Protein AF-A0A9D7IJ89-F1 (afdb_monomer)

Radius of gyration: 28.34 Å; Cα contacts (8 Å, |Δi|>4): 1075; chains: 1; bounding box: 107×75×72 Å

Secondary structure (DSSP, 8-state):
-----------------S------S---TTHHHHHHHH-GGG--SSEEEEETTTTTTS-TTSHHHHHHHHHTT-SEEEEEEEE-TT--EEE-SSSB-TTTSS--SBGGGS-HHHHHTSBSSTTT-GGGTT-BPEEHHHHHHHHTTT-EEEEEE-S--HHHHHHHHHHHT-GGGEEEE--HHHHHHHHHHTTT-SEEEEE--TGGGGS---SSEEEEESTT--HHHHHHHHTTT-EEEEE-GGG-SHHHHHHHHHTT-SEEEES-HHHHHHHHHHHH-SS-SSEEEETTTTTTTS-TTSHHHHHHHHHTT-SEEEEEEEE-TTS-EEE-SSSBSTTTSS--SBGGGS-HHHHTTSBSSTTT-GGGTT-B--BHHHHHHTPPTT-EEEEE-SS--HHHHHHHHHHTT-GGGEEEE--HHHHHHHHHH-TTSEEEPBPPPGGGHHHHHHHH--SEEEEEGGG--HHHHHHHHHTT-EEEEEE-GGG-SHHHHHHHHHHT-SEEEES-HHHHHHHHHHHHHHHHHHH-TTSTT--

pLDDT: mean 89.66, std 16.12, range [25.55, 98.62]

Solvent-accessible surface area (backbone atoms only — not comparable to full-atom values): 28427 Å² total; per-residue (Å²): 135,84,84,91,81,90,83,83,89,83,82,92,85,85,83,90,85,81,78,87,72,83,91,75,82,91,71,73,64,45,58,67,57,49,40,25,68,65,37,67,96,60,70,54,85,54,38,42,23,20,46,28,13,36,45,70,64,29,36,57,42,26,66,67,2,46,52,47,28,48,72,59,64,34,48,26,31,32,37,33,32,29,25,24,54,76,63,49,52,25,35,41,85,74,56,57,32,51,86,56,34,76,47,75,57,49,44,57,74,34,42,59,75,64,49,50,71,25,34,35,13,44,77,36,17,70,90,34,53,82,35,38,50,37,46,44,63,57,54,53,60,69,31,57,86,63,31,25,41,34,36,43,43,47,82,59,62,58,67,60,53,50,50,46,38,59,75,65,69,39,49,72,34,42,34,42,28,54,51,73,67,56,50,51,48,43,32,59,80,45,73,58,62,50,45,32,37,43,79,52,58,82,81,55,66,79,51,89,78,88,44,47,25,39,37,33,56,55,77,90,58,53,56,66,56,45,50,55,46,45,72,72,51,23,41,34,34,36,34,25,61,94,53,75,43,73,69,48,53,51,52,41,55,76,36,60,30,44,26,39,35,26,71,54,41,69,58,52,51,46,52,52,50,54,68,76,43,86,64,76,78,51,46,33,28,22,45,28,8,33,41,68,65,30,38,57,35,26,70,67,3,45,54,46,26,55,74,67,62,34,47,24,39,27,42,33,41,34,35,27,52,84,63,53,51,31,31,36,80,63,71,43,32,54,81,61,30,79,42,75,54,48,39,53,76,34,49,56,77,55,52,60,66,32,34,30,12,44,69,59,25,67,91,34,54,76,35,42,44,35,38,49,68,63,46,60,75,61,61,61,87,91,47,30,39,36,38,47,62,65,62,62,51,54,68,58,49,51,53,56,28,56,77,62,72,36,43,86,44,32,37,38,37,42,56,65,69,58,43,47,54,32,37,70,76,38,77,77,47,33,35,24,32,65,58,64,59,83,94,42,45,71,58,52,42,72,74,61,63,40,58,26,27,42,31,56,60,88,76,63,45,49,65,56,47,49,54,38,46,77,73,72,25,43,41,32,31,50,35,67,72,93,55,68,40,38,68,52,44,37,51,44,52,74,41,62,47,49,28,43,31,29,61,53,64,53,38,47,50,50,19,38,50,51,54,42,52,56,53,48,45,73,76,43,70,77,61,78,80,65,128

Sequence (531 aa):
MKNKRKHSKAAMFLLGLIFLAGWDDRSVADIFGKVAELNPGRDRKVQIMAFRGMRGSAPENTRPALERAIDDGMDWVWVDVRSTSDGIPVIFAGDALEEKTSGSGMLSQMTFEEIAALDAGEWFAERFRGIHLLPLSEALGIIRNKAGLCMDCRGVDAEKVLEMIRTSGVENQVLLSGTPEFLAEIRNLSNGQIATLTEKSIEQLEQPVEEDAVKISIQGFHPDQVKKIKGTGAQVVVDTREKDEPVSWQKAIESGASCILTDRPELALACLIHREMTVPPVKWSLHRGAGLYAPENTLPAFSLAAQFKADFIEFDVRKTREGDYFLLHDSKLNRTTNGQGPIREASTPLVATLDAGSWFSPQFKGEHVPTLDQFLENVPDGIELYFDAKDISPADLLKALEKYSLVSRTVVYQSAEYLSELHHLNPEIRVMPPLPDHGELEKVIAELKPYAFDAGWRDLSAEVIQNCHQLGVKVFADSLGPFEQTQEYLKAIRWGIDLIQTDQPLKLLQAMEIAFKENKERLDPSGSNKK

Nearest PDB structures (foldseek):
  5t9b-assembly1_G  TM=8.768E-01  e=6.965E-20  Bacillus subtilis subsp. subtilis str. 168
  1zcc-assembly1_D  TM=8.964E-01  e=6.995E-19  Agrobacterium fabrum str. C58
  1zcc-assembly1_B  TM=8.989E-01  e=2.092E-18  Agrobacterium fabrum str. C58
  2pz0-assembly1_A  TM=8.910E-01  e=1.319E-18  Caldanaerobacter subterraneus subsp. tengcongensis MB4
  1zcc-assembly1_C  TM=9.130E-01  e=1.180E-17  Agrobacterium fabrum str. C58

Foldseek 3Di:
DDDDDDDDDDDDDDDDDDDPPDPDDDDPLCLLVLLCVLVVLQNALAFEEAEQALVLFFQGQFPVRLLVCLVLPHQEYEFEWAAACVQFIWTDDDQFCPLQWPDGDGRNDHDPVVQQQIQRGVSWAVVSGPTGTGGPLVSLVSCVSRHAYEYAYDHHDLVNVVVSCVVSVCQSRYEYEYDPVSQVVNCVVCVNSHFYEYEDDPVRLVDQDPGQEYEYELVVDDLVSQVSCVVNSHAYEYECAVPADLVSLVSCVVSSHRYYYYNCSSLSLLSSLCVLQVDFLAAEEEAQALCSSFQGVFPVRQVVNVSSVHQEYEWEWDAACVGFIWTDDDQFQPQQWPDGDGRNDDDPVVQQQIQRGVNRGPVSGRGGTDTLLRCLQPRDPNHAYEYEDDHDALVRVVVSCVVSVRQQRYEYEDALVRLLVNCVVPVNHAYEYADDDPVCLVVSCVRRVHQAYEYELVRDDLVSQVVCVVVVHAYEYEQDDPCLALVSLLRCSVSVHHYYYDSSSSSNSSNSSVNSVVVVCVVCVPPVVPD

Structure (mmCIF, N/CA/C/O backbone):
data_AF-A0A9D7IJ89-F1
#
_entry.id   AF-A0A9D7IJ89-F1
#
loop_
_atom_site.group_PDB
_atom_site.id
_atom_site.type_symbol
_atom_site.label_atom_id
_atom_site.label_alt_id
_atom_site.label_comp_id
_atom_site.label_asym_id
_atom_site.label_entity_id
_atom_site.label_seq_id
_atom_site.pdbx_PDB_ins_code
_atom_site.Cartn_x
_atom_site.Cartn_y
_atom_site.Cartn_z
_atom_site.occupancy
_atom_site.B_iso_or_equiv
_atom_site.auth_seq_id
_atom_site.auth_comp_id
_atom_site.auth_asym_id
_atom_site.auth_atom_id
_atom_site.pdbx_PDB_model_num
ATOM 1 N N . MET A 1 1 ? -77.929 -48.826 8.219 1.00 36.94 1 MET A N 1
ATOM 2 C CA . MET A 1 1 ? -77.429 -49.615 9.365 1.00 36.94 1 MET A CA 1
ATOM 3 C C . MET A 1 1 ? -76.354 -48.813 10.091 1.00 36.94 1 MET A C 1
ATOM 5 O O . MET A 1 1 ? -75.418 -48.391 9.438 1.00 36.94 1 MET A O 1
ATOM 9 N N . LYS A 1 2 ? -76.582 -48.575 11.396 1.00 35.75 2 LYS A N 1
ATOM 10 C CA . LYS A 1 2 ? -75.675 -48.160 12.500 1.00 35.75 2 LYS A CA 1
ATOM 11 C C . LYS A 1 2 ? -74.633 -47.052 12.211 1.00 35.75 2 LYS A C 1
ATOM 13 O O . LYS A 1 2 ? -73.648 -47.280 11.536 1.00 35.75 2 LYS A O 1
ATOM 18 N N . ASN A 1 3 ? -74.908 -45.809 12.627 1.00 30.34 3 ASN A N 1
ATOM 19 C CA . ASN A 1 3 ? -74.622 -45.192 13.952 1.00 30.34 3 ASN A CA 1
ATOM 20 C C . ASN A 1 3 ? -73.158 -44.716 14.085 1.00 30.34 3 ASN A C 1
ATOM 22 O O . ASN A 1 3 ? -72.264 -45.540 14.158 1.00 30.34 3 ASN A O 1
ATOM 26 N N . LYS A 1 4 ? -72.863 -43.409 13.996 1.00 32.06 4 LYS A N 1
ATOM 27 C CA . LYS A 1 4 ? -73.099 -42.300 14.965 1.00 32.06 4 LYS A CA 1
ATOM 28 C C . LYS A 1 4 ? -72.024 -42.208 16.066 1.00 32.06 4 LYS A C 1
ATOM 30 O O . LYS A 1 4 ? -72.077 -42.996 17.001 1.00 32.06 4 LYS A O 1
ATOM 35 N N . ARG A 1 5 ? -71.233 -41.120 16.046 1.00 32.06 5 ARG A N 1
ATOM 36 C CA . ARG A 1 5 ? -71.129 -40.016 17.052 1.00 32.06 5 ARG A CA 1
ATOM 37 C C . ARG A 1 5 ? -69.804 -39.251 16.818 1.00 32.06 5 ARG A C 1
ATOM 39 O O . ARG A 1 5 ? -68.774 -39.893 16.722 1.00 32.06 5 ARG A O 1
ATOM 46 N N . LYS A 1 6 ? -69.831 -37.950 16.458 1.00 32.31 6 LYS A N 1
ATOM 47 C CA . LYS A 1 6 ? -69.961 -36.736 17.326 1.00 32.31 6 LYS A CA 1
ATOM 48 C C . LYS A 1 6 ? -68.694 -36.546 18.187 1.00 32.31 6 LYS A C 1
ATOM 50 O O . LYS A 1 6 ? -68.299 -37.516 18.803 1.00 32.31 6 LYS A O 1
ATOM 55 N N . HIS A 1 7 ? -68.026 -35.400 18.350 1.00 29.81 7 HIS A N 1
ATOM 56 C CA . HIS A 1 7 ? -68.295 -33.953 18.229 1.00 29.81 7 HIS A CA 1
ATOM 57 C C . HIS A 1 7 ? -66.908 -33.239 18.179 1.00 29.81 7 HIS A C 1
ATOM 59 O O . HIS A 1 7 ? -65.976 -33.742 18.785 1.00 29.81 7 HIS A O 1
ATOM 65 N N . SER A 1 8 ? -66.661 -32.244 17.316 1.00 26.91 8 SER A N 1
ATOM 66 C CA . SER A 1 8 ? -66.773 -30.773 17.502 1.00 26.91 8 SER A CA 1
ATOM 67 C C . SER A 1 8 ? -65.630 -30.055 18.254 1.00 26.91 8 SER A C 1
ATOM 69 O O . SER A 1 8 ? -65.414 -30.379 19.415 1.00 26.91 8 SER A O 1
ATOM 71 N N . LYS A 1 9 ? -65.153 -28.945 17.641 1.00 26.73 9 LYS A N 1
ATOM 72 C CA . LYS A 1 9 ? -64.544 -27.717 18.232 1.00 26.73 9 LYS A CA 1
ATOM 73 C C . LYS A 1 9 ? -63.142 -27.898 18.857 1.00 26.73 9 LYS A C 1
ATOM 75 O O . LYS A 1 9 ? -62.895 -28.918 19.464 1.00 26.73 9 LYS A O 1
ATOM 80 N N . ALA A 1 10 ? -62.187 -26.970 18.830 1.00 25.66 10 ALA A N 1
ATOM 81 C CA . ALA A 1 10 ? -62.001 -25.633 18.267 1.00 25.66 10 ALA A CA 1
ATOM 82 C C . ALA A 1 10 ? -60.517 -25.233 18.506 1.00 25.66 10 ALA A C 1
ATOM 84 O O . ALA A 1 10 ? -59.819 -25.917 19.246 1.00 25.66 10 ALA A O 1
ATOM 85 N N . ALA A 1 11 ? -60.142 -24.063 17.975 1.00 26.66 11 ALA A N 1
ATOM 86 C CA . ALA A 1 11 ? -59.113 -23.135 18.467 1.00 26.66 11 ALA A CA 1
ATOM 87 C C . ALA A 1 11 ? -57.643 -23.284 18.014 1.00 26.66 11 ALA A C 1
ATOM 89 O O . ALA A 1 11 ? -56.986 -24.298 18.215 1.00 26.66 11 ALA A O 1
ATOM 90 N N . MET A 1 12 ? -57.178 -22.168 17.429 1.00 29.55 12 MET A N 1
ATOM 91 C CA . MET A 1 12 ? -55.849 -21.545 17.509 1.00 29.55 12 MET A CA 1
ATOM 92 C C . MET A 1 12 ? -54.797 -22.260 18.367 1.00 29.55 12 MET A C 1
ATOM 94 O O . MET A 1 12 ? -55.002 -22.402 19.566 1.00 29.55 12 MET A O 1
ATOM 98 N N . PHE A 1 13 ? -53.635 -22.539 17.771 1.00 27.22 13 PHE A N 1
ATOM 99 C CA . PHE A 1 13 ? -52.294 -22.075 18.180 1.00 27.22 13 PHE A CA 1
ATOM 100 C C . PHE A 1 13 ? -51.248 -22.872 17.382 1.00 27.22 13 PHE A C 1
ATOM 102 O O . PHE A 1 13 ? -51.256 -24.094 17.444 1.00 27.22 13 PHE A O 1
ATOM 109 N N . LEU A 1 14 ? -50.349 -22.196 16.660 1.00 25.55 14 LEU A N 1
ATOM 110 C CA . LEU A 1 14 ? -48.905 -22.452 16.760 1.00 25.55 14 LEU A CA 1
ATOM 111 C C . LEU A 1 14 ? -48.143 -21.296 16.089 1.00 25.55 14 LEU A C 1
ATOM 113 O O . LEU A 1 14 ? -47.794 -21.318 14.913 1.00 25.55 14 LEU A O 1
ATOM 117 N N . LEU A 1 15 ? -47.950 -20.247 16.883 1.00 29.58 15 LEU A N 1
ATOM 118 C CA . LEU A 1 15 ? -46.778 -19.384 16.823 1.00 29.58 15 LEU A CA 1
ATOM 119 C C . LEU A 1 15 ? -45.676 -20.114 17.605 1.00 29.58 15 LEU A C 1
ATOM 121 O O . LEU A 1 15 ? -45.957 -20.639 18.682 1.00 29.58 15 LEU A O 1
ATOM 125 N N . GLY A 1 16 ? -44.447 -20.102 17.093 1.00 27.20 16 GLY A N 1
ATOM 126 C CA . GLY A 1 16 ? -43.251 -20.426 17.871 1.00 27.20 16 GLY A CA 1
ATOM 127 C C . GLY A 1 16 ? -42.553 -21.721 17.469 1.00 27.20 16 GLY A C 1
ATOM 128 O O . GLY A 1 16 ? -43.051 -22.806 17.747 1.00 27.20 16 GLY A O 1
ATOM 129 N N . LEU A 1 17 ? -41.378 -21.560 16.851 1.00 29.94 17 LEU A N 1
ATOM 130 C CA . LEU A 1 17 ? -40.108 -22.252 17.136 1.00 29.94 17 LEU A CA 1
ATOM 131 C C . LEU A 1 17 ? -39.225 -22.216 15.881 1.00 29.94 17 LEU A C 1
ATOM 133 O O . LEU A 1 17 ? -39.086 -23.201 15.162 1.00 29.94 17 LEU A O 1
ATOM 137 N N . ILE A 1 18 ? -38.615 -21.057 15.629 1.00 33.38 18 ILE A N 1
ATOM 138 C CA . ILE A 1 18 ? -37.377 -20.985 14.852 1.00 33.38 18 ILE A CA 1
ATOM 139 C C . ILE A 1 18 ? -36.270 -20.720 15.872 1.00 33.38 18 ILE A C 1
ATOM 141 O O . ILE A 1 18 ? -36.213 -19.651 16.468 1.00 33.38 18 ILE A O 1
ATOM 145 N N . PHE A 1 19 ? -35.506 -21.782 16.131 1.00 29.27 19 PHE A N 1
ATOM 146 C CA . PHE A 1 19 ? -34.167 -21.847 16.718 1.00 29.27 19 PHE A CA 1
ATOM 147 C C . PHE A 1 19 ? -33.723 -20.681 17.621 1.00 29.27 19 PHE A C 1
ATOM 149 O O . PHE A 1 19 ? -33.013 -19.774 17.199 1.00 29.27 19 PHE A O 1
ATOM 156 N N . LEU A 1 20 ? -34.012 -20.816 18.917 1.00 30.80 20 LEU A N 1
ATOM 157 C CA . LEU A 1 20 ? -33.063 -20.425 19.959 1.00 30.80 20 LEU A CA 1
ATOM 158 C C . LEU A 1 20 ? -31.961 -21.494 19.985 1.00 30.80 20 LEU A C 1
ATOM 160 O O . LEU A 1 20 ? -32.086 -22.508 20.671 1.00 30.80 20 LEU A O 1
ATOM 164 N N . ALA A 1 21 ? -30.918 -21.307 19.177 1.00 34.44 21 ALA A N 1
ATOM 165 C CA . ALA A 1 21 ? -29.640 -21.953 19.442 1.00 34.44 21 ALA A CA 1
ATOM 166 C C . ALA A 1 21 ? -28.984 -21.176 20.589 1.00 34.44 21 ALA A C 1
ATOM 168 O O . ALA A 1 21 ? -28.812 -19.962 20.495 1.00 34.44 21 ALA A O 1
ATOM 169 N N . GLY A 1 22 ? -28.719 -21.877 21.690 1.00 29.84 22 GLY A N 1
ATOM 170 C CA . GLY A 1 22 ? -28.236 -21.311 22.943 1.00 29.84 22 GLY A CA 1
ATOM 171 C C . GLY A 1 22 ? -26.995 -20.444 22.763 1.00 29.84 22 GLY A C 1
ATOM 172 O O . GLY A 1 22 ? -25.958 -20.909 22.302 1.00 29.84 22 GLY A O 1
ATOM 173 N N . TRP A 1 23 ? -27.127 -19.183 23.156 1.00 39.09 23 TRP A N 1
ATOM 174 C CA . TRP A 1 23 ? -26.020 -18.350 23.598 1.00 39.09 23 TRP A CA 1
ATOM 175 C C . TRP A 1 23 ? -26.098 -18.342 25.118 1.00 39.09 23 TRP A C 1
ATOM 177 O O . TRP A 1 23 ? -26.756 -17.490 25.707 1.00 39.09 23 TRP A O 1
ATOM 187 N N . ASP A 1 24 ? -25.511 -19.361 25.731 1.00 38.38 24 ASP A N 1
ATOM 188 C CA . ASP A 1 24 ? -25.264 -19.385 27.165 1.00 38.38 24 ASP A CA 1
ATOM 189 C C . ASP A 1 24 ? -23.876 -19.996 27.391 1.00 38.38 24 ASP A C 1
ATOM 191 O O . ASP A 1 24 ? -23.489 -20.939 26.699 1.00 38.38 24 ASP A O 1
ATOM 195 N N . ASP A 1 25 ? -23.156 -19.403 28.341 1.00 39.28 25 ASP A N 1
ATOM 196 C CA . ASP A 1 25 ? -21.757 -19.602 28.743 1.00 39.28 25 ASP A CA 1
ATOM 197 C C . ASP A 1 25 ? -20.650 -18.916 27.906 1.00 39.28 25 ASP A C 1
ATOM 199 O O . ASP A 1 25 ? -20.470 -19.100 26.706 1.00 39.28 25 ASP A O 1
ATOM 203 N N . ARG A 1 26 ? -19.884 -18.063 28.603 1.00 43.66 26 ARG A N 1
ATOM 204 C CA . ARG A 1 26 ? -18.876 -17.119 28.093 1.00 43.66 26 ARG A CA 1
ATOM 205 C C . ARG A 1 26 ? -17.900 -17.710 27.071 1.00 43.66 26 ARG A C 1
ATOM 207 O O . ARG A 1 26 ? -17.150 -18.629 27.382 1.00 43.66 26 ARG A O 1
ATOM 214 N N . SER A 1 27 ? -17.719 -16.963 25.983 1.00 45.03 27 SER A N 1
ATOM 215 C CA . SER A 1 27 ? -16.413 -16.392 25.629 1.00 45.03 27 SER A CA 1
ATOM 216 C C . SER A 1 27 ? -16.602 -15.245 24.621 1.00 45.03 27 SER A C 1
ATOM 218 O O . SER A 1 27 ? -16.533 -15.421 23.408 1.00 45.03 27 SER A O 1
ATOM 220 N N . VAL A 1 28 ? -16.787 -14.024 25.138 1.00 47.88 28 VAL A N 1
ATOM 221 C CA . VAL A 1 28 ? -16.368 -12.792 24.429 1.00 47.88 28 VAL A CA 1
ATOM 222 C C . VAL A 1 28 ? -14.825 -12.748 24.318 1.00 47.88 28 VAL A C 1
ATOM 224 O O . VAL A 1 28 ? -14.259 -11.920 23.617 1.00 47.88 28 VAL A O 1
ATOM 227 N N . ALA A 1 29 ? -14.138 -13.713 24.948 1.00 53.75 29 ALA A N 1
ATOM 228 C CA . ALA A 1 29 ? -12.708 -13.741 25.216 1.00 53.75 29 ALA A CA 1
ATOM 229 C C . ALA A 1 29 ? -11.811 -13.945 23.986 1.00 53.75 29 ALA A C 1
ATOM 231 O O . ALA A 1 29 ? -10.594 -13.981 24.145 1.00 53.75 29 ALA A O 1
ATOM 232 N N . ASP A 1 30 ? -12.360 -14.021 22.771 1.00 72.31 30 ASP A N 1
ATOM 233 C CA . ASP A 1 30 ? -11.542 -13.962 21.560 1.00 72.31 30 ASP A CA 1
ATOM 234 C C . ASP A 1 30 ? -12.209 -13.175 20.423 1.00 72.31 30 ASP A C 1
ATOM 236 O O . ASP A 1 30 ? -12.509 -13.700 19.353 1.00 72.31 30 ASP A O 1
ATOM 240 N N . ILE A 1 31 ? -12.485 -11.889 20.670 1.00 77.19 31 ILE A N 1
ATOM 241 C CA . ILE A 1 31 ? -13.009 -10.971 19.643 1.00 77.19 31 ILE A CA 1
ATOM 242 C C . ILE A 1 31 ? -12.138 -10.959 18.374 1.00 77.19 31 ILE A C 1
ATOM 244 O O . ILE A 1 31 ? -12.667 -10.942 17.265 1.00 77.19 31 ILE A O 1
ATOM 248 N N . PHE A 1 32 ? -10.812 -11.037 18.526 1.00 81.44 32 PHE A N 1
ATOM 249 C CA . PHE A 1 32 ? -9.886 -11.122 17.398 1.00 81.44 32 PHE A CA 1
ATOM 250 C C . PHE A 1 32 ? -9.998 -12.493 16.704 1.00 81.44 32 PHE A C 1
ATOM 252 O O . PHE A 1 32 ? -10.128 -12.531 15.482 1.00 81.44 32 PHE A O 1
ATOM 259 N N . GLY A 1 33 ? -10.085 -13.603 17.444 1.00 77.06 33 GLY A N 1
ATOM 260 C CA . GLY A 1 33 ? -10.361 -14.932 16.881 1.00 77.06 33 GLY A CA 1
ATOM 261 C C . GLY A 1 33 ? -11.654 -14.999 16.059 1.00 77.06 33 GLY A C 1
ATOM 262 O O . GLY A 1 33 ? -11.645 -15.518 14.947 1.00 77.06 33 GLY A O 1
ATOM 263 N N . LYS A 1 34 ? -12.747 -14.375 16.516 1.00 76.12 34 LYS A N 1
ATOM 264 C CA . LYS A 1 34 ? -14.005 -14.300 15.743 1.00 76.12 34 LYS A CA 1
ATOM 265 C C . LYS A 1 34 ? -13.840 -13.578 14.404 1.00 76.12 34 LYS A C 1
ATOM 267 O O . LYS A 1 34 ? -14.427 -13.989 13.406 1.00 76.12 34 LYS A O 1
ATOM 272 N N . VAL A 1 35 ? -13.049 -12.504 14.359 1.00 72.00 35 VAL A N 1
ATOM 273 C CA . VAL A 1 35 ? -12.763 -11.807 13.094 1.00 72.00 35 VAL A CA 1
ATOM 274 C C . VAL A 1 35 ? -11.892 -12.661 12.170 1.00 72.00 35 VAL A C 1
ATOM 276 O O . VAL A 1 35 ? -12.142 -12.677 10.964 1.00 72.00 35 VAL A O 1
ATOM 279 N N . ALA A 1 36 ? -10.952 -13.440 12.715 1.00 68.69 36 ALA A N 1
ATOM 280 C CA . ALA A 1 36 ? -10.201 -14.425 11.933 1.00 68.69 36 ALA A CA 1
ATOM 281 C C . ALA A 1 36 ? -11.118 -15.513 11.339 1.00 68.69 36 ALA A C 1
ATOM 283 O O . ALA A 1 36 ? -10.973 -15.858 10.170 1.00 68.69 36 ALA A O 1
ATOM 284 N N . GLU A 1 37 ? -12.117 -15.999 12.086 1.00 71.69 37 GLU A N 1
ATOM 285 C CA . GLU A 1 37 ? -13.088 -16.993 11.594 1.00 71.69 37 GLU A CA 1
ATOM 286 C C . GLU A 1 37 ? -13.934 -16.485 10.415 1.00 71.69 37 GLU A C 1
ATOM 288 O O . GLU A 1 37 ? -14.286 -17.258 9.521 1.00 71.69 37 GLU A O 1
ATOM 293 N N . LEU A 1 38 ? -14.258 -15.189 10.390 1.00 63.38 38 LEU A N 1
ATOM 294 C CA . LEU A 1 38 ? -14.990 -14.567 9.280 1.00 63.38 38 LEU A CA 1
ATOM 295 C C . LEU A 1 38 ? -14.123 -14.408 8.028 1.00 63.38 38 LEU A C 1
ATOM 297 O O . LEU A 1 38 ? -14.646 -14.403 6.914 1.00 63.38 38 LEU A O 1
ATOM 301 N N . ASN A 1 39 ? -12.807 -14.322 8.215 1.00 62.25 39 ASN A N 1
ATOM 302 C CA . ASN A 1 39 ? -11.812 -14.182 7.163 1.00 62.25 39 ASN A CA 1
ATOM 303 C C . ASN A 1 39 ? -10.783 -15.322 7.238 1.00 62.25 39 ASN A C 1
ATOM 305 O O . ASN A 1 39 ? -9.607 -15.066 7.491 1.00 62.25 39 ASN A O 1
ATOM 309 N N . PRO A 1 40 ? -11.166 -16.583 6.966 1.00 48.38 40 PRO A N 1
ATOM 310 C CA . PRO A 1 40 ? -10.288 -17.737 7.180 1.00 48.38 40 PRO A CA 1
ATOM 311 C C . PRO A 1 40 ? -9.005 -17.707 6.325 1.00 48.38 40 PRO A C 1
ATOM 313 O O . PRO A 1 40 ? -8.020 -18.352 6.663 1.00 48.38 40 PRO A O 1
ATOM 316 N N . GLY A 1 41 ? -8.971 -16.917 5.242 1.00 50.00 41 GLY A N 1
ATOM 317 C CA . GLY A 1 41 ? -7.750 -16.636 4.470 1.00 50.00 41 GLY A CA 1
ATOM 318 C C . GLY A 1 41 ? -6.761 -15.669 5.143 1.00 50.00 41 GLY A C 1
ATOM 319 O O . GLY A 1 41 ? -5.734 -15.353 4.550 1.00 50.00 41 GLY A O 1
ATOM 320 N N . ARG A 1 42 ? -7.078 -15.175 6.346 1.00 65.56 42 ARG A N 1
ATOM 321 C CA . ARG A 1 42 ? -6.317 -14.201 7.145 1.00 65.56 42 ARG A CA 1
ATOM 322 C C . ARG A 1 42 ? -6.124 -14.667 8.595 1.00 65.56 42 ARG A C 1
ATOM 324 O O . ARG A 1 42 ? -5.854 -13.845 9.462 1.00 65.56 42 ARG A O 1
ATOM 331 N N . ASP A 1 43 ? -6.254 -15.968 8.873 1.00 66.38 43 ASP A N 1
ATOM 332 C CA . ASP A 1 43 ? -6.071 -16.523 10.222 1.00 66.38 43 ASP A CA 1
ATOM 333 C C . ASP A 1 43 ? -4.614 -16.357 10.693 1.00 66.38 43 ASP A C 1
ATOM 335 O O . ASP A 1 43 ? -3.716 -17.145 10.375 1.00 66.38 43 ASP A O 1
ATOM 339 N N . ARG A 1 44 ? -4.367 -15.242 11.385 1.00 77.75 44 ARG A N 1
ATOM 340 C CA . ARG A 1 44 ? -3.064 -14.794 11.872 1.00 77.75 44 ARG A CA 1
ATOM 341 C C . ARG A 1 44 ? -3.106 -14.691 13.383 1.00 77.75 44 ARG A C 1
ATOM 343 O O . ARG A 1 44 ? -4.044 -14.153 13.966 1.00 77.75 44 ARG A O 1
ATOM 350 N N . LYS A 1 45 ? -2.015 -15.119 14.024 1.00 83.88 45 LYS A N 1
ATOM 351 C CA . LYS A 1 45 ? -1.860 -15.036 15.489 1.00 83.88 45 LYS A CA 1
ATOM 352 C C . LYS A 1 45 ? -1.878 -13.602 16.020 1.00 83.88 45 LYS A C 1
ATOM 354 O O . LYS A 1 45 ? -2.243 -13.390 17.172 1.00 83.88 45 LYS A O 1
ATOM 359 N N . VAL A 1 46 ? -1.418 -12.654 15.207 1.00 92.19 46 VAL A N 1
ATOM 360 C CA . VAL A 1 46 ? -1.419 -11.221 15.502 1.00 92.19 46 VAL A CA 1
ATO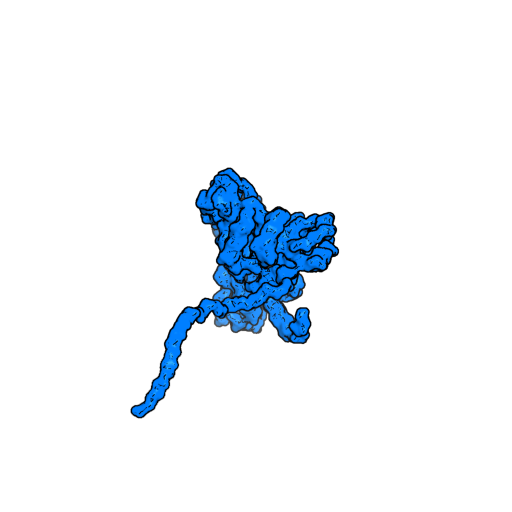M 361 C C . VAL A 1 46 ? -2.079 -10.524 14.327 1.00 92.19 46 VAL A C 1
ATOM 363 O O . VAL A 1 46 ? -1.627 -10.682 13.193 1.00 92.19 46 VAL A O 1
ATOM 366 N N . GLN A 1 47 ? -3.132 -9.769 14.612 1.00 93.75 47 GLN A N 1
ATOM 367 C CA . GLN A 1 47 ? -3.899 -9.045 13.605 1.00 93.75 47 GLN A CA 1
ATOM 368 C C . GLN A 1 47 ? -3.369 -7.622 13.400 1.00 93.75 47 GLN A C 1
ATOM 370 O O . GLN A 1 47 ? -2.688 -7.068 14.270 1.00 93.75 47 GLN A O 1
ATOM 375 N N . ILE A 1 48 ? -3.672 -7.025 12.249 1.00 96.06 48 ILE A N 1
ATOM 376 C CA . ILE A 1 48 ? -3.313 -5.640 11.923 1.00 96.06 48 ILE A CA 1
ATOM 377 C C . ILE A 1 48 ? -4.562 -4.764 11.871 1.00 96.06 48 ILE A C 1
ATOM 379 O O . ILE A 1 48 ? -5.533 -5.064 11.175 1.00 96.06 48 ILE A O 1
ATOM 383 N N . MET A 1 49 ? -4.502 -3.644 12.588 1.00 97.81 49 MET A N 1
ATOM 384 C CA . MET A 1 49 ? -5.519 -2.605 12.611 1.00 97.81 49 MET A CA 1
ATOM 385 C C . MET A 1 49 ? -4.992 -1.328 11.958 1.00 97.81 49 MET A C 1
ATOM 387 O O . MET A 1 49 ? -4.037 -0.718 12.442 1.00 97.81 49 MET A O 1
ATOM 391 N N . ALA A 1 50 ? -5.644 -0.910 10.874 1.00 98.06 50 ALA A N 1
ATOM 392 C CA . ALA A 1 50 ? -5.321 0.314 10.147 1.00 98.06 50 ALA A CA 1
ATOM 393 C C . ALA A 1 50 ? -5.941 1.540 10.837 1.00 98.06 50 ALA A C 1
ATOM 395 O O . ALA A 1 50 ? -7.167 1.622 10.985 1.00 98.06 50 ALA A O 1
ATOM 396 N N . PHE A 1 51 ? -5.113 2.493 11.278 1.00 97.88 51 PHE A N 1
ATOM 397 C CA . PHE A 1 51 ? -5.595 3.676 11.990 1.00 97.88 51 PHE A CA 1
ATOM 398 C C . PHE A 1 51 ? -6.320 4.671 11.067 1.00 97.88 51 PHE A C 1
ATOM 400 O O . PHE A 1 51 ? -5.712 5.266 10.181 1.00 97.88 51 PHE A O 1
ATOM 407 N N . ARG A 1 52 ? -7.621 4.898 11.314 1.00 97.00 52 ARG A N 1
ATOM 408 C CA . ARG A 1 52 ? -8.521 5.722 10.473 1.00 97.00 52 ARG A CA 1
ATOM 409 C C . ARG A 1 52 ? -8.604 5.239 9.023 1.00 97.00 52 ARG A C 1
ATOM 411 O O . ARG A 1 52 ? -8.783 6.037 8.100 1.00 97.00 52 ARG A O 1
ATOM 418 N N . GLY A 1 53 ? -8.476 3.925 8.837 1.00 94.75 53 GLY A N 1
ATOM 419 C CA . GLY A 1 53 ? -8.285 3.297 7.531 1.00 94.75 53 GLY A CA 1
ATOM 420 C C . GLY A 1 53 ? -6.846 3.422 7.039 1.00 94.75 53 GLY A C 1
ATOM 421 O O . GLY A 1 53 ? -5.910 3.573 7.817 1.00 94.75 53 GLY A O 1
ATOM 422 N N . MET A 1 54 ? -6.655 3.359 5.726 1.00 93.12 54 MET A N 1
ATOM 423 C CA . MET A 1 54 ? -5.340 3.507 5.090 1.00 93.12 54 MET A CA 1
ATOM 424 C C . MET A 1 54 ? -4.982 4.983 4.885 1.00 93.12 54 MET A C 1
ATOM 426 O O . MET A 1 54 ? -4.808 5.438 3.752 1.00 93.12 54 MET A O 1
ATOM 430 N N . ARG A 1 55 ? -4.895 5.758 5.975 1.00 93.25 55 ARG A N 1
ATOM 431 C CA . ARG A 1 55 ? -4.794 7.229 5.913 1.00 93.25 55 ARG A CA 1
ATOM 432 C C . ARG A 1 55 ? -3.540 7.787 5.229 1.00 93.25 55 ARG A C 1
ATOM 434 O O . ARG A 1 55 ? -3.504 8.967 4.907 1.00 93.25 55 ARG A O 1
ATOM 441 N N . GLY A 1 56 ? -2.517 6.963 4.997 1.00 91.56 56 GLY A N 1
ATOM 442 C CA . GLY A 1 56 ? -1.357 7.336 4.179 1.00 91.56 56 GLY A CA 1
ATOM 443 C C . GLY A 1 56 ? -1.623 7.292 2.666 1.00 91.56 56 GLY A C 1
ATOM 444 O O . GLY A 1 56 ? -0.881 7.899 1.899 1.00 91.56 56 GLY A O 1
ATOM 445 N N . SER A 1 57 ? -2.677 6.592 2.228 1.00 92.31 57 SER A N 1
ATOM 446 C CA . SER A 1 57 ? -3.005 6.352 0.809 1.00 92.31 57 SER A CA 1
ATOM 447 C C . SER A 1 57 ? -4.354 6.941 0.369 1.00 92.31 57 SER A C 1
ATOM 449 O O . SER A 1 57 ? -4.592 7.102 -0.831 1.00 92.31 57 SER A O 1
ATOM 451 N N . ALA A 1 58 ? -5.232 7.262 1.321 1.00 96.25 58 ALA A N 1
ATOM 452 C CA . ALA A 1 58 ? -6.570 7.801 1.096 1.00 96.25 58 ALA A CA 1
ATOM 453 C C . ALA A 1 58 ? -6.986 8.754 2.239 1.00 96.25 58 ALA A C 1
ATOM 455 O O . ALA A 1 58 ? -6.459 8.620 3.345 1.00 96.25 58 ALA A O 1
ATOM 456 N N . PRO A 1 59 ? -7.941 9.679 2.011 1.00 97.06 59 PRO A N 1
ATOM 457 C CA . PRO A 1 59 ? -8.443 10.583 3.048 1.00 97.06 59 PRO A CA 1
ATOM 458 C C . PRO A 1 59 ? -8.984 9.796 4.246 1.00 97.06 59 PRO A C 1
ATOM 460 O O . PRO A 1 59 ? -9.836 8.920 4.092 1.00 97.06 59 PRO A O 1
ATOM 463 N N . GLU A 1 60 ? -8.472 10.088 5.441 1.00 96.56 60 GLU A N 1
ATOM 464 C CA . GLU A 1 60 ? -8.799 9.338 6.658 1.00 96.56 60 GLU A CA 1
ATOM 465 C C . GLU A 1 60 ? -10.307 9.310 6.944 1.00 96.56 60 GLU A C 1
ATOM 467 O O . GLU A 1 60 ? -11.011 10.274 6.652 1.00 96.56 60 GLU A O 1
ATOM 472 N N . ASN A 1 61 ? -10.806 8.227 7.555 1.00 96.31 61 ASN A N 1
ATOM 473 C CA . ASN A 1 61 ? -12.214 8.115 7.971 1.00 96.31 61 ASN A CA 1
ATOM 474 C C . ASN A 1 61 ? -13.254 8.214 6.824 1.00 96.31 61 ASN A C 1
ATOM 476 O O . ASN A 1 61 ? -14.434 8.458 7.069 1.00 96.31 61 ASN A O 1
ATOM 480 N N . THR A 1 62 ? -12.846 7.968 5.576 1.00 97.44 62 THR A N 1
ATOM 481 C CA . THR A 1 62 ? -13.731 7.948 4.397 1.00 97.44 62 THR A CA 1
ATOM 482 C C . THR A 1 62 ? -13.879 6.546 3.801 1.00 97.44 62 THR A C 1
ATOM 484 O O . THR A 1 62 ? -13.101 5.636 4.099 1.00 97.44 62 THR A O 1
ATOM 487 N N . ARG A 1 63 ? -14.846 6.370 2.889 1.00 97.75 63 ARG A N 1
ATOM 488 C CA . ARG A 1 63 ? -15.051 5.110 2.156 1.00 97.75 63 ARG A CA 1
ATOM 489 C C . ARG A 1 63 ? -13.770 4.605 1.471 1.00 97.75 63 ARG A C 1
ATOM 491 O O . ARG A 1 63 ? -13.421 3.457 1.738 1.00 97.75 63 ARG A O 1
ATOM 498 N N . PRO A 1 64 ? -13.029 5.415 0.684 1.00 98.00 64 PRO A N 1
ATOM 499 C CA . PRO A 1 64 ? -11.770 4.973 0.087 1.00 98.00 64 PRO A CA 1
ATOM 500 C C . PRO A 1 64 ? -10.740 4.446 1.092 1.00 98.00 64 PRO A C 1
ATOM 502 O O . PRO A 1 64 ? -10.064 3.463 0.804 1.00 98.00 64 PRO A O 1
ATOM 505 N N . ALA A 1 65 ? -10.621 5.051 2.279 1.00 97.69 65 ALA A N 1
ATOM 506 C CA . ALA A 1 65 ? -9.675 4.582 3.293 1.00 97.69 65 ALA A CA 1
ATOM 507 C C . ALA A 1 65 ? -10.088 3.242 3.923 1.00 97.69 65 ALA A C 1
ATOM 509 O O . ALA A 1 65 ? -9.215 2.425 4.228 1.00 97.69 65 ALA A O 1
ATOM 510 N N . LEU A 1 66 ? -11.394 3.008 4.099 1.00 97.94 66 LEU A N 1
ATOM 511 C CA . LEU A 1 66 ? -11.947 1.738 4.587 1.00 97.94 66 LEU A CA 1
ATOM 512 C C . LEU A 1 66 ? -11.821 0.632 3.533 1.00 97.94 66 LEU A C 1
ATOM 514 O O . LEU A 1 66 ? -11.322 -0.450 3.833 1.00 97.94 66 LEU A O 1
ATOM 518 N N . GLU A 1 67 ? -12.253 0.905 2.300 1.00 97.06 67 GLU A N 1
ATOM 519 C CA . GLU A 1 67 ? -12.182 -0.046 1.184 1.00 97.06 67 GLU A CA 1
ATOM 520 C C . GLU A 1 67 ? -10.735 -0.439 0.902 1.00 97.06 67 GLU A C 1
ATOM 522 O O . GLU A 1 67 ? -10.439 -1.625 0.786 1.00 97.06 67 GLU A O 1
ATOM 527 N N . ARG A 1 68 ? -9.807 0.525 0.932 1.00 96.00 68 ARG A N 1
ATOM 528 C CA . ARG A 1 68 ? -8.390 0.228 0.753 1.00 96.00 68 ARG A CA 1
ATOM 529 C C . ARG A 1 68 ? -7.831 -0.674 1.850 1.00 96.00 68 ARG A C 1
ATOM 531 O O . ARG A 1 68 ? -7.096 -1.599 1.533 1.00 96.00 68 ARG A O 1
ATOM 538 N N . ALA A 1 69 ? -8.193 -0.450 3.117 1.00 96.12 69 ALA A N 1
ATOM 539 C CA . ALA A 1 69 ? -7.767 -1.327 4.211 1.00 96.12 69 ALA A CA 1
ATOM 540 C C . ALA A 1 69 ? -8.260 -2.768 3.998 1.00 96.12 69 ALA A C 1
ATOM 542 O O . ALA A 1 69 ? -7.514 -3.724 4.204 1.00 96.12 69 ALA A O 1
ATOM 543 N N . ILE A 1 70 ? -9.508 -2.924 3.547 1.00 94.19 70 ILE A N 1
ATOM 544 C CA . ILE A 1 70 ? -10.109 -4.227 3.251 1.00 94.19 70 ILE A CA 1
ATOM 545 C C . ILE A 1 70 ? -9.390 -4.913 2.083 1.00 94.19 70 ILE A C 1
ATOM 547 O O . ILE A 1 70 ? -9.053 -6.097 2.198 1.00 94.19 70 ILE A O 1
ATOM 551 N N . ASP A 1 71 ? -9.152 -4.180 0.995 1.00 92.75 71 ASP A N 1
ATOM 552 C CA . ASP A 1 71 ? -8.508 -4.676 -0.225 1.00 92.75 71 ASP A CA 1
ATOM 553 C C . ASP A 1 71 ? -7.044 -5.073 0.013 1.00 92.75 71 ASP A C 1
ATOM 555 O O . ASP A 1 71 ? -6.587 -6.087 -0.519 1.00 92.75 71 ASP A O 1
ATOM 559 N N . ASP A 1 72 ? -6.341 -4.327 0.869 1.00 93.25 72 ASP A N 1
ATOM 560 C CA . ASP A 1 72 ? -4.956 -4.582 1.281 1.00 93.25 72 ASP A CA 1
ATOM 561 C C . ASP A 1 72 ? -4.832 -5.731 2.294 1.00 93.25 72 ASP A C 1
ATOM 563 O O . ASP A 1 72 ? -3.732 -6.203 2.589 1.00 93.25 72 ASP A O 1
ATOM 567 N N . GLY A 1 73 ? -5.954 -6.240 2.805 1.00 91.62 73 GLY A N 1
ATOM 568 C CA . GLY A 1 73 ? -5.953 -7.410 3.671 1.00 91.62 73 GLY A CA 1
ATOM 569 C C . GLY A 1 73 ? -5.970 -7.134 5.163 1.00 91.62 73 GLY A C 1
ATOM 570 O O . GLY A 1 73 ? -5.704 -8.060 5.923 1.00 91.62 73 GLY A O 1
ATOM 571 N N . MET A 1 74 ? -6.253 -5.905 5.591 1.00 93.81 74 MET A N 1
ATOM 572 C CA . MET A 1 74 ? -6.244 -5.561 7.010 1.00 93.81 74 MET A CA 1
ATOM 573 C C . MET A 1 74 ? -7.374 -6.264 7.751 1.00 93.81 74 MET A C 1
ATOM 575 O O . MET A 1 74 ? -8.497 -6.379 7.252 1.00 93.81 74 MET A O 1
ATOM 579 N N . ASP A 1 75 ? -7.058 -6.747 8.947 1.00 94.31 75 ASP A N 1
ATOM 580 C CA . ASP A 1 75 ? -8.002 -7.480 9.785 1.00 94.31 75 ASP A CA 1
ATOM 581 C C . ASP A 1 75 ? -9.004 -6.523 10.424 1.00 94.31 75 ASP A C 1
ATOM 583 O O . ASP A 1 75 ? -10.192 -6.831 10.507 1.00 94.31 75 ASP A O 1
ATOM 587 N N . TRP A 1 76 ? -8.526 -5.344 10.836 1.00 96.25 76 TRP A N 1
ATOM 588 C CA . TRP A 1 76 ? -9.324 -4.318 11.492 1.00 96.25 76 TRP A CA 1
ATOM 589 C C . TRP A 1 76 ? -9.101 -2.930 10.901 1.00 96.25 76 TRP A C 1
ATOM 591 O O . TRP A 1 76 ? -8.012 -2.576 10.446 1.00 96.25 76 TRP A O 1
ATOM 601 N N . VAL A 1 77 ? -10.131 -2.098 11.009 1.00 97.81 77 VAL A N 1
ATOM 602 C CA . VAL A 1 77 ? -10.056 -0.664 10.734 1.00 97.81 77 VAL A CA 1
ATOM 603 C C . VAL A 1 77 ? -10.443 0.098 11.993 1.00 97.81 77 VAL A C 1
ATOM 605 O O . VAL A 1 77 ? -11.513 -0.129 12.549 1.00 97.81 77 VAL A O 1
ATOM 608 N N . TRP A 1 78 ? -9.581 1.000 12.456 1.00 98.31 78 TRP A N 1
ATOM 609 C CA . TRP A 1 78 ? -9.941 1.963 13.496 1.00 98.31 78 TRP A CA 1
ATOM 610 C C . TRP A 1 78 ? -10.636 3.157 12.853 1.00 98.31 78 TRP A C 1
ATOM 612 O O . TRP A 1 78 ? -10.154 3.647 11.838 1.00 98.31 78 TRP A O 1
ATOM 622 N N . VAL A 1 79 ? -11.699 3.674 13.459 1.00 98.19 79 VAL A N 1
ATOM 623 C CA . VAL A 1 79 ? -12.399 4.883 13.016 1.00 98.19 79 VAL A CA 1
ATOM 624 C C . VAL A 1 79 ? -12.818 5.751 14.199 1.00 98.19 79 VAL A C 1
ATOM 626 O O . VAL A 1 79 ? -13.001 5.257 15.311 1.00 98.19 79 VAL A O 1
ATOM 629 N N . ASP A 1 80 ? -12.995 7.048 13.965 1.00 97.56 80 ASP A N 1
ATOM 630 C CA . ASP A 1 80 ? -13.552 7.972 14.958 1.00 97.56 80 ASP A CA 1
ATOM 631 C C . ASP A 1 80 ? -15.050 8.163 14.714 1.00 97.56 80 ASP A C 1
ATOM 633 O O . ASP A 1 80 ? -15.439 8.487 13.597 1.00 97.56 80 ASP A O 1
ATOM 637 N N . VAL A 1 81 ? -15.884 8.018 15.746 1.00 97.88 81 VAL A N 1
ATOM 638 C CA . VAL A 1 81 ? -17.339 8.208 15.642 1.00 97.88 81 VAL A CA 1
ATOM 639 C C . VAL A 1 81 ? -17.781 9.404 16.483 1.00 97.88 81 VAL A C 1
ATOM 641 O O . VAL A 1 81 ? -17.462 9.493 17.675 1.00 97.88 81 VAL A O 1
ATOM 644 N N . ARG A 1 82 ? -18.511 10.331 15.859 1.00 96.44 82 ARG A N 1
ATOM 645 C CA . ARG A 1 82 ? -19.055 11.561 16.465 1.00 96.44 82 ARG A CA 1
ATOM 646 C C . ARG A 1 82 ? -20.533 11.715 16.101 1.00 96.44 82 ARG A C 1
ATOM 648 O O . ARG A 1 82 ? -20.985 11.091 15.147 1.00 96.44 82 ARG A O 1
ATOM 655 N N . SER A 1 83 ? -21.276 12.541 16.837 1.00 96.38 83 SER A N 1
ATOM 656 C CA . SER A 1 83 ? -22.678 12.852 16.513 1.00 96.38 83 SER A CA 1
ATOM 657 C C . SER A 1 83 ? -22.828 14.222 15.876 1.00 96.38 83 SER A C 1
ATOM 659 O O . SER A 1 83 ? -22.271 15.203 16.370 1.00 96.38 83 SER A O 1
ATOM 661 N N . THR A 1 84 ? -23.660 14.289 14.844 1.00 97.06 84 THR A N 1
ATOM 662 C CA . THR A 1 84 ? -24.226 15.532 14.304 1.00 97.06 84 THR A CA 1
ATOM 663 C C . THR A 1 84 ? -25.221 16.179 15.273 1.00 97.06 84 THR A C 1
ATOM 665 O O . THR A 1 84 ? -25.602 15.587 16.288 1.00 97.06 84 THR A O 1
ATOM 668 N N . SER A 1 85 ? -25.691 17.388 14.954 1.00 96.75 85 SER A N 1
ATOM 669 C CA . SER A 1 85 ? -26.664 18.131 15.771 1.00 96.75 85 SER A CA 1
ATOM 670 C C . SER A 1 85 ? -28.040 17.455 15.865 1.00 96.75 85 SER A C 1
ATOM 672 O O . SER A 1 85 ? -28.724 17.585 16.879 1.00 96.75 85 SER A O 1
ATOM 674 N N . ASP A 1 86 ? -28.425 16.678 14.850 1.00 96.94 86 ASP A N 1
ATOM 675 C CA . ASP A 1 86 ? -29.602 15.797 14.828 1.00 96.94 86 ASP A CA 1
ATOM 676 C C . ASP A 1 86 ? -29.307 14.388 15.389 1.00 96.94 86 ASP A C 1
ATOM 678 O O . ASP A 1 86 ? -30.107 13.453 15.272 1.00 96.94 86 ASP A O 1
ATOM 682 N N . GLY A 1 87 ? -28.153 14.236 16.044 1.00 95.50 87 GLY A N 1
ATOM 683 C CA . GLY A 1 87 ? -27.758 13.061 16.807 1.00 95.50 87 GLY A CA 1
ATOM 684 C C . GLY A 1 87 ? -27.407 11.851 15.951 1.00 95.50 87 GLY A C 1
ATOM 685 O O . GLY A 1 87 ? -27.497 10.732 16.448 1.00 95.50 87 GLY A O 1
ATOM 686 N N . ILE A 1 88 ? -27.107 12.004 14.660 1.00 96.56 88 ILE A N 1
ATOM 687 C CA . ILE A 1 88 ? -26.726 10.902 13.766 1.00 96.56 88 ILE A CA 1
ATOM 688 C C . ILE A 1 88 ? -25.226 10.610 13.938 1.00 96.56 88 ILE A C 1
ATOM 690 O O . ILE A 1 88 ? -24.404 11.501 13.722 1.00 96.56 88 ILE A O 1
ATOM 694 N N . PRO A 1 89 ? -24.845 9.370 14.312 1.00 97.56 89 PRO A N 1
ATOM 695 C CA . PRO A 1 89 ? -23.447 8.972 14.356 1.00 97.56 89 PRO A CA 1
ATOM 696 C C . PRO A 1 89 ? -22.821 8.959 12.960 1.00 97.56 89 PRO A C 1
ATOM 698 O O . PRO A 1 89 ? -23.323 8.300 12.042 1.00 97.56 89 PRO A O 1
ATOM 701 N N . VAL A 1 90 ? -21.693 9.644 12.824 1.00 97.38 90 VAL A N 1
ATOM 702 C CA . VAL A 1 90 ? -20.884 9.722 11.607 1.00 97.38 90 VAL A CA 1
ATOM 703 C C . VAL A 1 90 ? -19.429 9.416 11.897 1.00 97.38 90 VAL A C 1
ATOM 705 O O . VAL A 1 90 ? -18.964 9.565 13.030 1.00 97.38 90 VAL A O 1
ATOM 708 N N . ILE A 1 91 ? -18.707 8.998 10.861 1.00 96.69 91 ILE A N 1
ATOM 709 C CA . ILE A 1 91 ? -17.275 8.769 10.955 1.00 96.69 91 ILE A CA 1
ATOM 710 C C . ILE A 1 91 ? -16.526 10.067 10.669 1.00 96.69 91 ILE A C 1
ATOM 712 O O . ILE A 1 91 ? -16.510 10.546 9.537 1.00 96.69 91 ILE A O 1
ATOM 716 N N . PHE A 1 92 ? -15.892 10.629 11.699 1.00 95.81 92 PHE A N 1
ATOM 717 C CA . PHE A 1 92 ? -15.114 11.855 11.578 1.00 95.81 92 PHE A CA 1
ATOM 718 C C . PHE A 1 92 ? -14.122 12.040 12.729 1.00 95.81 92 PHE A C 1
ATOM 720 O O . PHE A 1 92 ? -14.443 11.839 13.900 1.00 95.81 92 PHE A O 1
ATOM 727 N N . ALA A 1 93 ? -12.910 12.485 12.390 1.00 91.88 93 ALA A N 1
ATOM 728 C CA . ALA A 1 93 ? -11.844 12.734 13.351 1.00 91.88 93 ALA A CA 1
ATOM 729 C C . ALA A 1 93 ? -11.698 14.221 13.684 1.00 91.88 93 ALA A C 1
ATOM 731 O O . ALA A 1 93 ? -11.021 14.956 12.961 1.00 91.88 93 ALA A O 1
ATOM 732 N N . GLY A 1 94 ? -12.217 14.613 14.844 1.00 87.12 94 GLY A N 1
ATOM 733 C CA . GLY A 1 94 ? -12.137 15.976 15.372 1.00 87.12 94 GLY A CA 1
ATOM 734 C C . GLY A 1 94 ? -13.523 16.553 15.630 1.00 87.12 94 GLY A C 1
ATOM 735 O O . GLY A 1 94 ? -14.523 15.866 15.430 1.00 87.12 94 GLY A O 1
ATOM 736 N N . ASP A 1 95 ? -13.559 17.803 16.082 1.00 87.69 95 ASP A N 1
ATOM 737 C CA . ASP A 1 95 ? -14.810 18.542 16.302 1.00 87.69 95 ASP A CA 1
ATOM 738 C C . ASP A 1 95 ? -15.039 19.601 15.215 1.00 87.69 95 ASP A C 1
ATOM 740 O O . ASP A 1 95 ? -16.179 19.899 14.870 1.00 87.69 95 ASP A O 1
ATOM 744 N N . ALA A 1 96 ? -13.950 20.140 14.665 1.00 94.06 96 ALA A N 1
ATOM 745 C CA . ALA A 1 96 ? -13.924 21.153 13.619 1.00 94.06 96 ALA A CA 1
ATOM 746 C C . ALA A 1 96 ? -13.942 20.495 12.232 1.00 94.06 96 ALA A C 1
ATOM 748 O O . ALA A 1 96 ? -13.203 19.536 12.002 1.00 94.06 96 ALA A O 1
ATOM 749 N N . LEU A 1 97 ? -14.787 20.992 11.328 1.00 93.44 97 LEU A N 1
ATOM 750 C CA . LEU A 1 97 ? -14.910 20.477 9.958 1.00 93.44 97 LEU A CA 1
ATOM 751 C C . LEU A 1 97 ? -13.795 20.969 9.033 1.00 93.44 97 LEU A C 1
ATOM 753 O O . LEU A 1 97 ? -13.549 20.367 7.983 1.00 93.44 97 LEU A O 1
ATOM 757 N N . GLU A 1 98 ? -13.126 22.048 9.422 1.00 92.88 98 GLU A N 1
ATOM 758 C CA . GLU A 1 98 ? -11.995 22.616 8.710 1.00 92.88 98 GLU A CA 1
ATOM 759 C C . GLU A 1 98 ? -10.856 21.591 8.542 1.00 92.88 98 GLU A C 1
ATOM 761 O O . GLU A 1 98 ? -10.764 20.593 9.255 1.00 92.88 98 GLU A O 1
ATOM 766 N N . GLU A 1 99 ? -9.969 21.845 7.577 1.00 87.50 99 GLU A N 1
ATOM 767 C CA . GLU A 1 99 ? -8.810 21.008 7.204 1.00 87.50 99 GLU A CA 1
ATOM 768 C C . GLU A 1 99 ? -9.144 19.678 6.517 1.00 87.50 99 GLU A C 1
ATOM 770 O O . GLU A 1 99 ? -8.382 19.246 5.654 1.00 87.50 99 GLU A O 1
ATOM 775 N N . LYS A 1 100 ? -10.265 19.039 6.869 1.00 93.38 100 LYS A N 1
ATOM 776 C CA . LYS A 1 100 ? -10.633 17.697 6.380 1.00 93.38 100 LYS A CA 1
ATOM 777 C C . LYS A 1 100 ? -11.910 17.663 5.563 1.00 93.38 100 LYS A C 1
ATOM 779 O O . LYS A 1 100 ? -12.290 16.603 5.071 1.00 93.38 100 LYS A O 1
ATOM 784 N N . THR A 1 101 ? -12.585 18.799 5.439 1.00 96.00 101 THR A N 1
ATOM 785 C CA . THR A 1 101 ? -13.756 18.929 4.582 1.00 96.00 101 THR A CA 1
ATOM 786 C C . THR A 1 101 ? -13.792 20.284 3.882 1.00 96.00 101 THR A C 1
ATOM 788 O O . THR A 1 101 ? -13.043 21.197 4.230 1.00 96.00 101 THR A O 1
ATOM 791 N N . SER A 1 102 ? -14.701 20.441 2.919 1.00 96.50 102 SER A N 1
ATOM 792 C CA . SER A 1 102 ? -15.050 21.732 2.319 1.00 96.50 102 SER A CA 1
ATOM 793 C C . SER A 1 102 ? -15.919 22.620 3.224 1.00 96.50 102 SER A C 1
ATOM 795 O O . SER A 1 102 ? -16.310 23.711 2.807 1.00 96.50 102 SER A O 1
ATOM 797 N N . GLY A 1 103 ? -16.299 22.140 4.413 1.00 94.44 103 GLY A N 1
ATOM 798 C CA . GLY A 1 103 ? -17.135 22.856 5.373 1.00 94.44 103 GLY A CA 1
ATOM 799 C C . GLY A 1 103 ? -16.338 23.654 6.403 1.00 94.44 103 GLY A C 1
ATOM 800 O O . GLY A 1 103 ? -15.111 23.623 6.452 1.00 94.44 103 GLY A O 1
ATOM 801 N N . SER A 1 104 ? -17.069 24.371 7.251 1.00 94.75 104 SER A N 1
ATOM 802 C CA . SER A 1 104 ? -16.525 25.149 8.367 1.00 94.75 104 SER A CA 1
ATOM 803 C C . SER A 1 104 ? -17.475 25.098 9.556 1.00 94.75 104 SER A C 1
ATOM 805 O O . SER A 1 104 ? -18.689 25.026 9.359 1.00 94.75 104 SER A O 1
ATOM 807 N N . GLY A 1 105 ? -16.945 25.230 10.766 1.00 94.62 105 GLY A N 1
ATOM 808 C CA . GLY A 1 105 ? -17.696 25.151 12.011 1.00 94.62 105 GLY A CA 1
ATOM 809 C C . GLY A 1 105 ? -17.577 23.791 12.692 1.00 94.62 105 GLY A C 1
ATOM 810 O O . GLY A 1 105 ? -16.798 22.922 12.299 1.00 94.62 105 GLY A O 1
ATOM 811 N N . MET A 1 106 ? -18.344 23.624 13.768 1.00 95.69 106 MET A N 1
ATOM 812 C CA . MET A 1 106 ? -18.308 22.407 14.575 1.00 95.69 106 MET A CA 1
ATOM 813 C C . MET A 1 106 ? -19.270 21.360 14.012 1.00 95.69 106 MET A C 1
ATOM 815 O O . MET A 1 106 ? -20.444 21.657 13.793 1.00 95.69 106 MET A O 1
ATOM 819 N N . LEU A 1 107 ? -18.816 20.112 13.886 1.00 94.44 107 LEU A N 1
ATOM 820 C CA . LEU A 1 107 ? -19.640 18.980 13.450 1.00 94.44 107 LEU A CA 1
ATOM 821 C C . LEU A 1 107 ? -20.906 18.833 14.308 1.00 94.44 107 LEU A C 1
ATOM 823 O O . LEU A 1 107 ? -21.992 18.595 13.788 1.00 94.44 107 LEU A O 1
ATOM 827 N N . SER A 1 108 ? -20.791 19.060 15.619 1.00 94.12 108 SER A N 1
ATOM 828 C CA . SER A 1 108 ? -21.904 18.982 16.576 1.00 94.12 108 SER A CA 1
ATOM 829 C C . SER A 1 108 ? -22.989 20.050 16.383 1.00 94.12 108 SER A C 1
ATOM 831 O O . SER A 1 108 ? -24.042 19.976 17.015 1.00 94.12 108 SER A O 1
ATOM 833 N N . GLN A 1 109 ? -22.752 21.049 15.528 1.00 95.94 109 GLN A N 1
ATOM 834 C CA . GLN A 1 109 ? -23.703 22.117 15.207 1.00 95.94 109 GLN A CA 1
ATOM 835 C C . GLN A 1 109 ? -24.395 21.916 13.855 1.00 95.94 109 GLN A C 1
ATOM 837 O O . GLN A 1 109 ? -25.327 22.655 13.551 1.00 95.94 109 GLN A O 1
ATOM 842 N N . MET A 1 110 ? -23.985 20.918 13.072 1.00 96.38 110 MET A N 1
ATOM 843 C CA . MET A 1 110 ? -24.513 20.655 11.733 1.00 96.38 110 MET A CA 1
ATOM 844 C C . MET A 1 110 ? -25.301 19.349 11.702 1.00 96.38 110 MET A C 1
ATOM 846 O O . MET A 1 110 ? -24.954 18.389 12.389 1.00 96.38 110 MET A O 1
ATOM 850 N N . THR A 1 111 ? -26.378 19.328 10.923 1.00 97.56 111 THR A N 1
ATOM 851 C CA . THR A 1 111 ? -27.198 18.132 10.679 1.00 97.56 111 THR A CA 1
ATOM 852 C C . THR A 1 111 ? -26.472 17.154 9.761 1.00 97.56 111 THR A C 1
ATOM 854 O O . THR A 1 111 ? -25.554 17.542 9.033 1.00 97.56 111 THR A O 1
ATOM 857 N N . PHE A 1 112 ? -26.901 15.887 9.738 1.00 96.06 112 PHE A N 1
ATOM 858 C CA . PHE A 1 112 ? -26.331 14.915 8.802 1.00 96.06 112 PHE A CA 1
ATOM 859 C C . PHE A 1 112 ? -26.490 15.333 7.337 1.00 96.06 112 PHE A C 1
ATOM 861 O O . PHE A 1 112 ? -25.559 15.173 6.556 1.00 96.06 112 PHE A O 1
ATOM 868 N N . GLU A 1 113 ? -27.644 15.890 6.966 1.00 96.44 113 GLU A N 1
ATOM 869 C CA . GLU A 1 113 ? -27.900 16.345 5.595 1.00 96.44 113 GLU A CA 1
ATOM 870 C C . GLU A 1 113 ? -26.883 17.407 5.152 1.00 96.44 113 GLU A C 1
ATOM 872 O O . GLU A 1 113 ? -26.345 17.328 4.048 1.00 96.44 113 GLU A O 1
ATOM 877 N N . GLU A 1 114 ? -26.559 18.357 6.033 1.00 96.44 114 GLU A N 1
ATOM 878 C CA . GLU A 1 114 ? -25.574 19.402 5.749 1.00 96.44 114 GLU A CA 1
ATOM 879 C C . GLU A 1 114 ? -24.154 18.837 5.630 1.00 96.44 114 GLU A C 1
ATOM 881 O O . GLU A 1 114 ? -23.430 19.206 4.705 1.00 96.44 114 GLU A O 1
ATOM 886 N N . ILE A 1 115 ? -23.744 17.932 6.529 1.00 94.75 115 ILE A N 1
ATOM 887 C CA . ILE A 1 115 ? -22.383 17.375 6.492 1.00 94.75 115 ILE A CA 1
ATOM 888 C C . ILE A 1 115 ? -22.183 16.349 5.369 1.00 94.75 115 ILE A C 1
ATOM 890 O O . ILE A 1 115 ? -21.081 16.239 4.837 1.00 94.75 115 ILE A O 1
ATOM 894 N N . ALA A 1 116 ? -23.234 15.629 4.967 1.00 94.06 116 ALA A N 1
ATOM 895 C CA . ALA A 1 116 ? -23.184 14.659 3.875 1.00 94.06 116 ALA A CA 1
ATOM 896 C C . ALA A 1 116 ? -22.985 15.331 2.506 1.00 94.06 116 ALA A C 1
ATOM 898 O O . ALA A 1 116 ? -22.546 14.679 1.562 1.00 94.06 116 ALA A O 1
ATOM 899 N N . ALA A 1 117 ? -23.276 16.631 2.394 1.00 95.50 117 ALA A N 1
ATOM 900 C CA . ALA A 1 117 ? -23.025 17.420 1.191 1.00 95.50 117 ALA A CA 1
ATOM 901 C C . ALA A 1 117 ? -21.573 17.922 1.074 1.00 95.50 117 ALA A C 1
ATOM 903 O O . ALA A 1 117 ? -21.185 18.418 0.015 1.00 95.50 117 ALA A O 1
ATOM 904 N N . LEU A 1 118 ? -20.772 17.825 2.142 1.00 96.62 118 LEU A N 1
ATOM 905 C CA . LEU A 1 118 ? -19.399 18.327 2.161 1.00 96.62 118 LEU A CA 1
ATOM 906 C C . LEU A 1 118 ? -18.453 17.367 1.443 1.00 96.62 118 LEU A C 1
ATOM 908 O O . LEU A 1 118 ? -18.548 16.149 1.598 1.00 96.62 118 LEU A O 1
ATOM 912 N N . ASP A 1 119 ? -17.508 17.924 0.692 1.00 97.94 119 ASP A N 1
ATOM 913 C CA . ASP A 1 119 ? -16.353 17.171 0.217 1.00 97.94 119 ASP A CA 1
ATOM 914 C C . ASP A 1 119 ? -15.435 16.880 1.409 1.00 97.94 119 ASP A C 1
ATOM 916 O O . ASP A 1 119 ? -15.159 17.777 2.199 1.00 97.94 119 ASP A O 1
ATOM 920 N N . ALA A 1 120 ? -14.979 15.642 1.547 1.00 96.94 120 ALA A N 1
ATOM 921 C CA . ALA A 1 120 ? -14.071 15.151 2.575 1.00 96.94 120 ALA A CA 1
ATOM 922 C C . ALA A 1 120 ? -12.833 14.460 1.972 1.00 96.94 120 ALA A C 1
ATOM 924 O O . ALA A 1 120 ? -12.149 13.699 2.661 1.00 96.94 120 ALA A O 1
ATOM 925 N N . GLY A 1 121 ? -12.547 14.687 0.685 1.00 97.19 121 GLY A N 1
ATOM 926 C CA . GLY A 1 121 ? -11.485 13.995 -0.044 1.00 97.19 121 GLY A CA 1
ATOM 927 C C . GLY A 1 121 ? -10.506 14.893 -0.796 1.00 97.19 121 GLY A C 1
ATOM 928 O O . GLY A 1 121 ? -9.317 14.577 -0.828 1.00 97.19 121 GLY A O 1
ATOM 929 N N . GLU A 1 122 ? -10.945 16.026 -1.346 1.00 96.62 122 GLU A N 1
ATOM 930 C CA . GLU A 1 122 ? -10.112 16.929 -2.153 1.00 96.62 122 GLU A CA 1
ATOM 931 C C . GLU A 1 122 ? -8.914 17.481 -1.364 1.00 96.62 122 GLU A C 1
ATOM 933 O O . GLU A 1 122 ? -7.830 17.643 -1.924 1.00 96.62 122 GLU A O 1
ATOM 938 N N . TRP A 1 123 ? -9.069 17.687 -0.048 1.00 95.44 123 TRP A N 1
ATOM 939 C CA . TRP A 1 123 ? -7.978 18.113 0.842 1.00 95.44 123 TRP A CA 1
ATOM 940 C C . TRP A 1 123 ? -6.793 17.136 0.846 1.00 95.44 123 TRP A C 1
ATOM 942 O O . TRP A 1 123 ? -5.656 17.542 1.092 1.00 95.44 123 TRP A O 1
ATOM 952 N N . PHE A 1 124 ? -7.054 15.850 0.587 1.00 96.75 124 PHE A N 1
ATOM 953 C CA . PHE A 1 124 ? -6.029 14.819 0.516 1.00 96.75 124 PHE A CA 1
ATOM 954 C C . PHE A 1 124 ? -5.383 14.803 -0.868 1.00 96.75 124 PHE A C 1
ATOM 956 O O . PHE A 1 124 ? -4.163 14.872 -0.991 1.00 96.75 124 PHE A O 1
ATOM 963 N N . ALA A 1 125 ? -6.197 14.706 -1.918 1.00 95.94 125 ALA A N 1
ATOM 964 C CA . ALA A 1 125 ? -5.749 14.850 -3.295 1.00 95.94 125 ALA A CA 1
ATOM 965 C C . ALA A 1 125 ? -6.939 15.048 -4.236 1.00 95.94 125 ALA A C 1
ATOM 967 O O . ALA A 1 125 ? -8.019 14.503 -4.011 1.00 95.94 125 ALA A O 1
ATOM 968 N N . GLU A 1 126 ? -6.693 15.704 -5.370 1.00 94.69 126 GLU A N 1
ATOM 969 C CA . GLU A 1 126 ? -7.698 15.984 -6.406 1.00 94.69 126 GLU A CA 1
ATOM 970 C C . GLU A 1 126 ? -8.483 14.740 -6.854 1.00 94.69 126 GLU A C 1
ATOM 972 O O . GLU A 1 126 ? -9.687 14.803 -7.086 1.00 94.69 126 GLU A O 1
ATOM 977 N N . ARG A 1 127 ? -7.823 13.577 -6.927 1.00 94.94 127 ARG A N 1
ATOM 978 C CA . ARG A 1 127 ? -8.460 12.310 -7.330 1.00 94.94 127 ARG A CA 1
ATOM 979 C C . ARG A 1 127 ? -9.547 11.814 -6.365 1.00 94.94 127 ARG A C 1
ATOM 981 O O . ARG A 1 127 ? -10.287 10.907 -6.727 1.00 94.94 127 ARG A O 1
ATOM 988 N N . PHE A 1 128 ? -9.624 12.372 -5.156 1.00 97.62 128 PHE A N 1
ATOM 989 C CA . PHE A 1 128 ? -10.652 12.071 -4.155 1.00 97.62 128 PHE A CA 1
ATOM 990 C C . PHE A 1 128 ? -11.723 13.160 -4.048 1.00 97.62 128 PHE A C 1
ATOM 992 O O . PHE A 1 128 ? -12.548 13.115 -3.137 1.00 97.62 128 PHE A O 1
ATOM 999 N N . ARG A 1 129 ? -11.742 14.134 -4.961 1.00 97.44 129 ARG A N 1
ATOM 1000 C CA . ARG A 1 129 ? -12.827 15.110 -5.030 1.00 97.44 129 ARG A CA 1
ATOM 1001 C C . ARG A 1 129 ? -14.179 14.402 -5.193 1.00 97.44 129 ARG A C 1
ATOM 1003 O O . ARG A 1 129 ? -14.319 13.473 -5.987 1.00 97.44 129 ARG A O 1
ATOM 1010 N N . GLY A 1 130 ? -15.180 14.868 -4.459 1.00 97.06 130 GLY A N 1
ATOM 1011 C CA . GLY A 1 130 ? -16.531 14.319 -4.394 1.00 97.06 130 GLY A CA 1
ATOM 1012 C C . GLY A 1 130 ? -16.700 13.170 -3.399 1.00 97.06 130 GLY A C 1
ATOM 1013 O O . GLY A 1 130 ? -17.778 12.585 -3.336 1.00 97.06 130 GLY A O 1
ATOM 1014 N N . ILE A 1 131 ? -15.669 12.812 -2.629 1.00 97.62 131 ILE A N 1
ATOM 1015 C CA . ILE A 1 131 ? -15.824 11.875 -1.511 1.00 97.62 131 ILE A CA 1
ATOM 1016 C C . ILE A 1 131 ? -16.490 12.607 -0.350 1.00 97.62 131 ILE A C 1
ATOM 1018 O O . ILE A 1 131 ? -16.087 13.712 -0.016 1.00 97.62 131 ILE A O 1
ATOM 1022 N N . HIS A 1 132 ? -17.486 11.986 0.275 1.00 96.19 132 HIS A N 1
ATOM 1023 C CA . HIS A 1 132 ? -18.284 12.585 1.346 1.00 96.19 132 HIS A CA 1
ATOM 1024 C C . HIS A 1 132 ? -18.052 11.893 2.695 1.00 96.19 132 HIS A C 1
ATOM 1026 O O . HIS A 1 132 ? -17.524 10.776 2.758 1.00 96.19 132 HIS A O 1
ATOM 1032 N N . LEU A 1 133 ? -18.462 12.558 3.780 1.00 94.62 133 LEU A N 1
ATOM 1033 C CA . LEU A 1 133 ? -18.474 11.974 5.124 1.00 94.62 133 LEU A CA 1
ATOM 1034 C C . LEU A 1 133 ? -19.459 10.803 5.216 1.00 94.62 133 LEU A C 1
ATOM 1036 O O . LEU A 1 133 ? -20.540 10.834 4.629 1.00 94.62 133 LEU A O 1
ATOM 1040 N N . LEU A 1 134 ? -19.091 9.780 5.990 1.00 94.56 134 LEU A N 1
ATOM 1041 C CA . LEU A 1 134 ? -19.882 8.559 6.122 1.00 94.56 134 LEU A CA 1
ATOM 1042 C C . LEU A 1 134 ? -20.776 8.582 7.366 1.00 94.56 134 LEU A C 1
ATOM 1044 O O . LEU A 1 134 ? -20.263 8.798 8.470 1.00 94.56 134 LEU A O 1
ATOM 1048 N N . PRO A 1 135 ? -22.075 8.249 7.254 1.00 96.88 135 PRO A N 1
ATOM 1049 C CA . PRO A 1 135 ? -22.832 7.815 8.415 1.00 96.88 135 PRO A CA 1
ATOM 1050 C C . PRO A 1 135 ? -22.294 6.467 8.903 1.00 96.88 135 PRO A C 1
ATOM 1052 O O . PRO A 1 135 ? -21.846 5.629 8.113 1.00 96.88 135 PRO A O 1
ATOM 1055 N N . LEU A 1 136 ? -22.380 6.221 10.212 1.00 98.06 136 LEU A N 1
ATOM 1056 C CA . LEU A 1 136 ? -21.883 4.979 10.806 1.00 98.06 136 LEU A CA 1
ATOM 1057 C C . LEU A 1 136 ? -22.513 3.733 10.156 1.00 98.06 136 LEU A C 1
ATOM 1059 O O . LEU A 1 136 ? -21.824 2.745 9.917 1.00 98.06 136 LEU A O 1
ATOM 1063 N N . SER A 1 137 ? -23.802 3.787 9.815 1.00 97.00 137 SER A N 1
ATOM 1064 C CA . SER A 1 137 ? -24.519 2.687 9.155 1.00 97.00 137 SER A CA 1
ATOM 1065 C C . SER A 1 137 ? -23.874 2.246 7.836 1.00 97.00 137 SER A C 1
ATOM 1067 O O . SER A 1 137 ? -23.807 1.052 7.546 1.00 97.00 137 SER A O 1
ATOM 1069 N N . GLU A 1 138 ? -23.366 3.188 7.042 1.00 97.50 138 GLU A N 1
ATOM 1070 C CA . GLU A 1 138 ? -22.713 2.892 5.769 1.00 97.50 138 GLU A CA 1
ATOM 1071 C C . GLU A 1 138 ? -21.354 2.230 5.987 1.00 97.50 138 GLU A C 1
ATOM 1073 O O . GLU A 1 138 ? -21.041 1.235 5.335 1.00 97.50 138 GLU A O 1
ATOM 1078 N N . ALA A 1 139 ? -20.583 2.709 6.961 1.00 97.75 139 ALA A N 1
ATOM 1079 C CA . ALA A 1 139 ? -19.308 2.105 7.320 1.00 97.75 139 ALA A CA 1
ATOM 1080 C C . ALA A 1 139 ? -19.451 0.678 7.861 1.00 97.75 139 ALA A C 1
ATOM 1082 O O . ALA A 1 139 ? -18.696 -0.204 7.452 1.00 97.75 139 ALA A O 1
ATOM 1083 N N . LEU A 1 140 ? -20.460 0.424 8.705 1.00 98.00 140 LEU A N 1
ATOM 1084 C CA . LEU A 1 140 ? -20.816 -0.928 9.151 1.00 98.00 140 LEU A CA 1
ATOM 1085 C C . LEU A 1 140 ? -21.188 -1.827 7.959 1.00 98.00 140 LEU A C 1
ATOM 1087 O O . LEU A 1 140 ? -20.827 -3.002 7.929 1.00 98.00 140 LEU A O 1
ATOM 1091 N N . GLY A 1 141 ? -21.858 -1.275 6.943 1.00 97.00 141 GLY A N 1
ATOM 1092 C CA . GLY A 1 141 ? -22.144 -1.974 5.689 1.00 97.00 141 GLY A CA 1
ATOM 1093 C C . GLY A 1 141 ? -20.895 -2.291 4.856 1.00 97.00 141 GLY A C 1
ATOM 1094 O O . GLY A 1 141 ? -20.812 -3.376 4.281 1.00 97.00 141 GLY A O 1
ATOM 1095 N N . ILE A 1 142 ? -19.917 -1.380 4.806 1.00 96.25 142 ILE A N 1
ATOM 1096 C CA . ILE A 1 142 ? -18.655 -1.557 4.064 1.00 96.25 142 ILE A CA 1
ATOM 1097 C C . ILE A 1 142 ? -17.830 -2.713 4.643 1.00 96.25 142 ILE A C 1
ATOM 1099 O O . ILE A 1 142 ? -17.359 -3.558 3.875 1.00 96.25 142 ILE A O 1
ATOM 1103 N N . ILE A 1 143 ? -17.680 -2.758 5.971 1.00 93.12 143 ILE A N 1
ATOM 1104 C CA . ILE A 1 143 ? -16.847 -3.746 6.682 1.00 93.12 143 ILE A CA 1
ATOM 1105 C C . ILE A 1 143 ? -17.497 -5.122 6.817 1.00 93.12 143 ILE A C 1
ATOM 1107 O O . ILE A 1 143 ? -16.796 -6.107 7.049 1.00 93.12 143 ILE A O 1
ATOM 1111 N N . ARG A 1 144 ? -18.826 -5.207 6.669 1.00 93.25 144 ARG A N 1
ATOM 1112 C CA . ARG A 1 144 ? -19.601 -6.417 6.957 1.00 93.25 144 ARG A CA 1
ATOM 1113 C C . ARG A 1 144 ? -19.057 -7.633 6.211 1.00 93.25 144 ARG A C 1
ATOM 1115 O O . ARG A 1 144 ? -19.084 -7.676 4.983 1.00 93.25 144 ARG A O 1
ATOM 1122 N N . ASN A 1 145 ? -18.668 -8.653 6.974 1.00 89.75 145 ASN A N 1
ATOM 1123 C CA . ASN A 1 145 ? -18.093 -9.920 6.513 1.00 89.75 145 ASN A CA 1
ATOM 1124 C C . ASN A 1 145 ? -16.764 -9.755 5.756 1.00 89.75 145 ASN A C 1
ATOM 1126 O O . ASN A 1 145 ? -16.440 -10.588 4.913 1.00 89.75 145 ASN A O 1
ATOM 1130 N N . LYS A 1 146 ? -16.032 -8.662 6.002 1.00 90.94 146 LYS A N 1
ATOM 1131 C CA . LYS A 1 146 ? -14.765 -8.354 5.324 1.00 90.94 146 LYS A CA 1
ATOM 1132 C C . LYS A 1 146 ? -13.649 -7.951 6.279 1.00 90.94 146 LYS A C 1
ATOM 1134 O O . LYS A 1 146 ? -12.502 -8.302 6.028 1.00 90.94 146 LYS A O 1
ATOM 1139 N N . ALA A 1 147 ? -13.953 -7.217 7.347 1.00 92.88 147 ALA A N 1
ATOM 1140 C CA . ALA A 1 147 ? -12.984 -6.791 8.357 1.00 92.88 147 ALA A CA 1
ATOM 1141 C C . ALA A 1 147 ? -13.695 -6.435 9.671 1.00 92.88 147 ALA A C 1
ATOM 1143 O O . ALA A 1 147 ? -14.899 -6.177 9.686 1.00 92.88 147 ALA A O 1
ATOM 1144 N N . GLY A 1 148 ? -12.942 -6.387 10.767 1.00 94.75 148 GLY A N 1
ATOM 1145 C CA . GLY A 1 148 ? -13.402 -5.800 12.017 1.00 94.75 148 GLY A CA 1
ATOM 1146 C C . GLY A 1 148 ? -13.373 -4.267 11.986 1.00 94.75 148 GLY A C 1
ATOM 1147 O O . GLY A 1 148 ? -12.560 -3.654 11.289 1.00 94.75 148 GLY A O 1
ATOM 1148 N N . LEU A 1 149 ? -14.240 -3.626 12.769 1.00 97.25 149 LEU A N 1
ATOM 1149 C CA . LEU A 1 149 ? -14.300 -2.172 12.925 1.00 97.25 149 LEU A CA 1
ATOM 1150 C C . LEU A 1 149 ? -14.126 -1.784 14.396 1.00 97.25 149 LEU A C 1
ATOM 1152 O O . LEU A 1 149 ? -14.985 -2.060 15.235 1.00 97.25 149 LEU A O 1
ATOM 1156 N N . CYS A 1 150 ? -13.017 -1.117 14.706 1.00 98.06 150 CYS A N 1
ATOM 1157 C CA . CYS A 1 150 ? -12.776 -0.520 16.012 1.00 98.06 150 CYS A CA 1
ATOM 1158 C C . CYS A 1 150 ? -13.223 0.946 15.991 1.00 98.06 150 CYS A C 1
ATOM 1160 O O . CYS A 1 150 ? -12.742 1.726 15.177 1.00 98.06 150 CYS A O 1
ATOM 1162 N N . MET A 1 151 ? -14.143 1.334 16.868 1.00 98.00 151 MET A N 1
ATOM 1163 C CA . MET A 1 151 ? -14.792 2.648 16.843 1.00 98.00 151 MET A CA 1
ATOM 1164 C C . MET A 1 151 ? -14.453 3.449 18.101 1.00 98.00 151 MET A C 1
ATOM 1166 O O . MET A 1 151 ? -14.902 3.093 19.188 1.00 98.00 151 MET A O 1
ATOM 1170 N N . ASP A 1 152 ? -13.719 4.553 17.957 1.00 97.56 152 ASP A N 1
ATOM 1171 C CA . ASP A 1 152 ? -13.522 5.552 19.017 1.00 97.56 152 ASP A CA 1
ATOM 1172 C C . ASP A 1 152 ? -14.732 6.487 19.091 1.00 97.56 152 ASP A C 1
ATOM 1174 O O . ASP A 1 152 ? -14.842 7.471 18.351 1.00 97.56 152 ASP A O 1
ATOM 1178 N N . CYS A 1 153 ? -15.657 6.142 19.977 1.00 97.31 153 CYS A N 1
ATOM 1179 C CA . CYS A 1 153 ? -16.939 6.792 20.178 1.00 97.31 153 CYS A CA 1
ATOM 1180 C C . CYS A 1 153 ? -16.829 7.926 21.199 1.00 97.31 153 CYS A C 1
ATOM 1182 O O . CYS A 1 153 ? -16.531 7.702 22.374 1.00 97.31 153 CYS A O 1
ATOM 1184 N N . ARG A 1 154 ? -17.121 9.160 20.767 1.00 94.69 154 ARG A N 1
ATOM 1185 C CA . ARG A 1 154 ? -17.152 10.336 21.651 1.00 94.69 154 ARG A CA 1
ATOM 1186 C C . ARG A 1 154 ? -18.342 11.224 21.328 1.00 94.69 154 ARG A C 1
ATOM 1188 O O . ARG A 1 154 ? -18.565 11.559 20.169 1.00 94.69 154 ARG A O 1
ATOM 1195 N N . GLY A 1 155 ? -19.087 11.622 22.360 1.00 91.75 155 GLY A N 1
ATOM 1196 C CA . GLY A 1 155 ? -20.288 12.446 22.190 1.00 91.75 155 GLY A CA 1
ATOM 1197 C C . GLY A 1 155 ? -21.380 11.746 21.375 1.00 91.75 155 GLY A C 1
ATOM 1198 O O . GLY A 1 155 ? -22.069 12.391 20.587 1.00 91.75 155 GLY A O 1
ATOM 1199 N N . VAL A 1 156 ? -21.501 10.424 21.510 1.00 95.88 156 VAL A N 1
ATOM 1200 C CA . VAL A 1 156 ? -22.492 9.601 20.805 1.00 95.88 156 VAL A CA 1
ATOM 1201 C C . VAL A 1 156 ? -23.417 8.899 21.784 1.00 95.88 156 VAL A C 1
ATOM 1203 O O . VAL A 1 156 ? -23.015 8.563 22.895 1.00 95.88 156 VAL A O 1
ATOM 1206 N N . ASP A 1 157 ? -24.655 8.688 21.350 1.00 96.81 157 ASP A N 1
ATOM 1207 C CA . ASP A 1 157 ? -25.671 7.956 22.098 1.00 96.81 157 ASP A CA 1
ATOM 1208 C C . ASP A 1 157 ? -25.426 6.440 21.993 1.00 96.81 157 ASP A C 1
ATOM 1210 O O . ASP A 1 157 ? -25.338 5.883 20.892 1.00 96.81 157 ASP A O 1
ATOM 1214 N N . ALA A 1 158 ? -25.289 5.776 23.143 1.00 97.31 158 ALA A N 1
ATOM 1215 C CA . ALA A 1 158 ? -24.980 4.353 23.219 1.00 97.31 158 ALA A CA 1
ATOM 1216 C C . ALA A 1 158 ? -26.103 3.468 22.650 1.00 97.31 158 ALA A C 1
ATOM 1218 O O . ALA A 1 158 ? -25.812 2.502 21.939 1.00 97.31 158 ALA A O 1
ATOM 1219 N N . GLU A 1 159 ? -27.375 3.794 22.907 1.00 97.31 159 GLU A N 1
ATOM 1220 C CA . GLU A 1 159 ? -28.519 3.039 22.382 1.00 97.31 159 GLU A CA 1
ATOM 1221 C C . GLU A 1 159 ? -28.562 3.107 20.856 1.00 97.31 159 GLU A C 1
ATOM 1223 O O . GLU A 1 159 ? -28.702 2.073 20.196 1.00 97.31 159 GLU A O 1
ATOM 1228 N N . LYS A 1 160 ? -28.353 4.299 20.287 1.00 97.25 160 LYS A N 1
ATOM 1229 C CA . LYS A 1 160 ? -28.355 4.513 18.835 1.00 97.25 160 LYS A CA 1
ATOM 1230 C C . LYS A 1 160 ? -27.209 3.782 18.140 1.00 97.25 160 LYS A C 1
ATOM 1232 O O . LYS A 1 160 ? -27.418 3.163 17.096 1.00 97.25 160 LYS A O 1
ATOM 1237 N N . VAL A 1 161 ? -26.003 3.806 18.715 1.00 97.94 161 VAL A N 1
ATOM 1238 C CA . VAL A 1 161 ? -24.861 3.035 18.191 1.00 97.94 161 VAL A CA 1
ATOM 1239 C C . VAL A 1 161 ? -25.168 1.532 18.222 1.00 97.94 161 VAL A C 1
ATOM 1241 O O . VAL A 1 161 ? -24.967 0.843 17.221 1.00 97.94 161 VAL A O 1
ATOM 1244 N N . LEU A 1 162 ? -25.722 1.018 19.326 1.00 97.69 162 LEU A N 1
ATOM 1245 C CA . LEU A 1 162 ? -26.102 -0.394 19.445 1.00 97.69 162 LEU A CA 1
ATOM 1246 C C . LEU A 1 162 ? -27.211 -0.797 18.469 1.00 97.69 162 LEU A C 1
ATOM 1248 O O . LEU A 1 162 ? -27.151 -1.885 17.895 1.00 97.69 162 LEU A O 1
ATOM 1252 N N . GLU A 1 163 ? -28.211 0.057 18.258 1.00 97.50 163 GLU A N 1
ATOM 1253 C CA . GLU A 1 163 ? -29.265 -0.166 17.267 1.00 97.50 163 GLU A CA 1
ATOM 1254 C C . GLU A 1 163 ? -28.680 -0.291 15.855 1.00 97.50 163 GLU A C 1
ATOM 1256 O O . GLU A 1 163 ? -29.021 -1.229 15.129 1.00 97.50 163 GLU A O 1
ATOM 1261 N N . MET A 1 164 ? -27.752 0.595 15.478 1.00 97.69 164 MET A N 1
ATOM 1262 C CA . MET A 1 164 ? -27.079 0.543 14.176 1.00 97.69 164 MET A CA 1
ATOM 1263 C C . MET A 1 164 ? -26.246 -0.731 14.001 1.00 97.69 164 MET A C 1
ATOM 1265 O O . MET A 1 164 ? -26.305 -1.357 12.938 1.00 97.69 164 MET A O 1
ATOM 1269 N N . ILE A 1 165 ? -25.514 -1.150 15.040 1.00 97.31 165 ILE A N 1
ATOM 1270 C CA . ILE A 1 165 ? -24.730 -2.395 15.037 1.00 97.31 165 ILE A CA 1
ATOM 1271 C C . ILE A 1 165 ? -25.648 -3.610 14.837 1.00 97.31 165 ILE A C 1
ATOM 1273 O O . ILE A 1 165 ? -25.405 -4.417 13.937 1.00 97.31 165 ILE A O 1
ATOM 1277 N N . ARG A 1 166 ? -26.730 -3.712 15.623 1.00 95.88 166 ARG A N 1
ATOM 1278 C CA . ARG A 1 166 ? -27.708 -4.815 15.549 1.00 95.88 166 ARG A CA 1
ATOM 1279 C C . ARG A 1 166 ? -28.413 -4.865 14.198 1.00 95.88 166 ARG A C 1
ATOM 1281 O O . ARG A 1 166 ? -28.534 -5.920 13.586 1.00 95.88 166 ARG A O 1
ATOM 1288 N N . THR A 1 167 ? -28.833 -3.708 13.693 1.00 97.06 167 THR A N 1
ATOM 1289 C CA . THR A 1 167 ? -29.492 -3.596 12.383 1.00 97.06 167 THR A CA 1
ATOM 1290 C C . THR A 1 167 ? -28.563 -4.028 11.248 1.00 97.06 167 THR A C 1
ATOM 1292 O O . THR A 1 167 ? -29.003 -4.639 10.274 1.00 97.06 167 THR A O 1
ATOM 1295 N N . SER A 1 168 ? -27.265 -3.755 11.386 1.00 96.19 168 SER A N 1
ATOM 1296 C CA . SER A 1 168 ? -26.251 -4.143 10.402 1.00 96.19 168 SER A CA 1
ATOM 1297 C C . SER A 1 168 ? -25.848 -5.621 10.506 1.00 96.19 168 SER A C 1
ATOM 1299 O O . SER A 1 168 ? -25.322 -6.175 9.537 1.00 96.19 168 SER A O 1
ATOM 1301 N N . GLY A 1 169 ? -26.116 -6.282 11.639 1.00 93.31 169 GLY A N 1
ATOM 1302 C CA . GLY A 1 169 ? -25.762 -7.682 11.884 1.00 93.31 169 GLY A CA 1
ATOM 1303 C C . GLY A 1 169 ? -24.248 -7.908 11.951 1.00 93.31 169 GLY A C 1
ATOM 1304 O O . GLY A 1 169 ? -23.737 -8.840 11.325 1.00 93.31 169 GLY A O 1
ATOM 1305 N N . VAL A 1 170 ? -23.528 -6.994 12.609 1.00 92.56 170 VAL A N 1
ATOM 1306 C CA . VAL A 1 170 ? -22.054 -6.976 12.725 1.00 92.56 170 VAL A CA 1
ATOM 1307 C C . VAL A 1 170 ? -21.576 -7.021 14.179 1.00 92.56 170 VAL A C 1
ATOM 1309 O O . VAL A 1 170 ? -20.447 -6.651 14.478 1.00 92.56 170 VAL A O 1
ATOM 1312 N N . GLU A 1 171 ? -22.409 -7.504 15.098 1.00 91.81 171 GLU A N 1
ATOM 1313 C CA . GLU A 1 171 ? -22.160 -7.553 16.546 1.00 91.81 171 GLU A CA 1
ATOM 1314 C C . GLU A 1 171 ? -20.825 -8.228 16.905 1.00 91.81 171 GLU A C 1
ATOM 1316 O O . GLU A 1 171 ? -20.136 -7.798 17.822 1.00 91.81 171 GLU A O 1
ATOM 1321 N N . ASN A 1 172 ? -20.431 -9.257 16.148 1.00 88.25 172 ASN A N 1
ATOM 1322 C CA . ASN A 1 172 ? -19.182 -10.003 16.345 1.00 88.25 172 ASN A CA 1
ATOM 1323 C C . ASN A 1 172 ? -17.978 -9.436 15.561 1.00 88.25 172 ASN A C 1
ATOM 1325 O O . ASN A 1 172 ? -16.937 -10.083 15.508 1.00 88.25 172 ASN A O 1
ATOM 1329 N N . GLN A 1 173 ? -18.122 -8.274 14.918 1.00 91.31 173 GLN A N 1
ATOM 1330 C CA . GLN A 1 173 ? -17.103 -7.632 14.071 1.00 91.31 173 GLN A CA 1
ATOM 1331 C C . GLN A 1 173 ? -16.723 -6.237 14.574 1.00 91.31 173 GLN A C 1
ATOM 1333 O O . GLN A 1 173 ? -15.970 -5.528 13.915 1.00 91.31 173 GLN A O 1
ATOM 1338 N N . VAL A 1 174 ? -17.262 -5.810 15.714 1.00 95.12 174 VAL A N 1
ATOM 1339 C CA . VAL A 1 174 ? -17.074 -4.455 16.231 1.00 95.12 174 VAL A CA 1
ATOM 1340 C C . VAL A 1 174 ? -16.355 -4.461 17.571 1.00 95.12 174 VAL A C 1
ATOM 1342 O O . VAL A 1 174 ? -16.552 -5.352 18.395 1.00 95.12 174 VAL A O 1
ATOM 1345 N N . LEU A 1 175 ? -15.541 -3.431 17.783 1.00 95.81 175 LEU A N 1
ATOM 1346 C CA . LEU A 1 175 ? -14.847 -3.162 19.036 1.00 95.81 175 LEU A CA 1
ATOM 1347 C C . LEU A 1 175 ? -15.051 -1.689 19.401 1.00 95.81 175 LEU A C 1
ATOM 1349 O O . LEU A 1 175 ? -14.635 -0.802 18.659 1.00 95.81 175 LEU A O 1
ATOM 1353 N N . LEU A 1 176 ? -15.732 -1.408 20.510 1.00 97.12 176 LEU A N 1
ATOM 1354 C CA . LEU A 1 176 ? -16.059 -0.038 20.913 1.00 97.12 176 LEU A CA 1
ATOM 1355 C C . LEU A 1 176 ? -15.030 0.510 21.900 1.00 97.12 176 LEU A C 1
ATOM 1357 O O . LEU A 1 176 ? -14.798 -0.082 22.948 1.00 97.12 176 LEU A O 1
ATOM 1361 N N . SER A 1 177 ? -14.465 1.670 21.584 1.00 96.75 177 SER A N 1
ATOM 1362 C CA . SER A 1 177 ? -13.617 2.479 22.460 1.00 96.75 177 SER A CA 1
ATOM 1363 C C . SER A 1 177 ? -14.344 3.774 22.814 1.00 96.75 177 SER A C 1
ATOM 1365 O O . SER A 1 177 ? -15.118 4.287 22.012 1.00 96.75 177 SER A O 1
ATOM 1367 N N . GLY A 1 178 ? -14.104 4.324 24.001 1.00 94.88 178 GLY A N 1
ATOM 1368 C CA . GLY A 1 178 ? -14.757 5.553 24.453 1.00 94.88 178 GLY A CA 1
ATOM 1369 C C . GLY A 1 178 ? -14.419 5.887 25.902 1.00 94.88 178 GLY A C 1
ATOM 1370 O O . GLY A 1 178 ? -13.447 5.370 26.454 1.00 94.88 178 GLY A O 1
ATOM 1371 N N . THR A 1 179 ? -15.216 6.753 26.531 1.00 93.88 179 THR A N 1
ATOM 1372 C CA . THR A 1 179 ? -15.052 7.041 27.965 1.00 93.88 179 THR A CA 1
ATOM 1373 C C . THR A 1 179 ? -15.497 5.844 28.816 1.00 93.88 179 THR A C 1
ATOM 1375 O O . THR A 1 179 ? -16.335 5.058 28.363 1.00 93.88 179 THR A O 1
ATOM 1378 N N . PRO A 1 180 ? -14.999 5.696 30.057 1.00 91.81 180 PRO A N 1
ATOM 1379 C CA . PRO A 1 180 ? -15.424 4.612 30.945 1.00 91.81 180 PRO A CA 1
ATOM 1380 C C . PRO A 1 180 ? -16.945 4.531 31.137 1.00 91.81 180 PRO A C 1
ATOM 1382 O O . PRO A 1 180 ? -17.503 3.438 31.183 1.00 91.81 180 PRO A O 1
ATOM 1385 N N . GLU A 1 181 ? -17.631 5.676 31.197 1.00 94.06 181 GLU A N 1
ATOM 1386 C CA . GLU A 1 181 ? -19.088 5.750 31.342 1.00 94.06 181 GLU A CA 1
ATOM 1387 C C . GLU A 1 181 ? -19.798 5.188 30.109 1.00 94.06 181 GLU A C 1
ATOM 1389 O O . GLU A 1 181 ? -20.696 4.359 30.244 1.00 94.06 181 GLU A O 1
ATOM 1394 N N . PHE A 1 182 ? -19.347 5.581 28.913 1.00 95.75 182 PHE A N 1
ATOM 1395 C CA . PHE A 1 182 ? -19.880 5.070 27.653 1.00 95.75 182 PHE A CA 1
ATOM 1396 C C . PHE A 1 182 ? -19.671 3.555 27.532 1.00 95.75 182 PHE A C 1
ATOM 1398 O O . PHE A 1 182 ? -20.594 2.822 27.184 1.00 95.75 182 PHE A O 1
ATOM 1405 N N . LEU A 1 183 ? -18.478 3.053 27.866 1.00 94.56 183 LEU A N 1
ATOM 1406 C CA . LEU A 1 183 ? -18.187 1.617 27.807 1.00 94.56 183 LEU A CA 1
ATOM 1407 C C . LEU A 1 183 ? -19.021 0.816 28.819 1.00 94.56 183 LEU A C 1
ATOM 1409 O O . LEU A 1 183 ? -19.517 -0.266 28.493 1.00 94.56 183 LEU A O 1
ATOM 1413 N N . ALA A 1 184 ? -19.224 1.345 30.029 1.00 93.00 184 ALA A N 1
ATOM 1414 C CA . ALA A 1 184 ? -20.094 0.731 31.030 1.00 93.00 184 ALA A CA 1
ATOM 1415 C C . ALA A 1 184 ? -21.560 0.684 30.564 1.00 93.00 184 ALA A C 1
ATOM 1417 O O . ALA A 1 184 ? -22.231 -0.339 30.726 1.00 93.00 184 ALA A O 1
ATOM 1418 N N . GLU A 1 185 ? -22.043 1.761 29.943 1.00 96.44 185 GLU A N 1
ATOM 1419 C CA . GLU A 1 185 ? -23.384 1.839 29.366 1.00 96.44 185 GLU A CA 1
ATOM 1420 C C . GLU A 1 185 ? -23.571 0.834 28.220 1.00 96.44 185 GLU A C 1
ATOM 1422 O O . GLU A 1 185 ? -24.521 0.049 28.245 1.00 96.44 185 GLU A O 1
ATOM 1427 N N . ILE A 1 186 ? -22.624 0.764 27.278 1.00 96.00 186 ILE A N 1
ATOM 1428 C CA . ILE A 1 186 ? -22.612 -0.226 26.191 1.00 96.00 186 ILE A CA 1
ATOM 1429 C C . ILE A 1 186 ? -22.675 -1.651 26.737 1.00 96.00 186 ILE A C 1
ATOM 1431 O O . ILE A 1 186 ? -23.481 -2.458 26.264 1.00 96.00 186 ILE A O 1
ATOM 1435 N N . ARG A 1 187 ? -21.861 -1.981 27.746 1.00 92.19 187 ARG A N 1
ATOM 1436 C CA . ARG A 1 187 ? -21.863 -3.317 28.363 1.00 92.19 187 ARG A CA 1
ATOM 1437 C C . ARG A 1 187 ? -23.207 -3.643 29.003 1.00 92.19 187 ARG A C 1
ATOM 1439 O O . ARG A 1 187 ? -23.686 -4.763 28.844 1.00 92.19 187 ARG A O 1
ATOM 1446 N N . ASN A 1 188 ? -23.834 -2.680 29.674 1.00 94.62 188 ASN A N 1
ATOM 1447 C CA . ASN A 1 188 ? -25.149 -2.862 30.281 1.00 94.62 188 ASN A CA 1
ATOM 1448 C C . ASN A 1 188 ? -26.243 -3.072 29.216 1.00 94.62 188 ASN A C 1
ATOM 1450 O O . ASN A 1 188 ? -26.927 -4.094 29.214 1.00 94.62 188 ASN A O 1
ATOM 1454 N N . LEU A 1 189 ? -26.354 -2.156 28.249 1.00 96.12 189 LEU A N 1
ATOM 1455 C CA . LEU A 1 189 ? -27.378 -2.179 27.195 1.00 96.12 189 LEU A CA 1
ATOM 1456 C C . LEU A 1 189 ? -27.236 -3.356 26.217 1.00 96.12 189 LEU A C 1
ATOM 1458 O O . LEU A 1 189 ? -28.215 -3.787 25.599 1.00 96.12 189 LEU A O 1
ATOM 1462 N N . SER A 1 190 ? -26.017 -3.867 26.041 1.00 93.25 190 SER A N 1
ATOM 1463 C CA . SER A 1 190 ? -25.743 -5.051 25.221 1.00 93.25 190 SER A CA 1
ATOM 1464 C C . SER A 1 190 ? -25.714 -6.353 26.018 1.00 93.25 190 SER A C 1
ATOM 1466 O O . SER A 1 190 ? -25.546 -7.409 25.415 1.00 93.25 190 SER A O 1
ATOM 1468 N N . ASN A 1 191 ? -25.861 -6.308 27.347 1.00 90.25 191 ASN A N 1
ATOM 1469 C CA . ASN A 1 191 ? -25.635 -7.455 28.230 1.00 90.25 191 ASN A CA 1
ATOM 1470 C C . ASN A 1 191 ? -24.279 -8.147 27.954 1.00 90.25 191 ASN A C 1
ATOM 1472 O O . ASN A 1 191 ? -24.181 -9.373 27.910 1.00 90.25 191 ASN A O 1
ATOM 1476 N N . GLY A 1 192 ? -23.245 -7.342 27.686 1.00 86.12 192 GLY A N 1
ATOM 1477 C CA . GLY A 1 192 ? -21.891 -7.787 27.349 1.00 86.12 192 GLY A CA 1
ATOM 1478 C C . GLY A 1 192 ? -21.731 -8.440 25.971 1.00 86.12 192 GLY A C 1
ATOM 1479 O O . GLY A 1 192 ? -20.710 -9.072 25.729 1.00 86.12 192 GLY A O 1
ATOM 1480 N N . GLN A 1 193 ? -22.714 -8.338 25.070 1.00 87.00 193 GLN A N 1
ATOM 1481 C CA . GLN A 1 193 ? -22.621 -8.940 23.731 1.00 87.00 193 GLN A CA 1
ATOM 1482 C C . GLN A 1 193 ? -21.712 -8.165 22.773 1.00 87.00 193 GLN A C 1
ATOM 1484 O O . GLN A 1 193 ? -21.219 -8.752 21.812 1.00 87.00 193 GLN A O 1
ATOM 1489 N N . ILE A 1 194 ? -21.508 -6.867 23.012 1.00 91.94 194 ILE A N 1
ATOM 1490 C CA . ILE A 1 194 ? -20.640 -6.026 22.186 1.00 91.94 194 ILE A CA 1
ATOM 1491 C C . ILE A 1 194 ? -19.305 -5.817 22.893 1.00 91.94 194 ILE A C 1
ATOM 1493 O O . ILE A 1 194 ? -19.275 -5.381 24.044 1.00 91.94 194 ILE A O 1
ATOM 1497 N N . ALA A 1 195 ? -18.218 -6.118 22.180 1.00 93.56 195 ALA A N 1
ATOM 1498 C CA . ALA A 1 195 ? -16.871 -6.025 22.718 1.00 93.56 195 ALA A CA 1
ATOM 1499 C C . ALA A 1 195 ? -16.442 -4.568 22.936 1.00 93.56 195 ALA A C 1
ATOM 1501 O O . ALA A 1 195 ? -16.715 -3.680 22.120 1.00 93.56 195 ALA A O 1
ATOM 1502 N N . THR A 1 196 ? -15.717 -4.347 24.028 1.00 94.88 196 THR A N 1
ATOM 1503 C CA . THR A 1 196 ? -15.217 -3.038 24.452 1.00 94.88 196 THR A CA 1
ATOM 1504 C C . THR A 1 196 ? -13.692 -3.013 24.532 1.00 94.88 196 THR A C 1
ATOM 1506 O O . THR A 1 196 ? -13.048 -4.016 24.841 1.00 94.88 196 THR A O 1
ATOM 1509 N N . LEU A 1 197 ? -13.1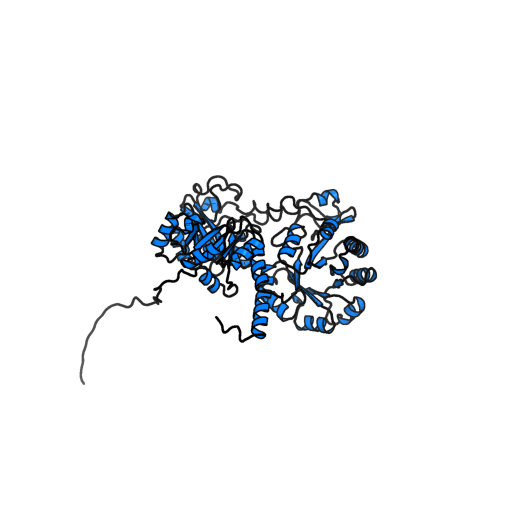11 -1.851 24.237 1.00 94.94 197 LEU A N 1
ATOM 1510 C CA . LEU A 1 197 ? -11.684 -1.573 24.307 1.00 94.94 197 LEU A CA 1
ATOM 1511 C C . LEU A 1 197 ? -11.443 -0.341 25.171 1.00 94.94 197 LEU A C 1
ATOM 1513 O O . LEU A 1 197 ? -12.001 0.726 24.927 1.00 94.94 197 LEU A O 1
ATOM 1517 N N . THR A 1 198 ? -10.564 -0.492 26.155 1.00 92.38 198 THR A N 1
ATOM 1518 C CA . THR A 1 198 ? -10.103 0.608 27.005 1.00 92.38 198 THR A CA 1
ATOM 1519 C C . THR A 1 198 ? -8.631 0.908 26.753 1.00 92.38 198 THR A C 1
ATOM 1521 O O . THR A 1 198 ? -7.874 0.054 26.289 1.00 92.38 198 THR A O 1
ATOM 1524 N N . GLU A 1 199 ? -8.204 2.120 27.078 1.00 88.19 199 GLU A N 1
ATOM 1525 C CA . GLU A 1 199 ? -6.799 2.513 27.073 1.00 88.19 199 GLU A CA 1
ATOM 1526 C C . GLU A 1 199 ? -6.297 2.572 28.515 1.00 88.19 199 GLU A C 1
ATOM 1528 O O . GLU A 1 199 ? -6.897 3.241 29.357 1.00 88.19 199 GLU A O 1
ATOM 1533 N N . LYS A 1 200 ? -5.206 1.858 28.815 1.00 76.44 200 LYS A N 1
ATOM 1534 C CA . LYS A 1 200 ? -4.604 1.863 30.154 1.00 76.44 200 LYS A CA 1
ATOM 1535 C C . LYS A 1 200 ? -3.104 2.125 30.092 1.00 76.44 200 LYS A C 1
ATOM 1537 O O . LYS A 1 200 ? -2.383 1.501 29.314 1.00 76.44 200 LYS A O 1
ATOM 1542 N N . SER A 1 201 ? -2.629 2.997 30.978 1.00 69.44 201 SER A N 1
ATOM 1543 C CA . SER A 1 201 ? -1.210 3.130 31.308 1.00 69.44 201 SER A CA 1
ATOM 1544 C C . SER A 1 201 ? -0.732 1.958 32.175 1.00 69.44 201 SER A C 1
ATOM 1546 O O . SER A 1 201 ? -1.532 1.183 32.708 1.00 69.44 201 SER A O 1
ATOM 1548 N N . ILE A 1 202 ? 0.587 1.828 32.350 1.00 60.78 202 ILE A N 1
ATOM 1549 C CA . ILE A 1 202 ? 1.202 0.756 33.153 1.00 60.78 202 ILE A CA 1
ATOM 1550 C C . ILE A 1 202 ? 0.665 0.766 34.591 1.00 60.78 202 ILE A C 1
ATOM 1552 O O . ILE A 1 202 ? 0.356 -0.285 35.150 1.00 60.78 202 ILE A O 1
ATOM 1556 N N . GLU A 1 203 ? 0.517 1.959 35.163 1.00 63.88 203 GLU A N 1
ATOM 1557 C CA . GLU A 1 203 ? 0.054 2.194 36.532 1.00 63.88 203 GLU A CA 1
A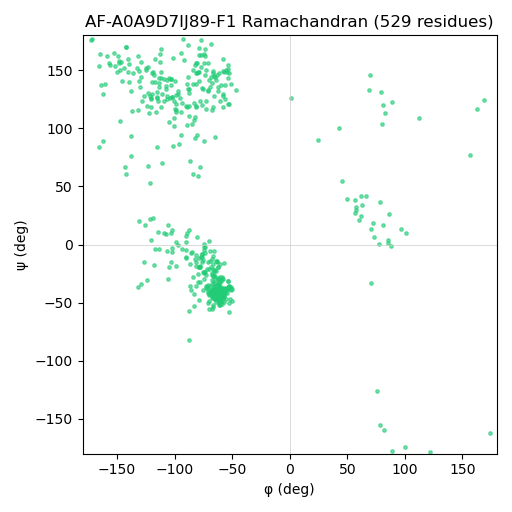TOM 1558 C C . GLU A 1 203 ? -1.422 1.803 36.702 1.00 63.88 203 GLU A C 1
ATOM 1560 O O . GLU A 1 203 ? -1.838 1.338 37.760 1.00 63.88 203 GLU A O 1
ATOM 1565 N N . GLN A 1 204 ? -2.219 1.924 35.638 1.00 70.19 204 GLN A N 1
ATOM 1566 C CA . GLN A 1 204 ? -3.643 1.586 35.641 1.00 70.19 204 GLN A CA 1
ATOM 1567 C C . GLN A 1 204 ? -3.906 0.074 35.520 1.00 70.19 204 GLN A C 1
ATOM 1569 O O . GLN A 1 204 ? -5.023 -0.379 35.777 1.00 70.19 204 GLN A O 1
ATOM 1574 N N . LEU A 1 205 ? -2.887 -0.735 35.193 1.00 67.06 205 LEU A N 1
ATOM 1575 C CA . LEU A 1 205 ? -2.984 -2.203 35.127 1.00 67.06 205 LEU A CA 1
ATOM 1576 C C . LEU A 1 205 ? -3.064 -2.881 36.506 1.00 67.06 205 LEU A C 1
ATOM 1578 O O . LEU A 1 205 ? -3.114 -4.109 36.585 1.00 67.06 205 LEU A O 1
ATOM 1582 N N . GLU A 1 206 ? -3.000 -2.130 37.605 1.00 66.38 206 GLU A N 1
ATOM 1583 C CA . GLU A 1 206 ? -3.301 -2.647 38.948 1.00 66.38 206 GLU A CA 1
ATOM 1584 C C . GLU A 1 206 ? -4.808 -2.739 39.220 1.00 66.38 206 GLU A C 1
ATOM 1586 O O . GLU A 1 206 ? -5.232 -3.496 40.091 1.00 66.38 206 GLU A O 1
ATOM 1591 N N . GLN A 1 207 ? -5.624 -2.013 38.452 1.00 69.75 207 GLN A N 1
ATOM 1592 C CA . GLN A 1 207 ? -7.078 -2.078 38.542 1.00 69.75 207 GLN A CA 1
ATOM 1593 C C . GLN A 1 207 ? -7.627 -3.252 37.716 1.00 69.75 207 GLN A C 1
ATOM 1595 O O . GLN A 1 207 ? -7.044 -3.583 36.675 1.00 69.75 207 GLN A O 1
ATOM 1600 N N . PRO A 1 208 ? -8.768 -3.852 38.115 1.00 73.06 208 PRO A N 1
ATOM 1601 C CA . PRO A 1 208 ? -9.438 -4.877 37.320 1.00 73.06 208 PRO A CA 1
ATOM 1602 C C . PRO A 1 208 ? -9.655 -4.411 35.875 1.00 73.06 208 PRO A C 1
ATOM 1604 O O . PRO A 1 208 ? -9.980 -3.249 35.620 1.00 73.06 208 PRO A O 1
ATOM 1607 N N . VAL A 1 209 ? -9.421 -5.307 34.921 1.00 77.50 209 VAL A N 1
ATOM 1608 C CA . VAL A 1 209 ? -9.769 -5.102 33.511 1.00 77.50 209 VAL A CA 1
ATOM 1609 C C . VAL A 1 209 ? -11.142 -5.731 33.315 1.00 77.50 209 VAL A C 1
ATOM 1611 O O . VAL A 1 209 ? -11.285 -6.938 33.506 1.00 77.50 209 VAL A O 1
ATOM 1614 N N . GLU A 1 210 ? -12.145 -4.906 33.022 1.00 83.00 210 GLU A N 1
ATOM 1615 C CA . GLU A 1 210 ? -13.516 -5.369 32.769 1.00 83.00 210 GLU A CA 1
ATOM 1616 C C . GLU A 1 210 ? -13.828 -5.464 31.273 1.00 83.00 210 GLU A C 1
ATOM 1618 O O . GLU A 1 210 ? -14.790 -6.130 30.889 1.00 83.00 210 GLU A O 1
ATOM 1623 N N . GLU A 1 211 ? -13.028 -4.782 30.458 1.00 88.19 211 GLU A N 1
ATOM 1624 C CA . GLU A 1 211 ? -13.132 -4.708 29.011 1.00 88.19 211 GLU A CA 1
ATOM 1625 C C . GLU A 1 211 ? -12.484 -5.910 28.323 1.00 88.19 211 GLU A C 1
ATOM 1627 O O . GLU A 1 211 ? -11.554 -6.542 28.832 1.00 88.19 211 GLU A O 1
ATOM 1632 N N . ASP A 1 212 ? -12.968 -6.200 27.121 1.00 91.12 212 ASP A N 1
ATOM 1633 C CA . ASP A 1 212 ? -12.549 -7.358 26.331 1.00 91.12 212 ASP A CA 1
ATOM 1634 C C . ASP A 1 212 ? -11.162 -7.162 25.709 1.00 91.12 212 ASP A C 1
ATOM 1636 O O . ASP A 1 212 ? -10.459 -8.133 25.417 1.00 91.12 212 ASP A O 1
ATOM 1640 N N . ALA A 1 213 ? -10.749 -5.906 25.524 1.00 92.75 213 ALA A N 1
ATOM 1641 C CA . ALA A 1 213 ? -9.436 -5.543 25.024 1.00 92.75 213 ALA A CA 1
ATOM 1642 C C . ALA A 1 213 ? -8.851 -4.316 25.737 1.00 92.75 213 ALA A C 1
ATOM 1644 O O . ALA A 1 213 ? -9.555 -3.386 26.132 1.00 92.75 213 ALA A O 1
ATOM 1645 N N . VAL A 1 214 ? -7.524 -4.291 25.845 1.00 93.25 214 VAL A N 1
ATOM 1646 C CA . VAL A 1 214 ? -6.765 -3.145 26.351 1.00 93.25 214 VAL A CA 1
ATOM 1647 C C . VAL A 1 214 ? -5.798 -2.676 25.278 1.00 93.25 214 VAL A C 1
ATOM 1649 O O . VAL A 1 214 ? -4.978 -3.453 24.780 1.00 93.25 214 VAL A O 1
ATOM 1652 N N . LYS A 1 215 ? -5.873 -1.389 24.945 1.00 94.62 215 LYS A N 1
ATOM 1653 C CA . LYS A 1 215 ? -4.888 -0.703 24.117 1.00 94.62 215 LYS A CA 1
ATOM 1654 C C . LYS A 1 215 ? -3.765 -0.155 24.992 1.00 94.62 215 LYS A C 1
ATOM 1656 O O . LYS A 1 215 ? -4.027 0.526 25.984 1.00 94.62 215 LYS A O 1
ATOM 1661 N N . ILE A 1 216 ? -2.524 -0.431 24.603 1.00 93.19 216 ILE A N 1
ATOM 1662 C CA . ILE A 1 216 ? -1.307 0.084 25.243 1.00 93.19 216 ILE A CA 1
ATOM 1663 C C . ILE A 1 216 ? -0.376 0.698 24.195 1.00 93.19 216 ILE A C 1
ATOM 1665 O O . ILE A 1 216 ? -0.280 0.183 23.081 1.00 93.19 216 ILE A O 1
ATOM 1669 N N . SER A 1 217 ? 0.329 1.777 24.546 1.00 93.12 217 SER A N 1
ATOM 1670 C CA . SER A 1 217 ? 1.334 2.380 23.658 1.00 93.12 217 SER A CA 1
ATOM 1671 C C . SER A 1 217 ? 2.603 1.525 23.595 1.00 93.12 217 SER A C 1
ATOM 1673 O O . SER A 1 217 ? 3.027 0.931 24.591 1.00 93.12 217 SER A O 1
ATOM 1675 N N . ILE A 1 218 ? 3.249 1.497 22.426 1.00 92.88 218 ILE A N 1
ATOM 1676 C CA . ILE A 1 218 ? 4.603 0.961 22.253 1.00 92.88 218 ILE A CA 1
ATOM 1677 C C . ILE A 1 218 ? 5.660 1.794 23.006 1.00 92.88 218 ILE A C 1
ATOM 1679 O O . ILE A 1 218 ? 6.746 1.306 23.344 1.00 92.88 218 ILE A O 1
ATOM 1683 N N . GLN A 1 219 ? 5.365 3.062 23.293 1.00 88.44 219 GLN A N 1
ATOM 1684 C CA . GLN A 1 219 ? 6.232 3.929 24.074 1.00 88.44 219 GLN A CA 1
ATOM 1685 C C . GLN A 1 219 ? 6.202 3.509 25.546 1.00 88.44 219 GLN A C 1
ATOM 1687 O O . GLN A 1 219 ? 5.155 3.427 26.175 1.00 88.44 219 GLN A O 1
ATOM 1692 N N . GLY A 1 220 ? 7.377 3.205 26.105 1.00 81.62 220 GLY A N 1
ATOM 1693 C CA . GLY A 1 220 ? 7.476 2.640 27.457 1.00 81.62 220 GLY A CA 1
ATOM 1694 C C . GLY A 1 220 ? 7.042 1.171 27.561 1.00 81.62 220 GLY A C 1
ATOM 1695 O O . GLY A 1 220 ? 7.024 0.621 28.657 1.00 81.62 220 GLY A O 1
ATOM 1696 N N . PHE A 1 221 ? 6.747 0.515 26.435 1.00 85.75 221 PHE A N 1
ATOM 1697 C CA . PHE A 1 221 ? 6.239 -0.853 26.390 1.00 85.75 221 PHE A CA 1
ATOM 1698 C C . PHE A 1 221 ? 7.213 -1.890 26.962 1.00 85.75 221 PHE A C 1
ATOM 1700 O O . PHE A 1 221 ? 8.380 -1.975 26.546 1.00 85.75 221 PHE A O 1
ATOM 1707 N N . HIS A 1 222 ? 6.691 -2.760 27.826 1.00 86.81 222 HIS A N 1
ATOM 1708 C CA . HIS A 1 222 ? 7.371 -3.928 28.370 1.00 86.81 222 HIS A CA 1
ATOM 1709 C C . HIS A 1 222 ? 6.574 -5.217 28.074 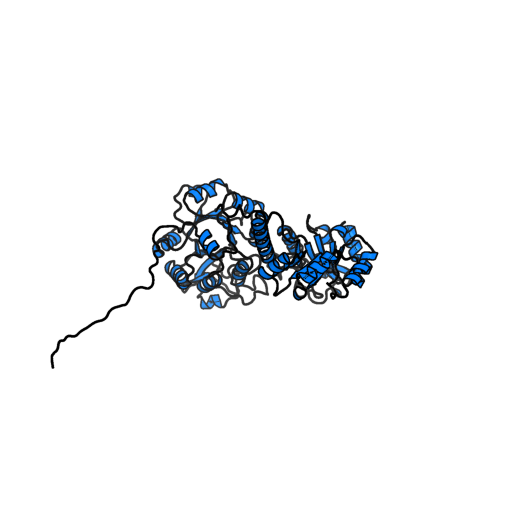1.00 86.81 222 HIS A C 1
ATOM 1711 O O . HIS A 1 222 ? 5.385 -5.272 28.393 1.00 86.81 222 HIS A O 1
ATOM 1717 N N . PRO A 1 223 ? 7.199 -6.290 27.541 1.00 87.25 223 PRO A N 1
ATOM 1718 C CA . PRO A 1 223 ? 6.496 -7.528 27.172 1.00 87.25 223 PRO A CA 1
ATOM 1719 C C . PRO A 1 223 ? 5.652 -8.162 28.290 1.00 87.25 223 PRO A C 1
ATOM 1721 O O . PRO A 1 223 ? 4.616 -8.771 28.033 1.00 87.25 223 PRO A O 1
ATOM 1724 N N . ASP A 1 224 ? 6.061 -8.004 29.551 1.00 87.81 224 ASP A N 1
ATOM 1725 C CA . ASP A 1 224 ? 5.313 -8.547 30.693 1.00 87.81 224 ASP A CA 1
ATOM 1726 C C . ASP A 1 224 ? 3.947 -7.879 30.907 1.00 87.81 224 ASP A C 1
ATOM 1728 O O . ASP A 1 224 ? 3.060 -8.496 31.495 1.00 87.81 224 ASP A O 1
ATOM 1732 N N . GLN A 1 225 ? 3.729 -6.667 30.384 1.00 87.94 225 GLN A N 1
ATOM 1733 C CA . GLN A 1 225 ? 2.406 -6.036 30.393 1.00 87.94 225 GLN A CA 1
ATOM 1734 C C . GLN A 1 225 ? 1.416 -6.830 29.548 1.00 87.94 225 GLN A C 1
ATOM 1736 O O . GLN A 1 225 ? 0.300 -7.082 29.993 1.00 87.94 225 GLN A O 1
ATOM 1741 N N . VAL A 1 226 ? 1.846 -7.281 28.364 1.00 90.06 226 VAL A N 1
ATOM 1742 C CA . VAL A 1 226 ? 1.014 -8.095 27.472 1.00 90.06 226 VAL A CA 1
ATOM 1743 C C . VAL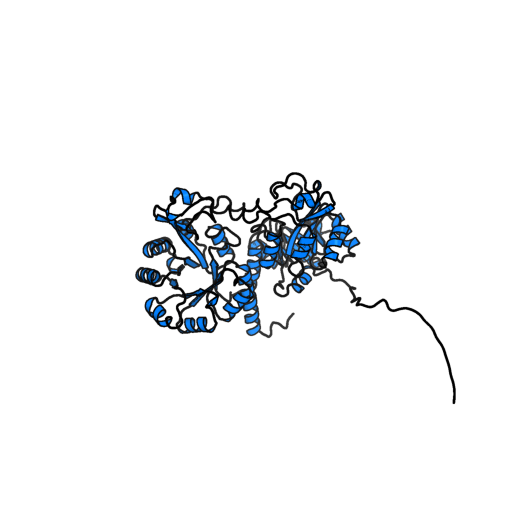 A 1 226 ? 0.612 -9.386 28.174 1.00 90.06 226 VAL A C 1
ATOM 1745 O O . VAL A 1 226 ? -0.566 -9.728 28.208 1.00 90.06 226 VAL A O 1
ATOM 1748 N N . LYS A 1 227 ? 1.568 -10.064 28.821 1.00 88.50 227 LYS A N 1
ATOM 1749 C CA . LYS A 1 227 ? 1.289 -11.277 29.604 1.00 88.50 227 LYS A CA 1
ATOM 1750 C C . LYS A 1 227 ? 0.332 -11.009 30.765 1.00 88.50 227 LYS A C 1
ATOM 1752 O O . LYS A 1 227 ? -0.576 -11.804 30.988 1.00 88.50 227 LYS A O 1
ATOM 1757 N N . LYS A 1 228 ? 0.523 -9.905 31.498 1.00 87.75 228 LYS A N 1
ATOM 1758 C CA . LYS A 1 228 ? -0.330 -9.522 32.633 1.00 87.75 228 LYS A CA 1
ATOM 1759 C C . LYS A 1 228 ? -1.772 -9.279 32.188 1.00 87.75 228 LYS A C 1
ATOM 1761 O O . LYS A 1 228 ? -2.676 -9.823 32.810 1.00 87.75 228 LYS A O 1
ATOM 1766 N N . ILE A 1 229 ? -1.975 -8.521 31.109 1.00 88.81 229 ILE A N 1
ATOM 1767 C CA . ILE A 1 229 ? -3.309 -8.248 30.554 1.00 88.81 229 ILE A CA 1
ATOM 1768 C C . ILE A 1 229 ? -3.937 -9.540 30.026 1.00 88.81 229 ILE A C 1
ATOM 1770 O O . ILE A 1 229 ? -5.056 -9.869 30.394 1.00 88.81 229 ILE A O 1
ATOM 1774 N N . LYS A 1 230 ? -3.198 -10.343 29.253 1.00 87.75 230 LYS A N 1
ATOM 1775 C CA . LYS A 1 230 ? -3.712 -11.636 28.775 1.00 87.75 230 LYS A CA 1
ATOM 1776 C C . LYS A 1 230 ? -4.083 -12.585 29.915 1.00 87.75 230 LYS A C 1
ATOM 1778 O O . LYS A 1 230 ? -5.036 -13.346 29.788 1.00 87.75 230 LYS A O 1
ATOM 1783 N N . GLY A 1 231 ? -3.391 -12.504 31.052 1.00 86.19 231 GLY A N 1
ATOM 1784 C CA . GLY A 1 231 ? -3.730 -13.239 32.271 1.00 86.19 231 GLY A CA 1
ATOM 1785 C C . GLY A 1 231 ? -5.103 -12.895 32.865 1.00 86.19 231 GLY A C 1
ATOM 1786 O O . GLY A 1 231 ? -5.641 -13.706 33.615 1.00 86.19 231 GLY A O 1
ATOM 1787 N N . THR A 1 232 ? -5.695 -11.743 32.522 1.00 85.44 232 THR A N 1
ATOM 1788 C CA . THR A 1 232 ? -7.074 -11.388 32.910 1.00 85.44 232 THR A CA 1
ATOM 1789 C C . THR A 1 232 ? -8.124 -11.934 31.940 1.00 85.44 232 THR A C 1
ATOM 1791 O O . THR A 1 232 ? -9.315 -11.825 32.218 1.00 85.44 232 THR A O 1
ATOM 1794 N N . GLY A 1 233 ? -7.702 -12.511 30.809 1.00 85.19 233 GLY A N 1
ATOM 1795 C CA . GLY A 1 233 ? -8.569 -12.919 29.702 1.00 85.19 233 GLY A CA 1
ATOM 1796 C C . GLY A 1 233 ? -8.829 -11.820 28.666 1.00 85.19 233 GLY A C 1
ATOM 1797 O O . GLY A 1 233 ? -9.504 -12.091 27.677 1.00 85.19 233 GLY A O 1
ATOM 1798 N N . ALA A 1 234 ? -8.290 -10.612 28.862 1.00 88.75 234 ALA A N 1
ATOM 1799 C CA . ALA A 1 234 ? -8.426 -9.518 27.907 1.00 88.75 234 ALA A CA 1
ATOM 1800 C C . ALA A 1 234 ? -7.411 -9.631 26.758 1.00 88.75 234 ALA A C 1
ATOM 1802 O O . ALA A 1 234 ? -6.274 -10.086 26.925 1.00 88.75 234 ALA A O 1
ATOM 1803 N N . GLN A 1 235 ? -7.819 -9.166 25.584 1.00 91.56 235 GLN A N 1
ATOM 1804 C CA . GLN A 1 235 ? -6.975 -9.059 24.401 1.00 91.56 235 GLN A CA 1
ATOM 1805 C C . GLN A 1 235 ? -6.100 -7.801 24.475 1.00 91.56 235 GLN A C 1
ATOM 1807 O O . GLN A 1 235 ? -6.423 -6.841 25.174 1.00 91.56 235 GLN A O 1
ATOM 1812 N N . VAL A 1 236 ? -4.970 -7.793 23.765 1.00 93.62 236 VAL A N 1
ATOM 1813 C CA . VAL A 1 236 ? -4.015 -6.675 23.827 1.00 93.62 236 VAL A CA 1
ATOM 1814 C C . VAL A 1 236 ? -3.828 -6.066 22.450 1.00 93.62 236 VAL A C 1
ATOM 1816 O O . VAL A 1 236 ? -3.330 -6.732 21.540 1.00 93.62 236 VAL A O 1
ATOM 1819 N N . VAL A 1 237 ? -4.181 -4.790 22.325 1.00 96.44 237 VAL A N 1
ATOM 1820 C CA . VAL A 1 237 ? -3.881 -3.968 21.152 1.00 96.44 237 VAL A CA 1
ATOM 1821 C C . VAL A 1 237 ? -2.648 -3.131 21.466 1.00 96.44 237 VAL A C 1
ATOM 1823 O O . VAL A 1 237 ? -2.642 -2.361 22.424 1.00 96.44 237 VAL A O 1
ATOM 1826 N N . VAL A 1 238 ? -1.587 -3.283 20.681 1.00 96.50 238 VAL A N 1
ATOM 1827 C CA . VAL A 1 238 ? -0.383 -2.459 20.826 1.00 96.50 238 VAL A CA 1
ATOM 1828 C C . VAL A 1 238 ? -0.430 -1.348 19.790 1.00 96.50 238 VAL A C 1
ATOM 1830 O O . VAL A 1 238 ? -0.379 -1.613 18.592 1.00 96.50 238 VAL A O 1
ATOM 1833 N N . ASP A 1 239 ? -0.541 -0.111 20.258 1.00 97.19 239 ASP A N 1
ATOM 1834 C CA . ASP A 1 239 ? -0.502 1.089 19.428 1.00 97.19 239 ASP A CA 1
ATOM 1835 C C . ASP A 1 239 ? 0.953 1.469 19.145 1.00 97.19 239 ASP A C 1
ATOM 1837 O O . ASP A 1 239 ? 1.692 1.870 20.049 1.00 97.19 239 ASP A O 1
ATOM 1841 N N . THR A 1 240 ? 1.385 1.296 17.896 1.00 97.44 240 THR A N 1
ATOM 1842 C CA . THR A 1 240 ? 2.771 1.534 17.481 1.00 97.44 240 THR A CA 1
ATOM 1843 C C . THR A 1 240 ? 2.997 2.898 16.863 1.00 97.44 240 THR A C 1
ATOM 1845 O O . THR A 1 240 ? 4.136 3.210 16.541 1.00 97.44 240 THR A O 1
ATOM 1848 N N . ARG A 1 241 ? 1.968 3.740 16.732 1.00 95.81 241 ARG A N 1
ATOM 1849 C CA . ARG A 1 241 ? 2.042 4.989 15.952 1.00 95.81 241 ARG A CA 1
ATOM 1850 C C . ARG A 1 241 ? 3.117 5.967 16.437 1.00 95.81 241 ARG A C 1
ATOM 1852 O O . ARG A 1 241 ? 3.709 6.677 15.635 1.00 95.81 241 ARG A O 1
ATOM 1859 N N . GLU A 1 242 ? 3.438 5.969 17.732 1.00 94.25 242 GLU A N 1
ATOM 1860 C CA . GLU A 1 242 ? 4.518 6.804 18.290 1.00 94.25 242 GLU A CA 1
ATOM 1861 C C . GLU A 1 242 ? 5.934 6.323 17.908 1.00 94.25 242 GLU A C 1
ATOM 1863 O O . GLU A 1 242 ? 6.887 7.100 17.967 1.00 94.25 242 GLU A O 1
ATOM 1868 N N . LYS A 1 243 ? 6.086 5.048 17.524 1.00 95.00 243 LYS A N 1
ATOM 1869 C CA . LYS A 1 243 ? 7.327 4.427 17.025 1.00 95.00 243 LYS A CA 1
ATOM 1870 C C . LYS A 1 243 ? 6.997 3.424 15.921 1.00 95.00 243 LYS A C 1
ATOM 1872 O O . LYS A 1 243 ? 7.136 2.216 16.116 1.00 95.00 243 LYS A O 1
ATOM 1877 N N . ASP A 1 244 ? 6.503 3.920 14.792 1.00 95.31 244 ASP A N 1
ATOM 1878 C CA . ASP A 1 244 ? 5.861 3.082 13.776 1.00 95.31 244 ASP A CA 1
ATOM 1879 C C . ASP A 1 244 ? 6.865 2.488 12.775 1.00 95.31 244 ASP A C 1
ATOM 1881 O O . ASP A 1 244 ? 6.993 2.919 11.627 1.00 95.31 244 ASP A O 1
ATOM 1885 N N . GLU A 1 245 ? 7.641 1.521 13.264 1.00 95.00 245 GLU A N 1
ATOM 1886 C CA . GLU A 1 245 ? 8.795 0.944 12.576 1.00 95.00 245 GLU A CA 1
ATOM 1887 C C . GLU A 1 245 ? 8.894 -0.583 12.766 1.00 95.00 245 GLU A C 1
ATOM 1889 O O . GLU A 1 245 ? 8.370 -1.123 13.749 1.00 95.00 245 GLU A O 1
ATOM 1894 N N . PRO A 1 246 ? 9.625 -1.307 11.890 1.00 94.12 246 PRO A N 1
ATOM 1895 C CA . PRO A 1 246 ? 9.723 -2.768 11.945 1.00 94.12 246 PRO A CA 1
ATOM 1896 C C . PRO A 1 246 ? 10.129 -3.343 13.305 1.00 94.12 246 PRO A C 1
ATOM 1898 O O . PRO A 1 246 ? 9.608 -4.380 13.713 1.00 94.12 246 PRO A O 1
ATOM 1901 N N . VAL A 1 247 ? 11.029 -2.671 14.029 1.00 94.62 247 VAL A N 1
ATOM 1902 C CA . VAL A 1 247 ? 11.488 -3.117 15.356 1.00 94.62 247 VAL A CA 1
ATOM 1903 C C . VAL A 1 247 ? 10.347 -3.085 16.378 1.00 94.62 247 VAL A C 1
ATOM 1905 O O . VAL A 1 247 ? 10.201 -4.013 17.174 1.00 94.62 247 VAL A O 1
ATOM 1908 N N . SER A 1 248 ? 9.501 -2.056 16.334 1.00 96.00 248 SER A N 1
ATOM 1909 C CA . SER A 1 248 ? 8.325 -1.929 17.197 1.00 96.00 248 SER A CA 1
ATOM 1910 C C . SER A 1 248 ? 7.275 -2.992 16.902 1.00 96.00 248 SER A C 1
ATOM 1912 O O . SER A 1 248 ? 6.770 -3.626 17.832 1.00 96.00 248 SER A O 1
ATOM 1914 N N . TRP A 1 249 ? 6.980 -3.234 15.621 1.00 96.38 249 TRP A N 1
ATOM 1915 C CA . TRP A 1 249 ? 6.036 -4.280 15.224 1.00 96.38 249 TRP A CA 1
ATOM 1916 C C . TRP A 1 249 ? 6.536 -5.658 15.665 1.00 96.38 249 TRP A C 1
ATOM 1918 O O . TRP A 1 249 ? 5.796 -6.399 16.306 1.00 96.38 249 TRP A O 1
ATOM 1928 N N . GLN A 1 250 ? 7.815 -5.976 15.433 1.00 94.12 250 GLN A N 1
ATOM 1929 C CA . GLN A 1 250 ? 8.423 -7.232 15.893 1.00 94.12 250 GLN A CA 1
ATOM 1930 C C . GLN A 1 250 ? 8.327 -7.400 17.409 1.00 94.12 250 GLN A C 1
ATOM 1932 O O . GLN A 1 250 ? 7.921 -8.461 17.884 1.00 94.12 250 GLN A O 1
ATOM 1937 N N . LYS A 1 251 ? 8.617 -6.340 18.171 1.00 94.62 251 LYS A N 1
ATOM 1938 C CA . LYS A 1 251 ? 8.495 -6.352 19.631 1.00 94.62 251 LYS A CA 1
ATOM 1939 C C . LYS A 1 251 ? 7.062 -6.647 20.087 1.00 94.62 251 LYS A C 1
ATOM 1941 O O . LYS A 1 251 ? 6.872 -7.433 21.018 1.00 94.62 251 LYS A O 1
ATOM 1946 N N . ALA A 1 252 ? 6.057 -6.047 19.445 1.00 94.88 252 ALA A N 1
ATOM 1947 C CA . ALA A 1 252 ? 4.648 -6.305 19.746 1.00 94.88 252 ALA A CA 1
ATOM 1948 C C . ALA A 1 252 ? 4.262 -7.767 19.452 1.00 94.88 252 ALA A C 1
ATOM 1950 O O . ALA A 1 252 ? 3.665 -8.430 20.304 1.00 94.88 252 ALA A O 1
ATOM 1951 N N . ILE A 1 253 ? 4.681 -8.296 18.296 1.00 93.38 253 ILE A N 1
ATOM 1952 C CA . ILE A 1 253 ? 4.445 -9.689 17.882 1.00 93.38 253 ILE A CA 1
ATOM 1953 C C . ILE A 1 253 ? 5.054 -10.663 18.895 1.00 93.38 253 ILE A C 1
ATOM 1955 O O . ILE A 1 253 ? 4.375 -11.560 19.390 1.00 93.38 253 ILE A O 1
ATOM 1959 N N . GLU A 1 254 ? 6.327 -10.482 19.240 1.00 93.12 254 GLU A N 1
ATOM 1960 C CA . GLU A 1 254 ? 7.065 -11.385 20.135 1.00 93.12 254 GLU A CA 1
ATOM 1961 C C . GLU A 1 254 ? 6.560 -11.362 21.573 1.00 93.12 254 GLU A C 1
ATOM 1963 O O . GLU A 1 254 ? 6.655 -12.358 22.290 1.00 93.12 254 GLU A O 1
ATOM 1968 N N . SER A 1 255 ? 5.969 -10.243 21.982 1.00 93.06 255 SER A N 1
ATOM 1969 C CA . SER A 1 255 ? 5.324 -10.121 23.288 1.00 93.06 255 SER A CA 1
ATOM 1970 C C . SER A 1 255 ? 3.967 -10.823 23.344 1.00 93.06 255 SER A C 1
ATOM 1972 O O . SER A 1 255 ? 3.388 -10.942 24.423 1.00 93.06 255 SER A O 1
ATOM 1974 N N . GLY A 1 256 ? 3.460 -11.292 22.199 1.00 91.81 256 GLY A N 1
ATOM 1975 C CA . GLY A 1 256 ? 2.167 -11.941 22.077 1.00 91.81 256 GLY A CA 1
ATOM 1976 C C . GLY A 1 256 ? 1.013 -10.950 22.062 1.00 91.81 256 GLY A C 1
ATOM 1977 O O . GLY A 1 256 ? -0.015 -11.255 22.656 1.00 91.81 256 GLY A O 1
ATOM 1978 N N . ALA A 1 257 ? 1.161 -9.775 21.441 1.00 94.06 257 ALA A N 1
ATOM 1979 C CA . ALA A 1 257 ? 0.027 -8.887 21.172 1.00 94.06 257 ALA A CA 1
ATOM 1980 C C . ALA A 1 257 ? -1.085 -9.631 20.412 1.00 94.06 257 ALA A C 1
ATOM 1982 O O . ALA A 1 257 ? -0.815 -10.582 19.684 1.00 94.06 257 ALA A O 1
ATOM 1983 N N . SER A 1 258 ? -2.336 -9.220 20.597 1.00 93.81 258 SER A N 1
ATOM 1984 C CA . SER A 1 258 ? -3.467 -9.745 19.817 1.00 93.81 258 SER A CA 1
ATOM 1985 C C . SER A 1 258 ? -3.632 -8.970 18.513 1.00 93.81 258 SER A C 1
ATOM 1987 O O . SER A 1 258 ? -3.950 -9.544 17.477 1.00 93.81 258 SER A O 1
ATOM 1989 N N . CYS A 1 259 ? -3.358 -7.665 18.560 1.00 95.75 259 CYS A N 1
ATOM 1990 C CA . CYS A 1 259 ? -3.436 -6.783 17.410 1.00 95.75 259 CYS A CA 1
ATOM 1991 C C . CYS A 1 259 ? -2.389 -5.670 17.493 1.00 95.75 259 CYS A C 1
ATOM 1993 O O . CYS A 1 259 ? -2.041 -5.218 18.587 1.00 95.75 259 CYS A O 1
ATOM 1995 N N . ILE A 1 260 ? -1.923 -5.200 16.340 1.00 97.62 260 ILE A N 1
ATOM 1996 C CA . ILE A 1 260 ? -1.111 -3.987 16.203 1.00 97.62 260 ILE A CA 1
ATOM 1997 C C . ILE A 1 260 ? -1.982 -2.893 15.594 1.00 97.62 260 ILE A C 1
ATOM 1999 O O . ILE A 1 260 ? -2.594 -3.117 14.555 1.00 97.62 260 ILE A O 1
ATOM 2003 N N . LEU A 1 261 ? -2.028 -1.724 16.229 1.00 98.06 261 LEU A N 1
ATOM 2004 C CA . LEU A 1 261 ? -2.620 -0.507 15.675 1.00 98.06 261 LEU A CA 1
ATOM 2005 C C . LEU A 1 261 ? -1.500 0.391 15.143 1.00 98.06 261 LEU A C 1
ATOM 2007 O O . LEU A 1 261 ? -0.592 0.742 15.892 1.00 98.06 261 LEU A O 1
ATOM 2011 N N . THR A 1 262 ? -1.561 0.759 13.865 1.00 97.88 262 THR A N 1
ATOM 2012 C CA . THR A 1 262 ? -0.446 1.404 13.149 1.00 97.88 262 THR A CA 1
ATOM 2013 C C . THR A 1 262 ? -0.949 2.377 12.079 1.00 97.88 262 THR A C 1
ATOM 2015 O O . THR A 1 262 ? -2.076 2.254 11.591 1.00 97.88 262 THR A O 1
ATOM 2018 N N . ASP A 1 263 ? -0.107 3.351 11.726 1.00 96.50 263 ASP A N 1
ATOM 2019 C CA . ASP A 1 263 ? -0.305 4.266 10.598 1.00 96.50 263 ASP A CA 1
ATOM 2020 C C . ASP A 1 263 ? 0.304 3.731 9.294 1.00 96.50 263 ASP A C 1
ATOM 2022 O O . ASP A 1 263 ? 0.022 4.270 8.224 1.00 96.50 263 ASP A O 1
ATOM 2026 N N . ARG A 1 264 ? 1.108 2.663 9.382 1.00 96.75 264 ARG A N 1
ATOM 2027 C CA . ARG A 1 264 ? 1.762 1.966 8.263 1.00 96.75 264 ARG A CA 1
ATOM 2028 C C . ARG A 1 264 ? 1.364 0.485 8.214 1.00 96.75 264 ARG A C 1
ATOM 2030 O O . ARG A 1 264 ? 2.232 -0.402 8.219 1.00 96.75 264 ARG A O 1
ATOM 2037 N N . PRO A 1 265 ? 0.053 0.185 8.210 1.00 97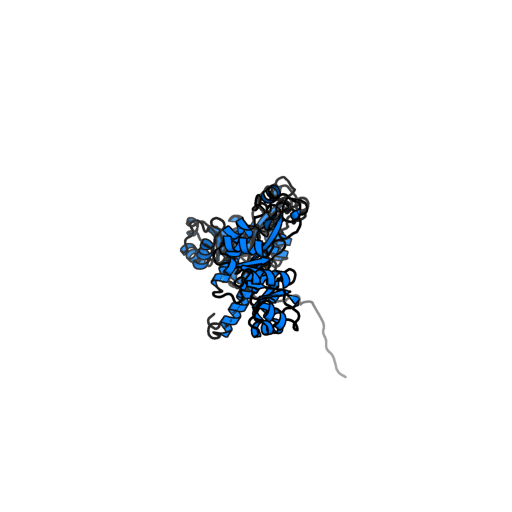.00 265 PRO A N 1
ATOM 2038 C CA . PRO A 1 265 ? -0.460 -1.181 8.263 1.00 97.00 265 PRO A CA 1
ATOM 2039 C C . PRO A 1 265 ? 0.052 -2.058 7.117 1.00 97.00 265 PRO A C 1
ATOM 2041 O O . PRO A 1 265 ? 0.268 -3.249 7.322 1.00 97.00 265 PRO A O 1
ATOM 2044 N N . GLU A 1 266 ? 0.340 -1.489 5.947 1.00 96.50 266 GLU A N 1
ATOM 2045 C CA . GLU A 1 266 ? 0.909 -2.211 4.813 1.00 96.50 266 GLU A CA 1
ATOM 2046 C C . GLU A 1 266 ? 2.277 -2.830 5.117 1.00 96.50 266 GLU A C 1
ATOM 2048 O O . GLU A 1 266 ? 2.522 -4.003 4.828 1.00 96.50 266 GLU A O 1
ATOM 2053 N N . LEU A 1 267 ? 3.165 -2.082 5.770 1.00 97.06 267 LEU A N 1
ATOM 2054 C CA . LEU A 1 267 ? 4.493 -2.577 6.110 1.00 97.06 267 LEU A CA 1
ATOM 2055 C C . LEU A 1 267 ? 4.459 -3.463 7.353 1.00 97.06 267 LEU A C 1
ATOM 2057 O O . LEU A 1 267 ? 5.215 -4.435 7.419 1.00 97.06 267 LEU A O 1
ATOM 2061 N N . ALA A 1 268 ? 3.563 -3.190 8.305 1.00 96.88 268 ALA A N 1
ATOM 2062 C CA . ALA A 1 268 ? 3.334 -4.079 9.440 1.00 96.88 268 ALA A CA 1
ATOM 2063 C C . ALA A 1 268 ? 2.834 -5.459 8.972 1.00 96.88 268 ALA A C 1
ATOM 2065 O O . ALA A 1 268 ? 3.351 -6.491 9.415 1.00 96.88 268 ALA A O 1
ATOM 2066 N N . LEU A 1 269 ? 1.900 -5.489 8.014 1.00 95.25 269 LEU A N 1
ATOM 2067 C CA . LEU A 1 269 ? 1.390 -6.720 7.413 1.00 95.25 269 LEU A CA 1
ATOM 2068 C C . LEU A 1 269 ? 2.477 -7.462 6.629 1.00 95.25 269 LEU A C 1
ATOM 2070 O O . LEU A 1 269 ? 2.627 -8.672 6.797 1.00 95.25 269 LEU A O 1
ATOM 2074 N N . ALA A 1 270 ? 3.264 -6.753 5.816 1.00 95.50 270 ALA A N 1
ATOM 2075 C CA . ALA A 1 270 ? 4.392 -7.346 5.103 1.00 95.50 270 ALA A CA 1
ATOM 2076 C C . ALA A 1 270 ? 5.437 -7.923 6.074 1.00 95.50 270 ALA A C 1
ATOM 2078 O O . ALA A 1 270 ? 5.942 -9.025 5.863 1.00 95.50 270 ALA A O 1
ATOM 2079 N N . CYS A 1 271 ? 5.726 -7.222 7.176 1.00 94.31 271 CYS A N 1
ATOM 2080 C CA . CYS A 1 271 ? 6.641 -7.689 8.216 1.00 94.31 271 CYS A CA 1
ATOM 2081 C C . CYS A 1 271 ? 6.158 -8.997 8.861 1.00 94.31 271 CYS A C 1
ATOM 2083 O O . CYS A 1 271 ? 6.960 -9.916 9.042 1.00 94.31 271 CYS A O 1
ATOM 2085 N N . LEU A 1 272 ? 4.855 -9.104 9.149 1.00 92.69 272 LEU A N 1
ATOM 2086 C CA . LEU A 1 272 ? 4.233 -10.339 9.630 1.00 92.69 272 LEU A CA 1
ATOM 2087 C C . LEU A 1 272 ? 4.385 -11.488 8.628 1.00 92.69 272 LEU A C 1
ATOM 2089 O O . LEU A 1 272 ? 4.859 -12.558 9.005 1.00 92.69 272 LEU A O 1
ATOM 2093 N N . ILE A 1 273 ? 4.043 -11.261 7.357 1.00 92.62 273 ILE A N 1
ATOM 2094 C CA . ILE A 1 273 ? 4.113 -12.297 6.314 1.00 92.62 273 ILE A CA 1
ATOM 2095 C C . ILE A 1 273 ? 5.547 -12.803 6.160 1.00 92.62 273 ILE A C 1
ATOM 2097 O O . ILE A 1 273 ? 5.784 -14.005 6.218 1.00 92.62 273 ILE A O 1
ATOM 2101 N N . HIS A 1 274 ? 6.522 -11.900 6.044 1.00 92.06 274 HIS A N 1
ATOM 2102 C CA . HIS A 1 274 ? 7.940 -12.258 5.909 1.00 92.06 274 HIS A CA 1
ATOM 2103 C C . HIS A 1 274 ? 8.514 -12.968 7.136 1.00 92.06 274 HIS A C 1
ATOM 2105 O O . HIS A 1 274 ? 9.526 -13.657 7.035 1.00 92.06 274 HIS A O 1
ATOM 2111 N N . ARG A 1 275 ? 7.906 -12.793 8.312 1.00 89.31 275 ARG A N 1
ATOM 2112 C CA . ARG A 1 275 ? 8.292 -13.545 9.509 1.00 89.31 275 ARG A CA 1
ATOM 2113 C C . ARG A 1 275 ? 7.833 -15.001 9.421 1.00 89.31 275 ARG A C 1
ATOM 2115 O O . ARG A 1 275 ? 8.550 -15.885 9.885 1.00 89.31 275 ARG A O 1
ATOM 2122 N N . GLU A 1 276 ? 6.651 -15.250 8.862 1.00 87.06 276 GLU A N 1
ATOM 2123 C CA . GLU A 1 276 ? 6.109 -16.604 8.689 1.00 87.06 276 GLU A CA 1
ATOM 2124 C C . GLU A 1 276 ? 6.683 -17.313 7.452 1.00 87.06 276 GLU A C 1
ATOM 2126 O O . GLU A 1 276 ? 6.929 -18.522 7.485 1.00 87.06 276 GLU A O 1
ATOM 2131 N N . MET A 1 277 ? 6.933 -16.557 6.382 1.00 91.19 277 MET A N 1
ATOM 2132 C CA . MET A 1 277 ? 7.466 -17.015 5.104 1.00 91.19 277 MET A CA 1
ATOM 2133 C C . MET A 1 277 ? 8.986 -16.842 5.059 1.00 91.19 277 MET A C 1
ATOM 2135 O O . MET A 1 277 ? 9.504 -15.789 4.697 1.00 91.19 277 MET A O 1
ATOM 2139 N N . THR A 1 278 ? 9.724 -17.899 5.403 1.00 84.50 278 THR A N 1
ATOM 2140 C CA . THR A 1 278 ? 11.196 -17.838 5.466 1.00 84.50 278 THR A CA 1
ATOM 2141 C C . THR A 1 278 ? 11.874 -17.829 4.096 1.00 84.50 278 THR A C 1
ATOM 2143 O O . THR A 1 278 ? 13.011 -17.381 3.989 1.00 84.50 278 THR A O 1
ATOM 2146 N N . VAL A 1 279 ? 11.210 -18.360 3.062 1.00 87.88 279 VAL A N 1
ATOM 2147 C CA . VAL A 1 279 ? 11.689 -18.351 1.671 1.00 87.88 279 VAL A CA 1
ATOM 2148 C C . VAL A 1 279 ? 10.508 -17.994 0.765 1.00 87.88 279 VAL A C 1
ATOM 2150 O O . VAL A 1 279 ? 9.554 -18.776 0.718 1.00 87.88 279 VAL A O 1
ATOM 2153 N N . PRO A 1 280 ? 10.539 -16.845 0.065 1.00 92.56 280 PRO A N 1
ATOM 2154 C CA . PRO A 1 280 ? 9.516 -16.502 -0.915 1.00 92.56 280 PRO A CA 1
ATOM 2155 C C . PRO A 1 280 ? 9.454 -17.550 -2.041 1.00 92.56 280 PRO A C 1
ATOM 2157 O O . PRO A 1 280 ? 10.503 -17.984 -2.522 1.00 92.56 280 PRO A O 1
ATOM 2160 N N . PRO A 1 281 ? 8.256 -17.976 -2.479 1.00 95.56 281 PRO A N 1
ATOM 2161 C CA . PRO A 1 281 ? 8.105 -18.985 -3.528 1.00 95.56 281 PRO A CA 1
ATOM 2162 C C . PRO A 1 281 ? 8.400 -18.450 -4.936 1.00 95.56 281 PRO A C 1
ATOM 2164 O O . PRO A 1 281 ? 8.519 -19.241 -5.866 1.00 95.56 281 PRO A O 1
ATOM 2167 N N . VAL A 1 282 ? 8.484 -17.128 -5.100 1.00 97.44 282 VAL A N 1
ATOM 2168 C CA . VAL A 1 282 ? 8.723 -16.441 -6.371 1.00 97.44 282 VAL A CA 1
ATOM 2169 C C . VAL A 1 282 ? 9.423 -15.111 -6.107 1.00 97.44 282 VAL A C 1
ATOM 2171 O O . VAL A 1 282 ? 9.250 -14.549 -5.022 1.00 97.44 282 VAL A O 1
ATOM 2174 N N . LYS A 1 283 ? 10.188 -14.601 -7.082 1.00 98.06 283 LYS A N 1
ATOM 2175 C CA . LYS A 1 283 ? 10.678 -13.220 -7.024 1.00 98.06 283 LYS A CA 1
ATOM 2176 C C . LYS A 1 283 ? 9.590 -12.226 -7.422 1.00 98.06 283 LYS A C 1
ATOM 2178 O O . LYS A 1 283 ? 8.597 -12.581 -8.055 1.00 98.06 283 LYS A O 1
ATOM 2183 N N . TRP A 1 284 ? 9.779 -10.958 -7.093 1.00 97.88 284 TRP A N 1
ATOM 2184 C CA . TRP A 1 284 ? 8.795 -9.929 -7.418 1.00 97.88 284 TRP A CA 1
ATOM 2185 C C . TRP A 1 284 ? 9.409 -8.553 -7.646 1.00 97.88 284 TRP A C 1
ATOM 2187 O O . TRP A 1 284 ? 10.436 -8.207 -7.061 1.00 97.88 284 TRP A O 1
ATOM 2197 N N . SER A 1 285 ? 8.761 -7.786 -8.521 1.00 98.12 285 SER A N 1
ATOM 2198 C CA . SER A 1 285 ? 9.106 -6.404 -8.850 1.00 98.12 285 SER A CA 1
ATOM 2199 C C . SER A 1 285 ? 7.958 -5.482 -8.465 1.00 98.12 285 SER A C 1
ATOM 2201 O O . SER A 1 285 ? 6.792 -5.826 -8.676 1.00 98.12 285 SER A O 1
ATOM 2203 N N . LEU A 1 286 ? 8.278 -4.308 -7.923 1.00 98.06 286 LEU A N 1
ATOM 2204 C CA . LEU A 1 286 ? 7.286 -3.255 -7.723 1.00 98.06 286 LEU A CA 1
ATOM 2205 C C . LEU A 1 286 ? 7.387 -2.225 -8.840 1.00 98.06 286 LEU A C 1
ATOM 2207 O O . LEU A 1 286 ? 8.421 -1.570 -9.004 1.00 98.06 286 LEU A O 1
ATOM 2211 N N . HIS A 1 287 ? 6.300 -2.138 -9.603 1.00 97.44 287 HIS A N 1
ATOM 2212 C CA . HIS A 1 287 ? 6.163 -1.293 -10.781 1.00 97.44 287 HIS A CA 1
ATOM 2213 C C . HIS A 1 287 ? 6.199 0.183 -10.384 1.00 97.44 287 HIS A C 1
ATOM 2215 O O . HIS A 1 287 ? 5.383 0.662 -9.597 1.00 97.44 287 HIS A O 1
ATOM 2221 N N . ARG A 1 288 ? 7.199 0.906 -10.894 1.00 97.12 288 ARG A N 1
ATOM 2222 C CA . ARG A 1 288 ? 7.495 2.309 -10.561 1.00 97.12 288 ARG A CA 1
ATOM 2223 C C . ARG A 1 288 ? 7.720 2.540 -9.065 1.00 97.12 288 ARG A C 1
ATOM 2225 O O . ARG A 1 288 ? 7.468 3.638 -8.552 1.00 97.12 288 ARG A O 1
ATOM 2232 N N . GLY A 1 289 ? 8.181 1.508 -8.354 1.00 97.06 289 GLY A N 1
ATOM 2233 C CA . GLY A 1 289 ? 8.249 1.451 -6.893 1.00 97.06 289 GLY A CA 1
ATOM 2234 C C . GLY A 1 289 ? 6.916 1.063 -6.239 1.00 97.06 289 GLY A C 1
ATOM 2235 O O . GLY A 1 289 ? 6.039 0.472 -6.851 1.00 97.06 289 GLY A O 1
ATOM 2236 N N . ALA A 1 290 ? 6.732 1.371 -4.955 1.00 96.25 290 ALA A N 1
ATOM 2237 C CA . ALA A 1 290 ? 5.478 1.086 -4.249 1.00 96.25 290 ALA A CA 1
ATOM 2238 C C . ALA A 1 290 ? 4.384 2.136 -4.553 1.00 96.25 290 ALA A C 1
ATOM 2240 O O . ALA A 1 290 ? 3.882 2.795 -3.637 1.00 96.25 290 ALA A O 1
ATOM 2241 N N . GLY A 1 291 ? 4.022 2.292 -5.835 1.00 93.81 291 GLY A N 1
ATOM 2242 C CA . GLY A 1 291 ? 3.159 3.360 -6.375 1.00 93.81 291 GLY A CA 1
ATOM 2243 C C . GLY A 1 291 ? 1.761 3.466 -5.751 1.00 93.81 291 GLY A C 1
ATOM 2244 O O . GLY A 1 291 ? 1.085 4.486 -5.862 1.00 93.81 291 GLY A O 1
ATOM 2245 N N . LEU A 1 292 ? 1.329 2.421 -5.048 1.00 93.69 292 LEU A N 1
ATOM 2246 C CA . LEU A 1 292 ? 0.055 2.363 -4.342 1.00 93.69 292 LEU A CA 1
ATOM 2247 C C . LEU A 1 292 ? 0.088 3.048 -2.950 1.00 93.69 292 LEU A C 1
ATOM 2249 O O . LEU A 1 292 ? -0.967 3.330 -2.370 1.00 93.69 292 LEU A O 1
ATOM 2253 N N . TYR A 1 293 ? 1.286 3.327 -2.423 1.00 96.69 293 TYR A N 1
ATOM 2254 C CA . TYR A 1 293 ? 1.532 3.882 -1.079 1.00 96.69 293 TYR A CA 1
ATOM 2255 C C . TYR A 1 293 ? 2.410 5.143 -1.086 1.00 96.69 293 TYR A C 1
ATOM 2257 O O . TYR A 1 293 ? 2.474 5.861 -0.088 1.00 96.69 293 TYR A O 1
ATOM 2265 N N . ALA A 1 294 ? 3.084 5.417 -2.200 1.00 97.25 294 ALA A N 1
ATOM 2266 C CA . ALA A 1 294 ? 3.914 6.592 -2.423 1.00 97.25 294 ALA A CA 1
ATOM 2267 C C . ALA A 1 294 ? 3.843 7.005 -3.905 1.00 97.25 294 ALA A C 1
ATOM 2269 O O . ALA A 1 294 ? 3.531 6.159 -4.742 1.00 97.25 294 ALA A O 1
ATOM 2270 N N . PRO A 1 295 ? 4.125 8.275 -4.255 1.00 97.94 295 PRO A N 1
ATOM 2271 C CA . PRO A 1 295 ? 4.087 8.735 -5.641 1.00 97.94 295 PRO A CA 1
ATOM 2272 C C . PRO A 1 295 ? 5.045 7.922 -6.521 1.00 97.94 295 PRO A C 1
ATOM 2274 O O . PRO A 1 295 ? 6.221 7.776 -6.193 1.00 97.94 295 PRO A O 1
ATOM 2277 N N . GLU A 1 296 ? 4.543 7.385 -7.632 1.00 97.75 296 GLU A N 1
ATOM 2278 C CA . GLU A 1 296 ? 5.317 6.551 -8.562 1.00 97.75 296 GLU A CA 1
ATOM 2279 C C . GLU A 1 296 ? 6.606 7.239 -9.055 1.00 97.75 296 GLU A C 1
ATOM 2281 O O . GLU A 1 296 ? 6.636 8.458 -9.223 1.00 97.75 296 GLU A O 1
ATOM 2286 N N . ASN A 1 297 ? 7.654 6.453 -9.332 1.00 97.75 297 ASN A N 1
ATOM 2287 C CA . ASN A 1 297 ? 8.955 6.935 -9.822 1.00 97.75 297 ASN A CA 1
ATOM 2288 C C . ASN A 1 297 ? 9.648 7.978 -8.907 1.00 97.75 297 ASN A C 1
ATOM 2290 O O . ASN A 1 297 ? 10.410 8.820 -9.380 1.00 97.75 297 ASN A O 1
ATOM 2294 N N . THR A 1 298 ? 9.419 7.923 -7.590 1.00 98.00 298 THR A N 1
ATOM 2295 C CA . THR A 1 298 ? 10.066 8.806 -6.598 1.00 98.00 298 THR A CA 1
ATOM 2296 C C . THR A 1 298 ? 10.932 8.032 -5.602 1.00 98.00 298 THR A C 1
ATOM 2298 O O . THR A 1 298 ? 10.732 6.834 -5.378 1.00 98.00 298 THR A O 1
ATOM 2301 N N . LEU A 1 299 ? 11.873 8.717 -4.938 1.00 97.25 299 LEU A N 1
ATOM 2302 C CA . LEU A 1 299 ? 12.720 8.087 -3.916 1.00 97.25 299 LEU A CA 1
ATOM 2303 C C . LEU A 1 299 ? 11.903 7.476 -2.755 1.00 97.25 299 LEU A C 1
ATOM 2305 O O . LEU A 1 299 ? 12.235 6.361 -2.337 1.00 97.25 299 LEU A O 1
ATOM 2309 N N . PRO A 1 300 ? 10.812 8.104 -2.260 1.00 97.06 300 PRO A N 1
ATOM 2310 C CA . PRO A 1 300 ? 9.913 7.467 -1.301 1.00 97.06 300 PRO A CA 1
ATOM 2311 C C . PRO A 1 300 ? 9.306 6.144 -1.785 1.00 97.06 300 PRO A C 1
ATOM 2313 O O . PRO A 1 300 ? 9.279 5.181 -1.015 1.00 97.06 300 PRO A O 1
ATOM 2316 N N . ALA A 1 301 ? 8.862 6.050 -3.044 1.00 97.69 301 ALA A N 1
ATOM 2317 C CA . ALA A 1 301 ? 8.290 4.812 -3.583 1.00 97.69 301 ALA A CA 1
ATOM 2318 C C . ALA A 1 301 ? 9.324 3.683 -3.681 1.00 97.69 301 ALA A C 1
ATOM 2320 O O . ALA A 1 301 ? 9.011 2.530 -3.372 1.00 97.69 301 ALA A O 1
ATOM 2321 N N . PHE A 1 302 ? 10.566 4.009 -4.034 1.00 97.56 302 PHE A N 1
ATOM 2322 C CA . PHE A 1 302 ? 11.676 3.053 -4.073 1.00 97.56 302 PHE A CA 1
ATOM 2323 C C . PHE A 1 302 ? 12.124 2.614 -2.677 1.00 97.56 302 PHE A C 1
ATOM 2325 O O . PHE A 1 302 ? 12.368 1.431 -2.436 1.00 97.56 302 PHE A O 1
ATOM 2332 N N . SER A 1 303 ? 12.164 3.548 -1.724 1.00 96.31 303 SER A N 1
ATOM 2333 C CA . SER A 1 303 ? 12.438 3.235 -0.321 1.00 96.31 303 SER A CA 1
ATOM 2334 C C . SER A 1 303 ? 11.377 2.302 0.265 1.00 96.31 303 SER A C 1
ATOM 2336 O O . SER A 1 303 ? 11.712 1.357 0.985 1.00 96.31 303 SER A O 1
ATOM 2338 N N . LEU A 1 304 ? 10.097 2.521 -0.056 1.00 96.31 304 LEU A N 1
ATOM 2339 C CA . LEU A 1 304 ? 9.030 1.607 0.348 1.00 96.31 304 LEU A CA 1
ATOM 2340 C C . LEU A 1 304 ? 9.175 0.237 -0.314 1.00 96.31 304 LEU A C 1
ATOM 2342 O O . LEU A 1 304 ? 8.979 -0.767 0.364 1.00 96.31 304 LEU A O 1
ATOM 2346 N N . ALA A 1 305 ? 9.557 0.169 -1.591 1.00 97.50 305 ALA A N 1
ATOM 2347 C CA . ALA A 1 305 ? 9.760 -1.108 -2.268 1.00 97.50 305 ALA A CA 1
ATOM 2348 C C . ALA A 1 305 ? 10.828 -1.977 -1.579 1.00 97.50 305 ALA A C 1
ATOM 2350 O O . ALA A 1 305 ? 10.619 -3.172 -1.353 1.00 97.50 305 ALA A O 1
ATOM 2351 N N . ALA A 1 306 ? 11.924 -1.360 -1.131 1.00 96.50 306 ALA A N 1
ATOM 2352 C CA . ALA A 1 306 ? 12.930 -2.035 -0.314 1.00 96.50 306 ALA A CA 1
ATOM 2353 C C . ALA A 1 306 ? 12.394 -2.447 1.071 1.00 96.50 306 ALA A C 1
ATOM 2355 O O . ALA A 1 306 ? 12.695 -3.541 1.547 1.00 96.50 306 ALA A O 1
ATOM 2356 N N . GLN A 1 307 ? 11.553 -1.624 1.711 1.00 95.88 307 GLN A N 1
ATOM 2357 C CA . GLN A 1 307 ? 10.904 -1.973 2.987 1.00 95.88 307 GLN A CA 1
ATOM 2358 C C . GLN A 1 307 ? 9.921 -3.147 2.848 1.00 95.88 307 GLN A C 1
ATOM 2360 O O . GLN A 1 307 ? 9.823 -3.972 3.759 1.00 95.88 307 GLN A O 1
ATOM 2365 N N . PHE A 1 308 ? 9.253 -3.275 1.697 1.00 96.56 308 PHE A N 1
ATOM 2366 C CA . PHE A 1 308 ? 8.465 -4.455 1.339 1.00 96.56 308 PHE A CA 1
ATOM 2367 C C . PHE A 1 308 ? 9.324 -5.697 1.077 1.00 96.56 308 PHE A C 1
ATOM 2369 O O . PHE A 1 308 ? 8.783 -6.802 1.094 1.00 96.56 308 PHE A O 1
ATOM 2376 N N . LYS A 1 309 ? 10.643 -5.539 0.904 1.00 96.06 309 LYS A N 1
ATOM 2377 C CA . LYS A 1 309 ? 11.593 -6.578 0.482 1.00 96.06 309 LYS A CA 1
ATOM 2378 C C . LYS A 1 309 ? 11.280 -7.132 -0.912 1.00 96.06 309 LYS A C 1
ATOM 2380 O O . LYS A 1 309 ? 11.326 -8.345 -1.120 1.00 96.06 309 LYS A O 1
ATOM 2385 N N . ALA A 1 310 ? 10.922 -6.245 -1.840 1.00 97.56 310 ALA A N 1
ATOM 2386 C CA . ALA A 1 310 ? 10.856 -6.595 -3.254 1.00 97.56 310 ALA A CA 1
ATOM 2387 C C . ALA A 1 310 ? 12.241 -7.017 -3.769 1.00 97.56 310 ALA A C 1
ATOM 2389 O O . ALA A 1 310 ? 13.258 -6.505 -3.297 1.00 97.56 310 ALA A O 1
ATOM 2390 N N . ASP A 1 311 ? 12.285 -7.946 -4.725 1.00 98.19 311 ASP A N 1
ATOM 2391 C CA . ASP A 1 311 ? 13.544 -8.343 -5.364 1.00 98.19 311 ASP A CA 1
ATOM 2392 C C . ASP A 1 311 ? 13.986 -7.309 -6.398 1.00 98.19 311 ASP A C 1
ATOM 2394 O O . ASP A 1 311 ? 15.184 -7.123 -6.590 1.00 98.19 311 ASP A O 1
ATOM 2398 N N . PHE A 1 312 ? 13.032 -6.647 -7.057 1.00 98.50 312 PHE A N 1
ATOM 2399 C CA . PHE A 1 312 ? 13.282 -5.644 -8.087 1.00 98.50 312 PHE A CA 1
ATOM 2400 C C . PHE A 1 312 ? 12.471 -4.366 -7.852 1.00 98.50 312 PHE A C 1
ATOM 2402 O O . PHE A 1 312 ? 11.354 -4.391 -7.328 1.00 98.50 312 PHE A O 1
ATOM 2409 N N . ILE A 1 313 ? 13.041 -3.245 -8.285 1.00 98.12 313 ILE A N 1
ATOM 2410 C CA . ILE A 1 313 ? 12.323 -1.989 -8.508 1.00 98.12 313 ILE A CA 1
ATOM 2411 C C . ILE A 1 313 ? 12.269 -1.769 -10.008 1.00 98.12 313 ILE A C 1
ATOM 2413 O O . ILE A 1 313 ? 13.326 -1.700 -10.642 1.00 98.12 313 ILE A O 1
ATOM 2417 N N . GLU A 1 314 ? 11.062 -1.628 -10.547 1.00 97.81 314 GLU A N 1
ATOM 2418 C CA . GLU A 1 314 ? 10.881 -1.113 -11.897 1.00 97.81 314 GLU A CA 1
ATOM 2419 C C . GLU A 1 314 ? 10.770 0.414 -11.877 1.00 97.81 314 GLU A C 1
ATOM 2421 O O . GLU A 1 314 ? 10.287 1.006 -10.906 1.00 97.81 314 GLU A O 1
ATOM 2426 N N . PHE A 1 315 ? 11.323 1.053 -12.906 1.00 97.19 315 PHE A N 1
ATOM 2427 C CA . PHE A 1 315 ? 11.282 2.497 -13.075 1.00 97.19 315 PHE A CA 1
ATOM 2428 C C . PHE A 1 315 ? 11.460 2.898 -14.539 1.00 97.19 315 PHE A C 1
ATOM 2430 O O . PHE A 1 315 ? 12.114 2.223 -15.339 1.00 97.19 315 PHE A O 1
ATOM 2437 N N . ASP A 1 316 ? 10.949 4.088 -14.837 1.00 96.00 316 ASP A N 1
ATOM 2438 C CA . ASP A 1 316 ? 10.893 4.656 -16.174 1.00 96.00 316 ASP A CA 1
ATOM 2439 C C . ASP A 1 316 ? 11.864 5.817 -16.336 1.00 96.00 316 ASP A C 1
ATOM 2441 O O . ASP A 1 316 ? 11.953 6.671 -15.457 1.00 96.00 316 ASP A O 1
ATOM 2445 N N . VAL A 1 317 ? 12.503 5.947 -17.502 1.00 95.75 317 VAL A N 1
ATOM 2446 C CA . VAL A 1 317 ? 13.391 7.087 -17.785 1.00 95.75 317 VAL A CA 1
ATOM 2447 C C . VAL A 1 317 ? 12.935 7.916 -18.979 1.00 95.75 317 VAL A C 1
ATOM 2449 O O . VAL A 1 317 ? 12.744 7.415 -20.088 1.00 95.75 317 VAL A O 1
ATOM 2452 N N . ARG A 1 318 ? 12.857 9.232 -18.770 1.00 95.81 318 ARG A N 1
ATOM 2453 C CA . ARG A 1 318 ? 12.545 10.235 -19.792 1.00 95.81 318 ARG A CA 1
ATOM 2454 C C . ARG A 1 318 ? 13.641 11.280 -19.901 1.00 95.81 318 ARG A C 1
ATOM 2456 O O . ARG A 1 318 ? 14.345 11.567 -18.937 1.00 95.81 318 ARG A O 1
ATOM 2463 N N . LYS A 1 319 ? 13.767 11.861 -21.093 1.00 96.75 319 LYS A N 1
ATOM 2464 C CA . LYS A 1 319 ? 14.819 12.824 -21.434 1.00 96.75 319 LYS A CA 1
ATOM 2465 C C . LYS A 1 319 ? 14.259 14.243 -21.551 1.00 96.75 319 LYS A C 1
ATOM 2467 O O . LYS A 1 319 ? 13.230 14.447 -22.198 1.00 96.75 319 LYS A O 1
ATOM 2472 N N . THR A 1 320 ? 14.931 15.221 -20.947 1.00 97.94 320 THR A N 1
ATOM 2473 C CA . THR A 1 320 ? 14.609 16.654 -21.096 1.00 97.94 320 THR A CA 1
ATOM 2474 C C . THR A 1 320 ? 15.113 17.210 -22.426 1.00 97.94 320 THR A C 1
ATOM 2476 O O . THR A 1 320 ? 15.809 16.530 -23.185 1.00 97.94 320 THR A O 1
ATOM 2479 N N . ARG A 1 321 ? 14.804 18.480 -22.711 1.00 97.56 321 ARG A N 1
ATOM 2480 C CA . ARG A 1 321 ? 15.282 19.168 -23.917 1.00 97.56 321 ARG A CA 1
ATOM 2481 C C . ARG A 1 321 ? 16.808 19.230 -24.007 1.00 97.56 321 ARG A C 1
ATOM 2483 O O . ARG A 1 321 ? 17.358 19.097 -25.098 1.00 97.56 321 ARG A O 1
ATOM 2490 N N . GLU A 1 322 ? 17.487 19.464 -22.885 1.00 97.44 322 GLU A N 1
ATOM 2491 C CA . GLU A 1 322 ? 18.951 19.547 -22.823 1.00 97.44 322 GLU A CA 1
ATOM 2492 C C . GLU A 1 322 ? 19.627 18.169 -22.751 1.00 97.44 322 GLU A C 1
ATOM 2494 O O . GLU A 1 322 ? 20.837 18.066 -22.948 1.00 97.44 322 GLU A O 1
ATOM 2499 N N . GLY A 1 323 ? 18.843 17.106 -22.566 1.00 95.81 323 GLY A N 1
ATOM 2500 C CA . GLY A 1 323 ? 19.308 15.730 -22.649 1.00 95.81 323 GLY A CA 1
ATOM 2501 C C . GLY A 1 323 ? 19.559 15.038 -21.312 1.00 95.81 323 GLY A C 1
ATOM 2502 O O . GLY A 1 323 ? 20.108 13.938 -21.322 1.00 95.81 323 GLY A O 1
ATOM 2503 N N . ASP A 1 324 ? 19.148 15.642 -20.198 1.00 97.38 324 ASP A N 1
ATOM 2504 C CA . ASP A 1 324 ? 19.233 15.029 -18.873 1.00 97.38 324 ASP A CA 1
ATOM 2505 C C . ASP A 1 324 ? 18.097 14.019 -18.657 1.00 97.38 324 ASP A C 1
ATOM 2507 O O . ASP A 1 324 ? 16.993 14.174 -19.188 1.00 97.38 324 ASP A O 1
ATOM 2511 N N . TYR A 1 325 ? 18.376 12.983 -17.867 1.00 98.00 325 TYR A N 1
ATOM 2512 C CA . TYR A 1 325 ? 17.472 11.858 -17.635 1.00 98.00 325 TYR A CA 1
ATOM 2513 C C . TYR A 1 325 ? 16.772 11.963 -16.278 1.00 98.00 325 TYR A C 1
ATOM 2515 O O . TYR A 1 325 ? 17.429 12.074 -15.240 1.00 98.00 325 TYR A O 1
ATOM 2523 N N . PHE A 1 326 ? 15.443 11.881 -16.294 1.00 98.06 326 PHE A N 1
ATOM 2524 C CA . PHE A 1 326 ? 14.570 11.933 -15.121 1.00 98.06 326 PHE A CA 1
ATOM 2525 C C . PHE A 1 326 ? 13.666 10.712 -15.049 1.00 98.06 326 PHE A C 1
ATOM 2527 O O . PHE A 1 326 ? 13.307 10.140 -16.082 1.00 98.06 326 PHE A O 1
ATOM 2534 N N . LEU A 1 327 ? 13.283 10.349 -13.827 1.00 97.69 327 LEU A N 1
ATOM 2535 C CA . LEU A 1 327 ? 12.387 9.235 -13.575 1.00 97.69 327 LEU A CA 1
ATOM 2536 C C . LEU A 1 327 ? 10.935 9.676 -13.732 1.00 97.69 327 LEU A C 1
ATOM 2538 O O . LEU A 1 327 ? 10.415 10.446 -12.927 1.00 97.69 327 LEU A O 1
ATOM 2542 N N . LEU A 1 328 ? 10.298 9.242 -14.817 1.00 96.94 328 LEU A N 1
ATOM 2543 C CA . LEU A 1 328 ? 8.931 9.625 -15.155 1.00 96.94 328 LEU A CA 1
ATOM 2544 C C . LEU A 1 328 ? 8.358 8.651 -16.183 1.00 96.94 328 LEU A C 1
ATOM 2546 O O . LEU A 1 328 ? 8.942 8.443 -17.240 1.00 96.94 328 LEU A O 1
ATOM 2550 N N . HIS A 1 329 ? 7.167 8.119 -15.935 1.00 96.06 329 HIS A N 1
ATOM 2551 C CA . HIS A 1 329 ? 6.523 7.224 -16.893 1.00 96.06 329 HIS A CA 1
ATOM 2552 C C . HIS A 1 329 ? 6.047 7.952 -18.166 1.00 96.06 329 HIS A C 1
ATOM 2554 O O . HIS A 1 329 ? 6.355 7.589 -19.315 1.00 96.06 329 HIS A O 1
ATOM 2560 N N . ASP A 1 330 ? 5.234 8.987 -17.952 1.00 96.31 330 ASP A N 1
ATOM 2561 C CA . ASP A 1 330 ? 4.495 9.673 -19.001 1.00 96.31 330 ASP A CA 1
ATOM 2562 C C . ASP A 1 330 ? 5.436 10.532 -19.860 1.00 96.31 330 ASP A C 1
ATOM 2564 O O . ASP A 1 330 ? 6.422 11.093 -19.391 1.00 96.31 330 ASP A O 1
ATOM 2568 N N . SER A 1 331 ? 5.098 10.720 -21.137 1.00 96.25 331 SER A N 1
ATOM 2569 C CA . SER A 1 331 ? 5.807 11.683 -21.998 1.00 96.25 331 SER A CA 1
ATOM 2570 C C . SER A 1 331 ? 5.475 13.146 -21.667 1.00 96.25 331 SER A C 1
ATOM 2572 O O . SER A 1 331 ? 6.078 14.064 -22.229 1.00 96.25 331 SER A O 1
ATOM 2574 N N . LYS A 1 332 ? 4.506 13.372 -20.770 1.00 97.94 332 LYS A N 1
ATOM 2575 C CA . LYS A 1 332 ? 4.037 14.682 -20.314 1.00 97.94 332 LYS A CA 1
ATOM 2576 C C . LYS A 1 332 ? 4.112 14.786 -18.795 1.00 97.94 332 LYS A C 1
ATOM 2578 O O . LYS A 1 332 ? 3.886 13.810 -18.095 1.00 97.94 332 LYS A O 1
ATOM 2583 N N . LEU A 1 333 ? 4.321 16.002 -18.306 1.00 98.31 333 LEU A N 1
ATOM 2584 C CA . LEU A 1 333 ? 4.458 16.321 -16.880 1.00 98.31 333 LEU A CA 1
ATOM 2585 C C . LEU A 1 333 ? 3.117 16.322 -16.115 1.00 98.31 333 LEU A C 1
ATOM 2587 O O . LEU A 1 333 ? 3.090 16.294 -14.892 1.00 98.31 333 LEU A O 1
ATOM 2591 N N . ASN A 1 334 ? 1.998 16.342 -16.835 1.00 97.62 334 ASN A N 1
ATOM 2592 C CA . ASN A 1 334 ? 0.680 16.711 -16.320 1.00 97.62 334 ASN A CA 1
ATOM 2593 C C . ASN A 1 334 ? 0.123 15.851 -15.175 1.00 97.62 334 ASN A C 1
ATOM 2595 O O . ASN A 1 334 ? -0.595 16.378 -14.334 1.00 97.62 334 ASN A O 1
ATOM 2599 N N . ARG A 1 335 ? 0.322 14.527 -15.209 1.00 97.12 335 ARG A N 1
ATOM 2600 C CA . ARG A 1 335 ? -0.416 13.602 -14.330 1.00 97.12 335 ARG A CA 1
ATOM 2601 C C . ARG A 1 335 ? 0.203 13.498 -12.941 1.00 97.12 335 ARG A C 1
ATOM 2603 O O . ARG A 1 335 ? -0.523 13.464 -11.955 1.00 97.12 335 ARG A O 1
ATOM 2610 N N . THR A 1 336 ? 1.527 13.414 -12.888 1.00 97.81 336 THR A N 1
ATOM 2611 C CA . THR A 1 336 ? 2.285 13.099 -11.671 1.00 97.81 336 THR A CA 1
ATOM 2612 C C . THR A 1 336 ? 3.152 14.259 -11.208 1.00 97.81 336 THR A C 1
ATOM 2614 O O . THR A 1 336 ? 3.997 14.074 -10.342 1.00 97.81 336 THR A O 1
ATOM 2617 N N . THR A 1 337 ? 2.970 15.454 -11.776 1.00 98.25 337 THR A N 1
ATOM 2618 C CA . THR A 1 337 ? 3.666 16.657 -11.323 1.00 98.25 337 THR A CA 1
ATOM 2619 C C . THR A 1 337 ? 2.759 17.883 -11.384 1.00 98.25 337 THR A C 1
ATOM 2621 O O . THR A 1 337 ? 1.693 17.854 -11.997 1.00 98.25 337 THR A O 1
ATOM 2624 N N . ASN A 1 338 ? 3.207 18.997 -10.810 1.00 97.69 338 ASN A N 1
ATOM 2625 C CA . ASN A 1 338 ? 2.583 20.310 -11.004 1.00 97.69 338 ASN A CA 1
ATOM 2626 C C . ASN A 1 338 ? 2.985 21.019 -12.322 1.00 97.69 338 ASN A C 1
ATOM 2628 O O . ASN A 1 338 ? 2.634 22.183 -12.528 1.00 97.69 338 ASN A O 1
ATOM 2632 N N . GLY A 1 339 ? 3.732 20.350 -13.205 1.00 97.62 339 GLY A N 1
ATOM 2633 C CA . GLY A 1 339 ? 4.128 20.846 -14.522 1.00 97.62 339 GLY A CA 1
ATOM 2634 C C . GLY A 1 339 ? 3.119 20.523 -15.627 1.00 97.62 339 GLY A C 1
ATOM 2635 O O . GLY A 1 339 ? 2.174 19.759 -15.452 1.00 97.62 339 GLY A O 1
ATOM 2636 N N . GLN A 1 340 ? 3.331 21.098 -16.812 1.00 97.75 340 GLN A N 1
ATOM 2637 C CA . GLN A 1 340 ? 2.476 20.897 -17.987 1.00 97.75 340 GLN A CA 1
ATOM 2638 C C . GLN A 1 340 ? 3.316 20.686 -19.248 1.00 97.75 340 GLN A C 1
ATOM 2640 O O . GLN A 1 340 ? 4.363 21.306 -19.422 1.00 97.75 340 GLN A O 1
ATOM 2645 N N . GLY A 1 341 ? 2.799 19.873 -20.167 1.00 98.00 341 GLY A N 1
ATOM 2646 C CA . GLY A 1 341 ? 3.375 19.681 -21.495 1.00 98.00 341 GLY A CA 1
ATOM 2647 C C . GLY A 1 341 ? 4.433 18.573 -21.568 1.00 98.00 341 GLY A C 1
ATOM 2648 O O . GLY A 1 341 ? 4.647 17.851 -20.591 1.00 98.00 341 GLY A O 1
ATOM 2649 N N . PRO A 1 342 ? 5.041 18.375 -22.752 1.00 98.12 342 PRO A N 1
ATOM 2650 C CA . PRO A 1 342 ? 5.990 17.290 -22.992 1.00 98.12 342 PRO A CA 1
ATOM 2651 C C . PRO A 1 342 ? 7.322 17.505 -22.263 1.00 98.12 342 PRO A C 1
ATOM 2653 O O . PRO A 1 342 ? 7.939 18.559 -22.406 1.00 98.12 342 PRO A O 1
ATOM 2656 N N . ILE A 1 343 ? 7.827 16.485 -21.561 1.00 97.81 343 ILE A N 1
ATOM 2657 C CA . ILE A 1 343 ? 9.112 16.584 -20.839 1.00 97.81 343 ILE A CA 1
ATOM 2658 C C . ILE A 1 343 ? 10.297 16.862 -21.777 1.00 97.81 343 ILE A C 1
ATOM 2660 O O . ILE A 1 343 ? 11.167 17.666 -21.458 1.00 97.81 343 ILE A O 1
ATOM 2664 N N . ARG A 1 344 ? 10.274 16.294 -22.986 1.00 97.50 344 ARG A N 1
ATOM 2665 C CA . ARG A 1 344 ? 11.285 16.521 -24.035 1.00 97.50 344 ARG A CA 1
ATOM 2666 C C . ARG A 1 344 ? 11.411 17.982 -24.498 1.00 97.50 344 ARG A C 1
ATOM 2668 O O . ARG A 1 344 ? 12.364 18.330 -25.185 1.00 97.50 344 ARG A O 1
ATOM 2675 N N . GLU A 1 345 ? 10.421 18.820 -24.191 1.00 98.00 345 GLU A N 1
ATOM 2676 C CA . GLU A 1 345 ? 10.402 20.254 -24.512 1.00 98.00 345 GLU A CA 1
ATOM 2677 C C . GLU A 1 345 ? 10.707 21.123 -23.279 1.00 98.00 345 GLU A C 1
ATOM 2679 O O . GLU A 1 345 ? 11.032 22.306 -23.423 1.00 98.00 345 GLU A O 1
ATOM 2684 N N . ALA A 1 346 ? 10.640 20.539 -22.078 1.00 98.06 346 ALA A N 1
ATOM 2685 C CA . ALA A 1 346 ? 10.928 21.194 -20.812 1.00 98.06 346 ALA A CA 1
ATOM 2686 C C . ALA A 1 346 ? 12.438 21.287 -20.557 1.00 98.06 346 ALA A C 1
ATOM 2688 O O . ALA A 1 346 ? 13.211 20.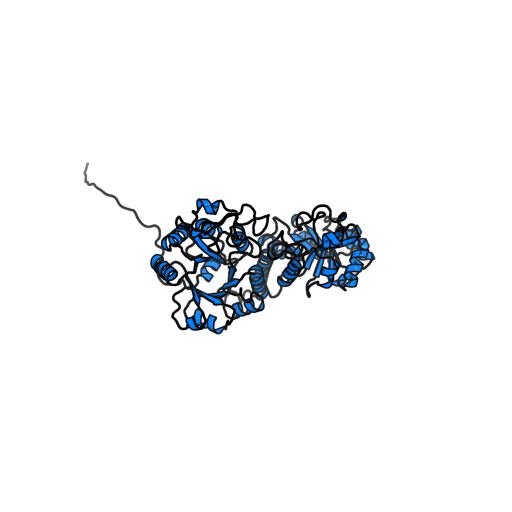420 -20.975 1.00 98.06 346 ALA A O 1
ATOM 2689 N N . SER A 1 347 ? 12.849 22.347 -19.853 1.00 98.31 347 SER A N 1
ATOM 2690 C CA . SER A 1 347 ? 14.245 22.512 -19.458 1.00 98.31 347 SER A CA 1
ATOM 2691 C C . SER A 1 347 ? 14.583 21.687 -18.216 1.00 98.31 347 SER A C 1
ATOM 2693 O O . SER A 1 347 ? 13.756 21.564 -17.313 1.00 98.31 347 SER A O 1
ATOM 2695 N N . THR A 1 348 ? 15.814 21.191 -18.110 1.00 98.12 348 THR A N 1
ATOM 2696 C CA . THR A 1 348 ? 16.288 20.476 -16.909 1.00 98.12 348 THR A CA 1
ATOM 2697 C C . THR A 1 348 ? 16.052 21.245 -15.600 1.00 98.12 348 THR A C 1
ATOM 2699 O O . THR A 1 348 ? 15.497 20.653 -14.673 1.00 98.12 348 THR A O 1
ATOM 2702 N N . PRO A 1 349 ? 16.365 22.558 -15.491 1.00 98.12 349 PRO A N 1
ATOM 2703 C CA . PRO A 1 349 ? 16.085 23.309 -14.267 1.00 98.12 349 PRO A CA 1
ATOM 2704 C C . PRO A 1 349 ? 14.595 23.402 -13.929 1.00 98.12 349 PRO A C 1
ATOM 2706 O O . PRO A 1 349 ? 14.253 23.474 -12.756 1.00 98.12 349 PRO A O 1
ATOM 2709 N N . LEU A 1 350 ? 13.709 23.402 -14.932 1.00 98.06 350 LEU A N 1
ATOM 2710 C CA . LEU A 1 350 ? 12.270 23.371 -14.684 1.00 98.06 350 LEU A CA 1
ATOM 2711 C C . LEU A 1 350 ? 11.882 22.023 -14.076 1.00 98.06 350 LEU A C 1
ATOM 2713 O O . LEU A 1 350 ? 11.326 22.003 -12.983 1.00 98.06 350 LEU A O 1
ATOM 2717 N N . VAL A 1 351 ? 12.216 20.916 -14.750 1.00 98.50 351 VAL A N 1
ATOM 2718 C CA . VAL A 1 351 ? 11.828 19.558 -14.325 1.00 98.50 351 VAL A CA 1
ATOM 2719 C C . VAL A 1 351 ? 12.342 19.240 -12.919 1.00 98.50 351 VAL A C 1
ATOM 2721 O O . VAL A 1 351 ? 11.574 18.757 -12.093 1.00 98.50 351 VAL A O 1
ATOM 2724 N N . ALA A 1 352 ? 13.586 19.615 -12.608 1.00 97.62 352 ALA A N 1
ATOM 2725 C CA . ALA A 1 352 ? 14.200 19.403 -11.295 1.00 97.62 352 ALA A CA 1
ATOM 2726 C C . ALA A 1 352 ? 13.506 20.139 -10.131 1.00 97.62 352 ALA A C 1
ATOM 2728 O O . ALA A 1 352 ? 13.779 19.835 -8.975 1.00 97.62 352 ALA A O 1
ATOM 2729 N N . THR A 1 353 ? 12.645 21.122 -10.416 1.00 97.75 353 THR A N 1
ATOM 2730 C CA . THR A 1 353 ? 11.935 21.918 -9.394 1.00 97.75 353 THR A CA 1
ATOM 2731 C C . THR A 1 353 ? 10.456 21.577 -9.276 1.00 97.75 353 THR A C 1
ATOM 2733 O O . THR A 1 353 ? 9.779 22.110 -8.396 1.00 97.75 353 THR A O 1
ATOM 2736 N N . LEU A 1 354 ? 9.940 20.710 -10.152 1.00 98.62 354 LEU A N 1
ATOM 2737 C CA . LEU A 1 354 ? 8.540 20.305 -10.107 1.00 98.62 354 LEU A CA 1
ATOM 2738 C C . LEU A 1 354 ? 8.258 19.506 -8.838 1.00 98.62 354 LEU A C 1
ATOM 2740 O O . LEU A 1 354 ? 9.120 18.783 -8.339 1.00 98.62 354 LEU A O 1
ATOM 2744 N N . ASP A 1 355 ? 7.036 19.647 -8.340 1.00 98.62 355 ASP A N 1
ATOM 2745 C CA . ASP A 1 355 ? 6.502 18.819 -7.264 1.00 98.62 355 ASP A CA 1
ATOM 2746 C C . ASP A 1 355 ? 5.878 17.571 -7.893 1.00 98.62 355 ASP A C 1
ATOM 2748 O O . ASP A 1 355 ? 4.953 17.699 -8.697 1.00 98.62 355 ASP A O 1
ATOM 2752 N N . ALA A 1 356 ? 6.401 16.399 -7.535 1.00 98.38 356 ALA A N 1
ATOM 2753 C CA . ALA A 1 356 ? 5.994 15.078 -7.993 1.00 98.38 356 ALA A CA 1
ATOM 2754 C C . ALA A 1 356 ? 5.237 14.259 -6.929 1.00 98.38 356 ALA A C 1
ATOM 2756 O O . ALA A 1 356 ? 4.979 13.073 -7.136 1.00 98.38 356 ALA A O 1
ATOM 2757 N N . GLY A 1 357 ? 4.873 14.865 -5.792 1.00 97.81 357 GLY A N 1
ATOM 2758 C CA . GLY A 1 357 ? 4.279 14.154 -4.655 1.00 97.81 357 GLY A CA 1
ATOM 2759 C C . GLY A 1 357 ? 2.927 14.683 -4.185 1.00 97.81 357 GLY A C 1
ATOM 2760 O O . GLY A 1 357 ? 2.078 13.894 -3.772 1.00 97.81 357 GLY A O 1
ATOM 2761 N N . SER A 1 358 ? 2.658 15.982 -4.321 1.00 96.81 358 SER A N 1
ATOM 2762 C CA . SER A 1 358 ? 1.406 16.620 -3.886 1.00 96.81 358 SER A CA 1
ATOM 2763 C C . SER A 1 358 ? 0.161 16.056 -4.577 1.00 96.81 358 SER A C 1
ATOM 2765 O O . SER A 1 358 ? -0.924 16.080 -4.003 1.00 96.81 358 SER A O 1
ATOM 2767 N N . TRP A 1 359 ? 0.293 15.534 -5.802 1.00 96.56 359 TRP A N 1
ATOM 2768 C CA . TRP A 1 359 ? -0.814 14.868 -6.499 1.00 96.56 359 TRP A CA 1
ATOM 2769 C C . TRP A 1 359 ? -1.220 13.550 -5.820 1.00 96.56 359 TRP A C 1
ATOM 2771 O O . TRP A 1 359 ? -2.358 13.104 -5.983 1.00 96.56 359 TRP A O 1
ATOM 2781 N N . PHE A 1 360 ? -0.298 12.926 -5.075 1.00 97.00 360 PHE A N 1
ATOM 2782 C CA . PHE A 1 360 ? -0.509 11.666 -4.376 1.00 97.00 360 PHE A CA 1
ATOM 2783 C C . PHE A 1 360 ? -1.102 11.896 -2.986 1.00 97.00 360 PHE A C 1
ATOM 2785 O O . PHE A 1 360 ? -2.174 11.370 -2.691 1.00 97.00 360 PHE A O 1
ATOM 2792 N N . SER A 1 361 ? -0.444 12.669 -2.126 1.00 96.00 361 SER A N 1
ATOM 2793 C CA . SER A 1 361 ? -0.999 13.051 -0.824 1.00 96.00 361 SER A CA 1
ATOM 2794 C C . SER A 1 361 ? -0.217 14.216 -0.213 1.00 96.00 361 SER A C 1
ATOM 2796 O O . SER A 1 361 ? 0.927 14.467 -0.610 1.00 96.00 361 SER A O 1
ATOM 2798 N N . PRO A 1 362 ? -0.768 14.915 0.800 1.00 95.00 362 PRO A N 1
ATOM 2799 C CA . PRO A 1 362 ? -0.116 16.089 1.376 1.00 95.00 362 PRO A CA 1
ATOM 2800 C C . PRO A 1 362 ? 1.212 15.752 2.067 1.00 95.00 362 PRO A C 1
ATOM 2802 O O . PRO A 1 362 ? 2.068 16.623 2.204 1.00 95.00 362 PRO A O 1
ATOM 2805 N N . GLN A 1 363 ? 1.410 14.490 2.471 1.00 95.38 363 GLN A N 1
ATOM 2806 C CA . GLN A 1 363 ? 2.633 14.028 3.135 1.00 95.38 363 GLN A CA 1
ATOM 2807 C C . GLN A 1 363 ? 3.854 13.994 2.201 1.00 95.38 363 GLN A C 1
ATOM 2809 O O . GLN A 1 363 ? 4.980 14.022 2.685 1.00 95.38 363 GLN A O 1
ATOM 2814 N N . PHE A 1 364 ? 3.638 13.947 0.880 1.00 97.38 364 PHE A N 1
ATOM 2815 C CA . PHE A 1 364 ? 4.701 13.956 -0.131 1.00 97.38 364 PHE A CA 1
ATOM 2816 C C . PHE A 1 364 ? 4.864 15.323 -0.800 1.00 97.38 364 PHE A C 1
ATOM 2818 O O . PHE A 1 364 ? 5.522 15.446 -1.832 1.00 97.38 364 PHE A O 1
ATOM 2825 N N . LYS A 1 365 ? 4.251 16.369 -0.241 1.00 96.81 365 LYS A N 1
ATOM 2826 C CA . LYS A 1 365 ? 4.398 17.725 -0.759 1.00 96.81 365 LYS A CA 1
ATOM 2827 C C . LYS A 1 365 ? 5.871 18.135 -0.779 1.00 96.81 365 LYS A C 1
ATOM 2829 O O . LYS A 1 365 ? 6.553 18.057 0.240 1.00 96.81 365 LYS A O 1
ATOM 2834 N N . GLY A 1 366 ? 6.328 18.635 -1.924 1.00 97.19 366 GLY A N 1
ATOM 2835 C CA . GLY A 1 366 ? 7.719 19.023 -2.146 1.00 97.19 366 GLY A CA 1
ATOM 2836 C C . GLY A 1 366 ? 8.647 17.887 -2.580 1.00 97.19 366 GLY A C 1
ATOM 2837 O O . GLY A 1 366 ? 9.827 18.153 -2.785 1.00 97.19 366 GLY A O 1
ATOM 2838 N N . GLU A 1 367 ? 8.152 16.657 -2.755 1.00 98.06 367 GLU A N 1
ATOM 2839 C CA . GLU A 1 367 ? 8.919 15.608 -3.437 1.00 98.06 367 GLU A CA 1
ATOM 2840 C C . GLU A 1 367 ? 9.197 16.045 -4.881 1.00 98.06 367 GLU A C 1
ATOM 2842 O O . GLU A 1 367 ? 8.299 16.548 -5.556 1.00 98.06 367 GLU A O 1
ATOM 2847 N N . HIS A 1 368 ? 10.425 15.868 -5.363 1.00 98.06 368 HIS A N 1
ATOM 2848 C CA . HIS A 1 368 ? 10.829 16.274 -6.712 1.00 98.06 368 HIS A CA 1
ATOM 2849 C C . HIS A 1 368 ? 10.870 15.087 -7.674 1.00 98.06 368 HIS A C 1
ATOM 2851 O O . HIS A 1 368 ? 10.975 13.941 -7.249 1.00 98.06 368 HIS A O 1
ATOM 2857 N N . VAL A 1 369 ? 10.833 15.357 -8.984 1.00 98.31 369 VAL A N 1
ATOM 2858 C CA . VAL A 1 369 ? 11.108 14.328 -10.001 1.00 98.31 369 VAL A CA 1
ATOM 2859 C C . VAL A 1 369 ? 12.591 13.932 -9.896 1.00 98.31 369 VAL A C 1
ATOM 2861 O O . VAL A 1 369 ? 13.442 14.791 -10.153 1.00 98.31 369 VAL A O 1
ATOM 2864 N N . PRO A 1 370 ? 12.943 12.682 -9.539 1.00 98.00 370 PRO A N 1
ATOM 2865 C CA . PRO A 1 370 ? 14.344 12.297 -9.393 1.00 98.00 370 PRO A CA 1
ATOM 2866 C C . PRO A 1 370 ? 15.061 12.275 -10.742 1.00 98.00 370 PRO A C 1
ATOM 2868 O O . PRO A 1 370 ? 14.493 11.857 -11.755 1.00 98.00 370 PRO A O 1
ATOM 2871 N N . THR A 1 371 ? 16.336 12.657 -10.769 1.00 98.19 371 THR A N 1
ATOM 2872 C CA . THR A 1 371 ? 17.201 12.315 -11.903 1.00 98.19 371 THR A CA 1
ATOM 2873 C C . THR A 1 371 ? 17.576 10.835 -11.852 1.00 98.19 371 THR A C 1
ATOM 2875 O O . THR A 1 371 ? 17.603 10.221 -10.781 1.00 98.19 371 THR A O 1
ATOM 2878 N N . LEU A 1 372 ? 17.931 10.260 -13.004 1.00 97.75 372 LEU A N 1
ATOM 2879 C CA . LEU A 1 372 ? 18.467 8.898 -13.049 1.00 97.75 372 LEU A CA 1
ATOM 2880 C C . LEU A 1 372 ? 19.714 8.767 -12.157 1.00 97.75 372 LEU A C 1
ATOM 2882 O O . LEU A 1 372 ? 19.816 7.825 -11.382 1.00 97.75 372 LEU A O 1
ATOM 2886 N N . ASP A 1 373 ? 20.625 9.741 -12.214 1.00 97.00 373 ASP A N 1
ATOM 2887 C CA . ASP A 1 373 ? 21.840 9.765 -11.389 1.00 97.00 373 ASP A CA 1
ATOM 2888 C C . ASP A 1 373 ? 21.523 9.774 -9.882 1.00 97.00 373 ASP A C 1
ATOM 2890 O O . ASP A 1 373 ? 22.130 9.015 -9.130 1.00 97.00 373 ASP A O 1
ATOM 2894 N N . GLN A 1 374 ? 20.557 10.592 -9.442 1.00 97.50 374 GLN A N 1
ATOM 2895 C CA . GLN A 1 374 ? 20.140 10.649 -8.036 1.00 97.50 374 GLN A CA 1
ATOM 2896 C C . GLN A 1 374 ? 19.618 9.299 -7.548 1.00 97.50 374 GLN A C 1
ATOM 2898 O O . GLN A 1 374 ? 19.944 8.880 -6.439 1.00 97.50 374 GLN A O 1
ATOM 2903 N N . PHE A 1 375 ? 18.817 8.615 -8.362 1.00 97.50 375 PHE A N 1
ATOM 2904 C CA . PHE A 1 375 ? 18.307 7.300 -8.000 1.00 97.50 375 PHE A CA 1
ATOM 2905 C C . PHE A 1 375 ? 19.404 6.232 -8.006 1.00 97.50 375 PHE A C 1
ATOM 2907 O O . PHE A 1 375 ? 19.536 5.512 -7.020 1.00 97.50 375 PHE A O 1
ATOM 2914 N N . LEU A 1 376 ? 20.221 6.155 -9.063 1.00 97.75 376 LEU A N 1
ATOM 2915 C CA . LEU A 1 376 ? 21.290 5.157 -9.174 1.00 97.75 376 LEU A CA 1
ATOM 2916 C C . LEU A 1 376 ? 22.340 5.294 -8.058 1.00 97.75 376 LEU A C 1
ATOM 2918 O O . LEU A 1 376 ? 22.854 4.290 -7.574 1.00 97.75 376 LEU A O 1
ATOM 2922 N N . GLU A 1 377 ? 22.620 6.513 -7.596 1.00 96.69 377 GLU A N 1
ATOM 2923 C CA . GLU A 1 377 ? 23.494 6.753 -6.441 1.00 96.69 377 GLU A CA 1
ATOM 2924 C C . GLU A 1 377 ? 22.912 6.218 -5.121 1.00 96.69 377 GLU A C 1
ATOM 2926 O O . GLU A 1 377 ? 23.663 5.878 -4.209 1.00 96.69 377 GLU A O 1
ATOM 2931 N N . ASN A 1 378 ? 21.583 6.125 -5.020 1.00 94.25 378 ASN A N 1
ATOM 2932 C CA . ASN A 1 378 ? 20.856 5.822 -3.786 1.00 94.25 378 ASN A CA 1
ATOM 2933 C C . ASN A 1 378 ? 20.023 4.531 -3.877 1.00 94.25 378 ASN A C 1
ATOM 2935 O O . ASN A 1 378 ? 19.056 4.369 -3.129 1.00 94.25 378 ASN A O 1
ATOM 2939 N N . VAL A 1 379 ? 20.373 3.606 -4.780 1.00 95.06 379 VAL A N 1
ATOM 2940 C CA . VAL A 1 379 ? 19.679 2.313 -4.889 1.00 95.06 379 VAL A CA 1
ATOM 2941 C C . VAL A 1 379 ? 19.816 1.560 -3.564 1.00 95.06 379 VAL A C 1
ATOM 2943 O O . VAL A 1 379 ? 20.946 1.311 -3.136 1.00 95.06 379 VAL A O 1
ATOM 2946 N N . PRO A 1 380 ? 18.705 1.153 -2.921 1.00 90.88 380 PRO A N 1
ATOM 2947 C CA . PRO A 1 380 ? 18.762 0.414 -1.666 1.00 90.88 380 PRO A CA 1
ATOM 2948 C C . PRO A 1 380 ? 19.619 -0.856 -1.766 1.00 90.88 380 PRO A C 1
ATOM 2950 O O . PRO A 1 380 ? 19.713 -1.493 -2.818 1.00 90.88 380 PRO A O 1
ATOM 2953 N N . ASP A 1 381 ? 20.245 -1.266 -0.668 1.00 88.38 381 ASP A N 1
ATOM 2954 C CA . ASP A 1 381 ? 20.977 -2.532 -0.639 1.00 88.38 381 ASP A CA 1
ATOM 2955 C C . ASP A 1 381 ? 20.027 -3.725 -0.806 1.00 88.38 381 ASP A C 1
ATOM 2957 O O . ASP A 1 381 ? 18.901 -3.728 -0.312 1.00 88.38 381 ASP A O 1
ATOM 2961 N N . GLY A 1 382 ? 20.496 -4.767 -1.494 1.00 89.56 382 GLY A N 1
ATOM 2962 C CA . GLY A 1 382 ? 19.761 -6.027 -1.627 1.00 89.56 382 GLY A CA 1
ATOM 2963 C C . GLY A 1 382 ? 18.608 -6.029 -2.635 1.00 89.56 382 GLY A C 1
ATOM 2964 O O . GLY A 1 382 ? 18.004 -7.083 -2.803 1.00 89.56 382 GLY A O 1
ATOM 2965 N N . ILE A 1 383 ? 18.337 -4.915 -3.328 1.00 95.81 383 ILE A N 1
ATOM 2966 C CA . ILE A 1 383 ? 17.324 -4.847 -4.394 1.00 95.81 383 ILE A CA 1
ATOM 2967 C C . ILE A 1 383 ? 17.959 -4.768 -5.786 1.00 95.81 383 ILE A C 1
ATOM 2969 O O . ILE A 1 383 ? 18.997 -4.137 -5.983 1.00 95.81 383 ILE A O 1
ATOM 2973 N N . GLU A 1 384 ? 17.382 -5.433 -6.769 1.00 98.12 384 GLU A N 1
ATOM 2974 C CA . GLU A 1 384 ? 17.818 -5.388 -8.162 1.00 98.12 384 GLU A CA 1
ATOM 2975 C C . GLU A 1 384 ? 17.012 -4.331 -8.943 1.00 98.12 384 GLU A C 1
ATOM 2977 O O . GLU A 1 384 ? 15.993 -3.818 -8.477 1.00 98.12 384 GLU A O 1
ATOM 2982 N N . LEU A 1 385 ? 17.490 -3.957 -10.127 1.00 98.38 385 LEU A N 1
ATOM 2983 C CA . LEU A 1 385 ? 16.868 -2.947 -10.980 1.00 98.38 385 LEU A CA 1
ATOM 2984 C C . LEU A 1 385 ? 16.198 -3.615 -12.176 1.00 98.38 385 LEU A C 1
ATOM 2986 O O . LEU A 1 385 ? 16.855 -4.343 -12.918 1.00 98.38 385 LEU A O 1
ATOM 2990 N N . TYR A 1 386 ? 14.912 -3.345 -12.372 1.00 97.88 386 TYR A N 1
ATOM 2991 C CA . TYR A 1 386 ? 14.194 -3.604 -13.615 1.00 97.88 386 TYR A CA 1
ATOM 2992 C C . TYR A 1 386 ? 14.112 -2.260 -14.345 1.00 97.88 386 TYR A C 1
ATOM 2994 O O . TYR A 1 386 ? 13.402 -1.355 -13.934 1.00 97.88 386 TYR A O 1
ATOM 3002 N N . PHE A 1 387 ? 14.860 -2.103 -15.431 1.00 97.12 387 PHE A N 1
ATOM 3003 C CA . PHE A 1 387 ? 14.880 -0.855 -16.193 1.00 97.12 387 PHE A CA 1
ATOM 3004 C C . PHE A 1 387 ? 13.970 -0.954 -17.427 1.00 97.12 387 PHE A C 1
ATOM 3006 O O . PHE A 1 387 ? 14.299 -1.711 -18.345 1.00 97.12 387 PHE A O 1
ATOM 3013 N N . ASP A 1 388 ? 12.899 -0.152 -17.500 1.00 92.25 388 ASP A N 1
ATOM 3014 C CA . ASP A 1 388 ? 12.137 0.061 -18.744 1.00 92.25 388 ASP A CA 1
ATOM 3015 C C . ASP A 1 388 ? 12.792 1.174 -19.587 1.00 92.25 388 ASP A C 1
ATOM 3017 O O . ASP A 1 388 ? 12.735 2.376 -19.284 1.00 92.25 388 ASP A O 1
ATOM 3021 N N . ALA A 1 389 ? 13.497 0.769 -20.649 1.00 89.12 389 ALA A N 1
ATOM 3022 C CA . ALA A 1 389 ? 14.296 1.675 -21.465 1.00 89.12 389 ALA A CA 1
ATOM 3023 C C . ALA A 1 389 ? 13.448 2.425 -22.506 1.00 89.12 389 ALA A C 1
ATOM 3025 O O . ALA A 1 389 ? 13.282 1.988 -23.648 1.00 89.12 389 ALA A O 1
ATOM 3026 N N . LYS A 1 390 ? 12.959 3.611 -22.110 1.00 85.38 390 LYS A N 1
ATOM 3027 C CA . LYS A 1 390 ? 12.141 4.499 -22.957 1.00 85.38 390 LYS A CA 1
ATOM 3028 C C . LYS A 1 390 ? 12.966 5.460 -23.814 1.00 85.38 390 LYS A C 1
ATOM 3030 O O . LYS A 1 390 ? 13.193 5.187 -24.986 1.00 85.38 390 LYS A O 1
ATOM 3035 N N . ASP A 1 391 ? 13.411 6.586 -23.247 1.00 89.62 391 ASP A N 1
ATOM 3036 C CA . ASP A 1 391 ? 14.038 7.679 -24.021 1.00 89.62 391 ASP A CA 1
ATOM 3037 C C . ASP A 1 391 ? 15.572 7.764 -23.849 1.00 89.62 391 ASP A C 1
ATOM 3039 O O . ASP A 1 391 ? 16.182 8.794 -24.152 1.00 89.62 391 ASP A O 1
ATOM 3043 N N . ILE A 1 392 ? 16.206 6.699 -23.349 1.00 95.19 392 ILE A N 1
ATOM 3044 C CA . ILE A 1 392 ? 17.658 6.596 -23.131 1.00 95.19 392 ILE A CA 1
ATOM 3045 C C . ILE A 1 392 ? 18.306 5.709 -24.199 1.00 95.19 392 ILE A C 1
ATOM 3047 O O . ILE A 1 392 ? 17.705 4.735 -24.636 1.00 95.19 392 ILE A O 1
ATOM 3051 N N . SER A 1 393 ? 19.517 6.051 -24.650 1.00 96.38 393 SER A N 1
ATOM 3052 C CA . SER A 1 393 ? 20.274 5.215 -25.596 1.00 96.38 393 SER A CA 1
ATOM 3053 C C . SER A 1 393 ? 21.007 4.071 -24.877 1.00 96.38 393 SER A C 1
ATOM 3055 O O . SER A 1 393 ? 21.361 4.242 -23.706 1.00 96.38 393 SER A O 1
ATOM 3057 N N . PRO A 1 394 ? 21.339 2.951 -25.557 1.00 97.25 39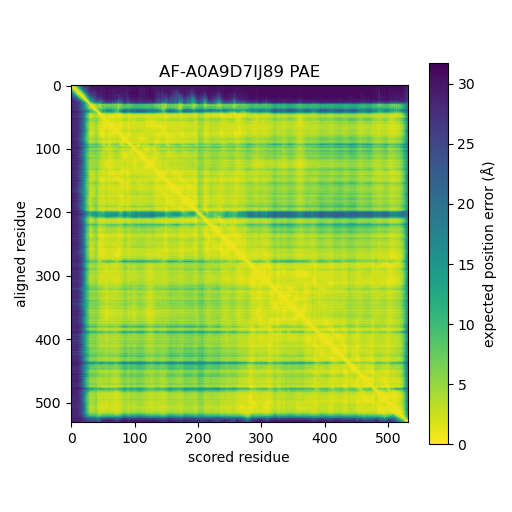4 PRO A N 1
ATOM 3058 C CA . PRO A 1 394 ? 22.109 1.864 -24.945 1.00 97.25 394 PRO A CA 1
ATOM 3059 C C . PRO A 1 394 ? 23.436 2.332 -24.334 1.00 97.25 394 PRO A C 1
ATOM 3061 O O . PRO A 1 394 ? 23.785 1.949 -23.218 1.00 97.25 394 PRO A O 1
ATOM 3064 N N . ALA A 1 395 ? 24.153 3.215 -25.037 1.00 97.75 395 ALA A N 1
ATOM 3065 C CA . ALA A 1 395 ? 25.430 3.756 -24.584 1.00 97.75 395 ALA A CA 1
ATOM 3066 C C . ALA A 1 395 ? 25.292 4.663 -23.349 1.00 97.75 395 ALA A C 1
ATOM 3068 O O . ALA A 1 395 ? 26.093 4.558 -22.419 1.00 97.75 395 ALA A O 1
ATOM 3069 N N . ASP A 1 396 ? 24.278 5.535 -23.316 1.00 97.75 396 ASP A N 1
ATOM 3070 C CA . ASP A 1 396 ? 24.037 6.407 -22.160 1.00 97.75 396 ASP A CA 1
ATOM 3071 C C . ASP A 1 396 ? 23.597 5.600 -20.933 1.00 97.75 396 ASP A C 1
ATOM 3073 O O . ASP A 1 396 ? 24.059 5.876 -19.824 1.00 97.75 396 ASP A O 1
ATOM 3077 N N . LEU A 1 397 ? 22.748 4.584 -21.131 1.00 97.31 397 LEU A N 1
ATOM 3078 C CA . LEU A 1 397 ? 22.315 3.679 -20.069 1.00 97.31 397 LEU A CA 1
ATOM 3079 C C . LEU A 1 397 ? 23.505 2.937 -19.465 1.00 97.31 397 LEU A C 1
ATOM 3081 O O . LEU A 1 397 ? 23.697 2.966 -18.249 1.00 97.31 397 LEU A O 1
ATOM 3085 N N . LEU A 1 398 ? 24.325 2.304 -20.307 1.00 97.75 398 LEU A N 1
ATOM 3086 C CA . LEU A 1 398 ? 25.492 1.566 -19.841 1.00 97.75 398 LEU A CA 1
ATOM 3087 C C . LEU A 1 398 ? 26.439 2.478 -19.054 1.00 97.75 398 LEU A C 1
ATOM 3089 O O . LEU A 1 398 ? 26.834 2.135 -17.943 1.00 97.75 398 LEU A O 1
ATOM 3093 N N . LYS A 1 399 ? 26.718 3.681 -19.571 1.00 98.12 399 LYS A N 1
ATOM 3094 C CA . LYS A 1 399 ? 27.549 4.676 -18.884 1.00 98.12 399 LYS A CA 1
ATOM 3095 C C . LYS A 1 399 ? 26.989 5.057 -17.508 1.00 98.12 399 LYS A C 1
ATOM 3097 O O . LYS A 1 399 ? 27.761 5.194 -16.558 1.00 98.12 399 LYS A O 1
ATOM 3102 N N . ALA A 1 400 ? 25.673 5.244 -17.391 1.00 97.81 400 ALA A N 1
ATOM 3103 C CA . ALA A 1 400 ? 25.026 5.558 -16.118 1.00 97.81 400 ALA A CA 1
ATOM 3104 C C . ALA A 1 400 ? 25.143 4.393 -15.119 1.00 97.81 400 ALA A C 1
ATOM 3106 O O . ALA A 1 400 ? 25.500 4.607 -13.962 1.00 97.81 400 ALA A O 1
ATOM 3107 N N . LEU A 1 401 ? 24.920 3.153 -15.565 1.00 98.00 401 LEU A N 1
ATOM 3108 C CA . LEU A 1 401 ? 25.035 1.964 -14.714 1.00 98.00 401 LEU A CA 1
ATOM 3109 C C . LEU A 1 401 ? 26.483 1.678 -14.287 1.00 98.00 401 LEU A C 1
ATOM 3111 O O . LEU A 1 401 ? 26.719 1.314 -13.135 1.00 98.00 401 LEU A O 1
ATOM 3115 N N . GLU A 1 402 ? 27.459 1.855 -15.180 1.00 97.88 402 GLU A N 1
ATOM 3116 C CA . GLU A 1 402 ? 28.888 1.670 -14.888 1.00 97.88 402 GLU A CA 1
ATOM 3117 C C . GLU A 1 402 ? 29.393 2.681 -13.857 1.00 97.88 402 GLU A C 1
ATOM 3119 O O . GLU A 1 402 ? 30.110 2.303 -12.928 1.00 97.88 402 GLU A O 1
ATOM 3124 N N . LYS A 1 403 ? 28.961 3.946 -13.964 1.00 98.19 403 LYS A N 1
ATOM 3125 C CA . LYS A 1 403 ? 29.307 5.018 -13.016 1.00 98.19 403 LYS A CA 1
ATOM 3126 C C . LYS A 1 403 ? 29.009 4.635 -11.561 1.00 98.19 403 LYS A C 1
ATOM 3128 O O . LYS A 1 403 ? 29.783 5.000 -10.680 1.00 98.19 403 LYS A O 1
ATOM 3133 N N . TYR A 1 404 ? 27.936 3.880 -11.323 1.00 97.50 404 TYR A N 1
ATOM 3134 C CA . TYR A 1 404 ? 27.507 3.444 -9.989 1.00 97.50 404 TYR A CA 1
ATOM 3135 C C . TYR A 1 404 ? 27.714 1.943 -9.728 1.00 97.50 404 TYR A C 1
ATOM 3137 O O . TYR A 1 404 ? 27.270 1.430 -8.706 1.00 97.50 404 TYR A O 1
ATOM 3145 N N . SER A 1 405 ? 28.421 1.226 -10.612 1.00 96.75 405 SER A N 1
ATOM 3146 C CA . SER A 1 405 ? 28.676 -0.223 -10.490 1.00 96.75 405 SER A CA 1
ATOM 3147 C C . SER A 1 405 ? 27.403 -1.080 -10.374 1.00 96.75 405 SER A C 1
ATOM 3149 O O . SER A 1 405 ? 27.367 -2.068 -9.640 1.00 96.75 405 SER A O 1
ATOM 3151 N N . LEU A 1 406 ? 26.349 -0.716 -11.111 1.00 97.44 406 LEU A N 1
ATOM 3152 C CA . LEU A 1 406 ? 25.033 -1.364 -11.045 1.00 97.44 406 LEU A CA 1
ATOM 3153 C C . LEU A 1 406 ? 24.741 -2.330 -12.199 1.00 97.44 406 LEU A C 1
ATOM 3155 O O . LEU A 1 406 ? 23.712 -2.993 -12.169 1.00 97.44 406 LEU A O 1
ATOM 3159 N N . VAL A 1 407 ? 25.639 -2.477 -13.181 1.00 97.56 407 VAL A N 1
ATOM 3160 C CA . VAL A 1 407 ? 25.429 -3.337 -14.369 1.00 97.56 407 VAL A CA 1
ATOM 3161 C C . VAL A 1 407 ? 24.977 -4.754 -13.992 1.00 97.56 407 VAL A C 1
ATOM 3163 O O . VAL A 1 407 ? 23.974 -5.245 -14.504 1.00 97.56 407 VAL A O 1
ATOM 3166 N N . SER A 1 408 ? 25.658 -5.396 -13.038 1.00 95.81 408 SER A N 1
ATOM 3167 C CA . SER A 1 408 ? 25.334 -6.761 -12.603 1.00 95.81 408 SER A CA 1
ATOM 3168 C C . SER A 1 408 ? 24.032 -6.862 -11.802 1.00 95.81 408 SER A C 1
ATOM 3170 O O . SER A 1 408 ? 23.493 -7.958 -11.659 1.00 95.81 408 SER A O 1
ATOM 3172 N N . ARG A 1 409 ? 23.490 -5.741 -11.309 1.00 96.25 409 ARG A N 1
ATOM 3173 C CA . ARG A 1 409 ? 22.231 -5.638 -10.551 1.00 96.25 409 ARG A CA 1
ATOM 3174 C C . ARG A 1 409 ? 21.042 -5.200 -11.410 1.00 96.25 409 ARG A C 1
ATOM 3176 O O . ARG A 1 409 ? 19.948 -5.104 -10.869 1.00 96.25 409 ARG A O 1
ATOM 3183 N N . THR A 1 410 ? 21.227 -4.999 -12.713 1.00 98.12 410 THR A N 1
ATOM 3184 C CA . THR A 1 410 ? 20.171 -4.510 -13.607 1.00 98.12 410 THR A CA 1
ATOM 3185 C C . THR A 1 410 ? 19.755 -5.557 -14.631 1.00 98.12 410 THR A C 1
ATOM 3187 O O . THR A 1 410 ? 20.606 -6.197 -15.252 1.00 98.12 410 THR A O 1
ATOM 3190 N N . VAL A 1 411 ? 18.443 -5.696 -14.826 1.00 98.38 411 VAL A N 1
ATOM 3191 C CA . VAL A 1 411 ? 17.820 -6.276 -16.018 1.00 98.38 411 VAL A CA 1
ATOM 3192 C C . VAL A 1 411 ? 17.163 -5.159 -16.828 1.00 98.38 411 VAL A C 1
ATOM 3194 O O . VAL A 1 411 ? 16.546 -4.263 -16.255 1.00 98.38 411 VAL A O 1
ATOM 3197 N N . VAL A 1 412 ? 17.328 -5.180 -18.149 1.00 98.25 412 VAL A N 1
ATOM 3198 C CA . VAL A 1 412 ? 16.813 -4.140 -19.049 1.00 98.25 412 VAL A CA 1
ATOM 3199 C C . VAL A 1 412 ? 15.757 -4.724 -19.971 1.00 98.25 412 VAL A C 1
ATOM 3201 O O . VAL A 1 412 ? 16.028 -5.699 -20.676 1.00 98.25 412 VAL A O 1
ATOM 3204 N N . TYR A 1 413 ? 14.585 -4.095 -19.982 1.00 96.56 413 TYR A N 1
ATOM 3205 C CA . TYR A 1 413 ? 13.487 -4.396 -20.889 1.00 96.56 413 TYR A CA 1
ATOM 3206 C C . TYR A 1 413 ? 13.464 -3.422 -22.070 1.00 96.56 413 TYR A C 1
ATOM 3208 O O . TYR A 1 413 ? 13.533 -2.204 -21.885 1.00 96.56 413 TYR A O 1
ATOM 3216 N N . GLN A 1 414 ? 13.416 -3.973 -23.289 1.00 95.50 414 GLN A N 1
ATOM 3217 C CA . GLN A 1 414 ? 13.276 -3.229 -24.547 1.00 95.50 414 GLN A CA 1
ATOM 3218 C C . GLN A 1 414 ? 13.056 -4.188 -25.739 1.00 95.50 414 GLN A C 1
ATOM 3220 O O . GLN A 1 414 ? 13.103 -5.407 -25.600 1.00 95.50 414 GLN A O 1
ATOM 3225 N N . SER A 1 415 ? 12.854 -3.637 -26.936 1.00 94.50 415 SER A N 1
ATOM 3226 C CA . SER A 1 415 ? 12.923 -4.339 -28.224 1.00 94.50 415 SER A CA 1
ATOM 3227 C C . SER A 1 415 ? 14.238 -5.096 -28.428 1.00 94.50 415 SER A C 1
ATOM 3229 O O . SER A 1 415 ? 15.295 -4.738 -27.897 1.00 94.50 415 SER A O 1
ATOM 3231 N N . ALA A 1 416 ? 14.171 -6.131 -29.266 1.00 92.75 416 ALA A N 1
ATOM 3232 C CA . ALA A 1 416 ? 15.316 -6.955 -29.623 1.00 92.75 416 ALA A CA 1
ATOM 3233 C C . ALA A 1 416 ? 16.468 -6.133 -30.226 1.00 92.75 416 ALA A C 1
ATOM 3235 O O . ALA A 1 416 ? 17.630 -6.403 -29.923 1.00 92.75 416 ALA A O 1
ATOM 3236 N N . GLU A 1 417 ? 16.167 -5.109 -31.031 1.00 94.00 417 GLU A N 1
ATOM 3237 C CA . GLU A 1 417 ? 17.180 -4.265 -31.665 1.00 94.00 417 GLU A CA 1
ATOM 3238 C C . GLU A 1 417 ? 17.998 -3.485 -30.629 1.00 94.00 417 GLU A C 1
ATOM 3240 O O . GLU A 1 417 ? 19.230 -3.526 -30.645 1.00 94.00 417 GLU A O 1
ATOM 3245 N N . TYR A 1 418 ? 17.319 -2.820 -29.693 1.00 96.88 418 TYR A N 1
ATOM 3246 C CA . TYR A 1 418 ? 17.971 -2.065 -28.621 1.00 96.88 418 TYR A CA 1
ATOM 3247 C C . TYR A 1 418 ? 18.798 -2.978 -27.715 1.00 96.88 418 TYR A C 1
ATOM 3249 O O . TYR A 1 418 ? 19.939 -2.665 -27.367 1.00 96.88 418 TYR A O 1
ATOM 3257 N N . LEU A 1 419 ? 18.233 -4.128 -27.337 1.00 97.00 419 LEU A N 1
ATOM 3258 C CA . LEU A 1 419 ? 18.900 -5.081 -26.456 1.00 97.00 419 LEU A CA 1
ATOM 3259 C C . LEU A 1 419 ? 20.110 -5.733 -27.128 1.00 97.00 419 LEU A C 1
ATOM 3261 O O . LEU A 1 419 ? 21.111 -5.969 -26.456 1.00 97.00 419 LEU A O 1
ATOM 3265 N N . SER A 1 420 ? 20.065 -5.968 -28.442 1.00 95.38 420 SER A N 1
ATOM 3266 C CA . SER A 1 420 ? 21.225 -6.447 -29.196 1.00 95.38 420 SER A CA 1
ATOM 3267 C C . SER A 1 420 ? 22.370 -5.435 -29.176 1.00 95.38 420 SER A C 1
ATOM 3269 O O . SER A 1 420 ? 23.525 -5.834 -29.021 1.00 95.38 420 SER A O 1
ATOM 3271 N N . GLU A 1 421 ? 22.081 -4.140 -29.341 1.00 96.81 421 GLU A N 1
ATOM 3272 C CA . GLU A 1 421 ? 23.098 -3.086 -29.257 1.00 96.81 421 GLU A CA 1
ATOM 3273 C C . GLU A 1 421 ? 23.683 -3.008 -27.841 1.00 96.81 421 GLU A C 1
ATOM 3275 O O . GLU A 1 421 ? 24.902 -3.019 -27.667 1.00 96.81 421 GLU A O 1
ATOM 3280 N N . LEU A 1 422 ? 22.821 -3.011 -26.822 1.00 96.69 422 LEU A N 1
ATOM 3281 C CA . LEU A 1 422 ? 23.232 -2.966 -25.422 1.00 96.69 422 LEU A CA 1
ATOM 3282 C C . LEU A 1 422 ? 24.108 -4.167 -25.033 1.00 96.69 422 LEU A C 1
ATOM 3284 O O . LEU A 1 422 ? 25.161 -3.990 -24.420 1.00 96.69 422 LEU A O 1
ATOM 3288 N N . HIS A 1 423 ? 23.714 -5.377 -25.438 1.00 94.44 423 HIS A N 1
ATOM 3289 C CA . HIS A 1 423 ? 24.475 -6.600 -25.187 1.00 94.44 423 HIS A CA 1
ATOM 3290 C C . HIS A 1 423 ? 25.820 -6.614 -25.933 1.00 94.44 423 HIS A C 1
ATOM 3292 O O . HIS A 1 423 ? 26.801 -7.158 -25.430 1.00 94.44 423 HIS A O 1
ATOM 3298 N N . HIS A 1 424 ? 25.905 -5.984 -27.112 1.00 95.50 424 HIS A N 1
ATOM 3299 C CA . HIS A 1 424 ? 27.174 -5.817 -27.824 1.00 95.50 424 HIS A CA 1
ATOM 3300 C C . HIS A 1 424 ? 28.132 -4.869 -27.089 1.00 95.50 424 HIS A C 1
ATOM 3302 O O . HIS A 1 424 ? 29.334 -5.130 -27.044 1.00 95.50 424 HIS A O 1
ATOM 3308 N N . LEU A 1 425 ? 27.606 -3.785 -26.506 1.00 97.06 425 LEU A N 1
ATOM 3309 C CA . LEU A 1 425 ? 28.391 -2.840 -25.709 1.00 97.06 425 LEU A CA 1
ATOM 3310 C C . LEU A 1 425 ? 28.890 -3.469 -24.402 1.00 97.06 425 LEU A C 1
ATOM 3312 O O . LEU A 1 425 ? 30.038 -3.242 -24.021 1.00 97.06 425 LEU A O 1
ATOM 3316 N N . ASN A 1 426 ? 28.057 -4.270 -23.731 1.00 96.19 426 ASN A N 1
ATOM 3317 C CA . ASN A 1 426 ? 28.439 -4.995 -22.522 1.00 96.19 426 ASN A CA 1
ATOM 3318 C C . ASN A 1 426 ? 27.709 -6.353 -22.421 1.00 96.19 426 ASN A C 1
ATOM 3320 O O . ASN A 1 426 ? 26.534 -6.386 -22.058 1.00 96.19 426 ASN A O 1
ATOM 3324 N N . PRO A 1 427 ? 28.398 -7.486 -22.664 1.00 93.19 427 PRO A N 1
ATOM 3325 C CA . PRO A 1 427 ? 27.782 -8.814 -22.599 1.00 93.19 427 PRO A CA 1
ATOM 3326 C C . PRO A 1 427 ? 27.351 -9.281 -21.200 1.00 93.19 427 PRO A C 1
ATOM 3328 O O . PRO A 1 427 ? 26.663 -10.296 -21.097 1.00 93.19 427 PRO A O 1
ATOM 3331 N N . GLU A 1 428 ? 27.767 -8.601 -20.124 1.00 93.94 428 GLU A N 1
ATOM 3332 C CA . GLU A 1 428 ? 27.376 -8.948 -18.748 1.00 93.94 428 GLU A CA 1
ATOM 3333 C C . GLU A 1 428 ? 25.996 -8.398 -18.366 1.00 93.94 428 GLU A C 1
ATOM 3335 O O . GLU A 1 428 ? 25.392 -8.877 -17.402 1.00 93.94 428 GLU A O 1
ATOM 3340 N N . ILE A 1 429 ? 25.483 -7.401 -19.097 1.00 96.00 429 ILE A N 1
ATOM 3341 C CA . ILE A 1 429 ? 24.176 -6.819 -18.795 1.00 96.00 429 ILE A CA 1
ATOM 3342 C C . ILE A 1 429 ? 23.057 -7.816 -19.095 1.00 96.00 429 ILE A C 1
ATOM 3344 O O . ILE A 1 429 ? 23.037 -8.491 -20.129 1.00 96.00 429 ILE A O 1
ATOM 3348 N N . ARG A 1 430 ? 22.097 -7.912 -18.175 1.00 97.94 430 ARG A N 1
ATOM 3349 C CA . ARG A 1 430 ? 20.957 -8.812 -18.331 1.00 97.94 430 ARG A CA 1
ATOM 3350 C C . ARG A 1 430 ? 19.917 -8.146 -19.216 1.00 97.94 430 ARG A C 1
ATOM 3352 O O . ARG A 1 430 ? 19.368 -7.106 -18.864 1.00 97.94 430 ARG A O 1
ATOM 3359 N N . VAL A 1 431 ? 19.642 -8.764 -20.356 1.00 97.62 431 VAL A N 1
ATOM 3360 C CA . VAL A 1 431 ? 18.645 -8.290 -21.320 1.00 97.62 431 VAL A CA 1
ATOM 3361 C C . VAL A 1 431 ? 17.371 -9.122 -21.231 1.00 97.62 431 VAL A C 1
ATOM 3363 O O . VAL A 1 431 ? 17.435 -10.336 -21.012 1.00 97.62 431 VAL A O 1
ATOM 3366 N N . MET A 1 432 ? 16.228 -8.462 -21.391 1.00 97.81 432 MET A N 1
ATOM 3367 C CA . MET A 1 432 ? 14.907 -9.071 -21.307 1.00 97.81 432 MET A CA 1
ATOM 3368 C C . MET A 1 432 ? 13.991 -8.531 -22.412 1.00 97.81 432 MET A C 1
ATOM 3370 O O . MET A 1 432 ? 13.384 -7.477 -22.243 1.00 97.81 432 MET A O 1
ATOM 3374 N N . PRO A 1 433 ? 13.911 -9.201 -23.572 1.00 97.00 433 PRO A N 1
ATOM 3375 C CA . PRO A 1 433 ? 12.958 -8.832 -24.611 1.00 97.00 433 PRO A CA 1
ATOM 3376 C C . PRO A 1 433 ? 11.530 -9.260 -24.226 1.00 97.00 433 PRO A C 1
ATOM 3378 O O . PRO A 1 433 ? 11.362 -10.134 -23.366 1.00 97.00 433 PRO A O 1
ATOM 3381 N N . PRO A 1 434 ? 10.500 -8.714 -24.897 1.00 95.94 434 PRO A N 1
ATOM 3382 C CA . PRO A 1 434 ? 9.156 -9.279 -24.850 1.00 95.94 434 PRO A CA 1
ATOM 3383 C C . PRO A 1 434 ? 9.164 -10.768 -25.215 1.00 95.94 434 PRO A C 1
ATOM 3385 O O . PRO A 1 434 ? 9.965 -11.205 -26.048 1.00 95.94 434 PRO A O 1
ATOM 3388 N N . LEU A 1 435 ? 8.256 -11.539 -24.621 1.00 95.31 435 LEU A N 1
ATOM 3389 C CA . LEU A 1 435 ? 8.015 -12.933 -24.972 1.00 95.31 435 LEU A CA 1
ATOM 3390 C C . LEU A 1 435 ? 7.631 -13.015 -26.462 1.00 95.31 435 LEU A C 1
ATOM 3392 O O . LEU A 1 435 ? 6.616 -12.433 -26.853 1.00 95.31 435 LEU A O 1
ATOM 3396 N N . PRO A 1 436 ? 8.419 -13.709 -27.301 1.00 92.50 436 PRO A N 1
ATOM 3397 C CA . PRO A 1 436 ? 8.093 -13.863 -28.709 1.00 92.50 436 PRO A CA 1
ATOM 3398 C C . PRO A 1 436 ? 7.020 -14.940 -28.902 1.00 92.50 436 PRO A C 1
ATOM 3400 O O . PRO A 1 436 ? 6.731 -15.737 -28.005 1.00 92.50 436 PRO A O 1
ATOM 3403 N N . ASP A 1 437 ? 6.475 -15.014 -30.114 1.00 87.69 437 ASP A N 1
ATOM 3404 C CA . ASP A 1 437 ? 5.621 -16.131 -30.507 1.00 87.69 437 ASP A CA 1
ATOM 3405 C C . ASP A 1 437 ? 6.371 -17.468 -30.358 1.00 87.69 437 ASP A C 1
ATOM 3407 O O . ASP A 1 437 ? 7.586 -17.548 -30.552 1.00 87.69 437 ASP A O 1
ATOM 3411 N N . HIS A 1 438 ? 5.640 -18.551 -30.062 1.00 77.81 438 HIS A N 1
ATOM 3412 C CA . HIS A 1 438 ? 6.221 -19.870 -29.754 1.00 77.81 438 HIS A CA 1
ATOM 3413 C C . HIS A 1 438 ? 7.248 -20.350 -30.796 1.00 77.81 438 HIS A C 1
ATOM 3415 O O . HIS A 1 438 ? 8.295 -20.870 -30.431 1.00 77.81 438 HIS A O 1
ATOM 3421 N N . GLY A 1 439 ? 6.992 -20.102 -32.085 1.00 83.94 439 GLY A N 1
ATOM 3422 C CA . GLY A 1 439 ? 7.885 -20.500 -33.180 1.00 83.94 439 GLY A CA 1
ATOM 3423 C C . GLY A 1 439 ? 9.161 -19.661 -33.336 1.00 83.94 439 GLY A C 1
ATOM 3424 O O . GLY A 1 439 ? 9.984 -19.979 -34.195 1.00 83.94 439 GLY A O 1
ATOM 3425 N N . GLU A 1 440 ? 9.325 -18.593 -32.555 1.00 90.31 440 GLU A N 1
ATOM 3426 C CA . GLU A 1 440 ? 10.479 -17.690 -32.607 1.00 90.31 440 GLU A CA 1
ATOM 3427 C C . GLU A 1 440 ? 11.354 -17.745 -31.344 1.00 90.31 440 GLU A C 1
ATOM 3429 O O . GLU A 1 440 ? 12.425 -17.134 -31.327 1.00 90.31 440 GLU A O 1
ATOM 3434 N N . LEU A 1 441 ? 10.957 -18.510 -30.317 1.00 90.56 441 LEU A N 1
ATOM 3435 C CA . LEU A 1 441 ? 11.674 -18.615 -29.041 1.00 90.56 441 LEU A CA 1
ATOM 3436 C C . LEU A 1 441 ? 13.151 -18.973 -29.234 1.00 90.56 441 LEU A C 1
ATOM 3438 O O . LEU A 1 441 ? 14.031 -18.209 -28.838 1.00 90.56 441 LEU A O 1
ATOM 3442 N N . GLU A 1 442 ? 13.455 -20.095 -29.887 1.00 91.81 442 GLU A N 1
ATOM 3443 C CA . GLU A 1 442 ? 14.832 -20.562 -30.072 1.00 91.81 442 GLU A CA 1
ATOM 3444 C C . GLU A 1 442 ? 15.676 -19.578 -30.886 1.00 91.81 442 GLU A C 1
ATOM 3446 O O . GLU A 1 442 ? 16.875 -19.433 -30.632 1.00 91.81 442 GLU A O 1
ATOM 3451 N N . LYS A 1 443 ? 15.056 -18.880 -31.845 1.00 92.00 443 LYS A N 1
ATOM 3452 C CA . LYS A 1 443 ? 15.728 -17.868 -32.664 1.00 92.00 443 LYS A CA 1
ATOM 3453 C C . LYS A 1 443 ? 16.143 -16.676 -31.804 1.00 92.00 443 LYS A C 1
ATOM 3455 O O . LYS A 1 443 ? 17.318 -16.316 -31.803 1.00 92.00 443 LYS A O 1
ATOM 3460 N N . VAL A 1 444 ? 15.209 -16.106 -31.041 1.00 93.12 444 VAL A N 1
ATOM 3461 C CA . VAL A 1 444 ? 15.493 -14.959 -30.164 1.00 93.12 444 VAL A CA 1
ATOM 3462 C C . VAL A 1 444 ? 16.521 -15.336 -29.095 1.00 93.12 444 VAL A C 1
ATOM 3464 O O . VAL A 1 444 ? 17.427 -14.554 -28.806 1.00 93.12 444 VAL A O 1
ATOM 3467 N N . ILE A 1 445 ? 16.455 -16.558 -28.554 1.00 93.81 445 ILE A N 1
ATOM 3468 C CA . ILE A 1 445 ? 17.440 -17.054 -27.583 1.00 93.81 445 ILE A CA 1
ATOM 3469 C C . ILE A 1 445 ? 18.836 -17.164 -28.199 1.00 93.81 445 ILE A C 1
ATOM 3471 O O . ILE A 1 445 ? 19.816 -16.763 -27.568 1.00 93.81 445 ILE A O 1
ATOM 3475 N N . ALA A 1 446 ? 18.946 -17.684 -29.422 1.00 91.62 446 ALA A N 1
ATOM 3476 C CA . ALA A 1 446 ? 20.225 -17.801 -30.113 1.00 91.62 446 ALA A CA 1
ATOM 3477 C C . ALA A 1 446 ? 20.853 -16.432 -30.427 1.00 91.62 446 ALA A C 1
ATOM 3479 O O . ALA A 1 446 ? 22.077 -16.296 -30.356 1.00 91.62 446 ALA A O 1
ATOM 3480 N N . GLU A 1 447 ? 20.028 -15.434 -30.756 1.00 90.75 447 GLU A N 1
ATOM 3481 C CA . GLU A 1 447 ? 20.466 -14.081 -31.113 1.00 90.75 447 GLU A CA 1
ATOM 3482 C C . GLU A 1 447 ? 20.833 -13.233 -29.883 1.00 90.75 447 GLU A C 1
ATOM 3484 O O . GLU A 1 447 ? 21.906 -12.630 -29.863 1.00 90.75 447 GLU A O 1
ATOM 3489 N N . LEU A 1 448 ? 19.984 -13.210 -28.848 1.00 93.00 448 LEU A N 1
ATOM 3490 C CA . LEU A 1 448 ? 20.115 -12.284 -27.713 1.00 93.00 448 LEU A CA 1
ATOM 3491 C C . LEU A 1 448 ? 20.639 -12.916 -26.422 1.00 93.00 448 LEU A C 1
ATOM 3493 O O . LEU A 1 448 ? 21.081 -12.183 -25.541 1.00 93.00 448 LEU A O 1
ATOM 3497 N N . LYS A 1 449 ? 20.571 -14.247 -26.278 1.00 94.69 449 LYS A N 1
ATOM 3498 C CA . LYS A 1 449 ? 20.864 -14.969 -25.021 1.00 94.69 449 LYS A CA 1
ATOM 3499 C C . LYS A 1 449 ? 20.197 -14.304 -23.802 1.00 94.69 449 LYS A C 1
ATOM 3501 O O . LYS A 1 449 ? 20.886 -13.936 -22.846 1.00 94.69 449 LYS A O 1
ATOM 3506 N N . PRO A 1 450 ? 18.868 -14.106 -23.845 1.00 97.06 450 PRO A N 1
ATOM 3507 C CA . PRO A 1 450 ? 18.167 -13.301 -22.862 1.00 97.06 450 PRO A CA 1
ATOM 3508 C C . PRO A 1 450 ? 18.262 -13.908 -21.461 1.00 97.06 450 PRO A C 1
ATOM 3510 O O . PRO A 1 450 ? 18.250 -15.126 -21.280 1.00 97.06 450 PRO A O 1
ATOM 3513 N N . TYR A 1 451 ? 18.325 -13.039 -20.454 1.00 97.81 451 TYR A N 1
ATOM 3514 C CA . TYR A 1 451 ? 18.266 -13.450 -19.051 1.00 97.81 451 TYR A CA 1
ATOM 3515 C C . TYR A 1 451 ? 16.860 -13.943 -18.672 1.00 97.81 451 TYR A C 1
ATOM 3517 O O . TYR A 1 451 ? 16.717 -14.895 -17.894 1.00 97.81 451 TYR A O 1
ATOM 3525 N N . ALA A 1 452 ? 15.844 -13.278 -19.219 1.00 98.12 452 ALA A N 1
ATOM 3526 C CA . ALA A 1 452 ? 14.429 -13.571 -19.055 1.00 98.12 452 ALA A CA 1
ATOM 3527 C C . ALA A 1 452 ? 13.648 -13.095 -20.292 1.00 98.12 452 ALA A C 1
ATOM 3529 O O . ALA A 1 452 ? 14.164 -12.289 -21.062 1.00 98.12 452 ALA A O 1
ATOM 3530 N N . PHE A 1 453 ? 12.410 -13.553 -20.451 1.00 97.75 453 PHE A N 1
ATOM 3531 C CA . PHE A 1 453 ? 11.401 -12.906 -21.292 1.00 97.75 453 PHE A CA 1
ATOM 3532 C C . PHE A 1 453 ? 10.408 -12.141 -20.423 1.00 97.75 453 PHE A C 1
ATOM 3534 O O . PHE A 1 453 ? 10.033 -12.642 -19.363 1.00 97.75 453 PHE A O 1
ATOM 3541 N N . ASP A 1 454 ? 9.961 -10.979 -20.892 1.00 96.56 454 ASP A N 1
ATOM 3542 C CA . ASP A 1 454 ? 8.827 -10.261 -20.306 1.00 96.56 454 ASP A CA 1
ATOM 3543 C C . ASP A 1 454 ? 7.523 -10.696 -20.985 1.00 96.56 454 ASP A C 1
ATOM 3545 O O . ASP A 1 454 ? 7.371 -10.579 -22.201 1.00 96.56 454 ASP A O 1
ATOM 3549 N N . ALA A 1 455 ? 6.600 -11.261 -20.215 1.00 95.00 455 ALA A N 1
ATOM 3550 C CA . ALA A 1 455 ? 5.349 -11.807 -20.716 1.00 95.00 455 ALA A CA 1
ATOM 3551 C C . ALA A 1 455 ? 4.149 -11.026 -20.176 1.00 95.00 455 ALA A C 1
ATOM 3553 O O . ALA A 1 455 ? 3.979 -10.853 -18.964 1.00 95.00 455 ALA A O 1
ATOM 3554 N N . GLY A 1 456 ? 3.250 -10.642 -21.083 1.00 92.75 456 GLY A N 1
ATOM 3555 C CA . GLY A 1 456 ? 1.944 -10.126 -20.704 1.00 92.75 456 GLY A CA 1
ATOM 3556 C C . GLY A 1 456 ? 1.126 -11.197 -19.981 1.00 92.75 456 GLY A C 1
ATOM 3557 O O . GLY A 1 456 ? 1.123 -12.367 -20.365 1.00 92.75 456 GLY A O 1
ATOM 3558 N N . TRP A 1 457 ? 0.367 -10.799 -18.955 1.00 92.56 457 TRP A N 1
ATOM 3559 C CA . TRP A 1 457 ? -0.370 -11.746 -18.106 1.00 92.56 457 TRP A CA 1
ATOM 3560 C C . TRP A 1 457 ? -1.296 -12.713 -18.864 1.00 92.56 457 TRP A C 1
ATOM 3562 O O . TRP A 1 457 ? -1.513 -13.848 -18.443 1.00 92.56 457 TRP A O 1
ATOM 3572 N N . ARG A 1 458 ? -1.863 -12.270 -19.994 1.00 91.38 458 ARG A N 1
ATOM 3573 C CA . ARG A 1 458 ? -2.784 -13.073 -20.820 1.00 91.38 458 ARG A CA 1
ATOM 3574 C C . ARG A 1 458 ? -2.090 -14.169 -21.621 1.00 91.38 458 ARG A C 1
ATOM 3576 O O . ARG A 1 458 ? -2.746 -15.149 -21.966 1.00 91.38 458 ARG A O 1
ATOM 3583 N N . ASP A 1 459 ? -0.806 -13.997 -21.892 1.00 90.94 459 ASP A N 1
ATOM 3584 C CA . ASP A 1 459 ? -0.011 -14.910 -22.711 1.00 90.94 459 ASP A CA 1
ATOM 3585 C C . ASP A 1 459 ? 0.649 -15.999 -21.846 1.00 90.94 459 ASP A C 1
ATOM 3587 O O . ASP A 1 459 ? 1.245 -16.953 -22.349 1.00 90.94 459 ASP A O 1
ATOM 3591 N N . LEU A 1 460 ? 0.495 -15.899 -20.521 1.00 93.38 460 LEU A N 1
ATOM 3592 C CA . LEU A 1 460 ? 1.030 -16.856 -19.568 1.00 93.38 460 LEU A CA 1
ATOM 3593 C C . LEU A 1 460 ? 0.226 -18.154 -19.525 1.00 93.38 460 LEU A C 1
ATOM 3595 O O . LEU A 1 460 ? -0.997 -18.189 -19.368 1.00 93.38 460 LEU A O 1
ATOM 3599 N N . SER A 1 461 ? 0.967 -19.254 -19.540 1.00 95.44 461 SER A N 1
ATOM 3600 C CA . SER A 1 461 ? 0.485 -20.585 -19.196 1.00 95.44 461 SER A CA 1
ATOM 3601 C C . SER A 1 461 ? 1.624 -21.404 -18.594 1.00 95.44 461 SER A C 1
ATOM 3603 O O . SER A 1 461 ? 2.800 -21.086 -18.786 1.00 95.44 461 SER A O 1
ATOM 3605 N N . ALA A 1 462 ? 1.285 -22.496 -17.904 1.00 97.38 462 ALA A N 1
ATOM 3606 C CA . ALA A 1 462 ? 2.285 -23.452 -17.430 1.00 97.38 462 ALA A CA 1
ATOM 3607 C C . ALA A 1 462 ? 3.170 -23.983 -18.570 1.00 97.38 462 ALA A C 1
ATOM 3609 O O . ALA A 1 462 ? 4.364 -24.171 -18.376 1.00 97.38 462 ALA A O 1
ATOM 3610 N N . GLU A 1 463 ? 2.594 -24.201 -19.755 1.00 96.19 463 GLU A N 1
ATOM 3611 C CA . GLU A 1 463 ? 3.319 -24.702 -20.926 1.00 96.19 463 GLU A CA 1
ATOM 3612 C C . GLU A 1 463 ? 4.332 -23.678 -21.448 1.00 96.19 463 GLU A C 1
ATOM 3614 O O . GLU A 1 463 ? 5.486 -24.027 -21.678 1.00 96.19 463 GLU A O 1
ATOM 3619 N N . VAL A 1 464 ? 3.935 -22.406 -21.570 1.00 95.00 464 VAL A N 1
ATOM 3620 C CA . VAL A 1 464 ? 4.837 -21.319 -21.991 1.00 95.00 464 VAL A CA 1
ATOM 3621 C C . VAL A 1 464 ? 6.024 -21.198 -21.036 1.00 95.00 464 VAL A C 1
ATOM 3623 O O . VAL A 1 464 ? 7.169 -21.193 -21.483 1.00 95.00 464 VAL A O 1
ATOM 3626 N N . ILE A 1 465 ? 5.764 -21.177 -19.724 1.00 97.25 465 ILE A N 1
ATOM 3627 C CA . ILE A 1 465 ? 6.816 -21.083 -18.702 1.00 97.25 465 ILE A CA 1
ATOM 3628 C C . ILE A 1 465 ? 7.765 -22.286 -18.794 1.00 97.25 465 ILE A C 1
ATOM 3630 O O . ILE A 1 465 ? 8.982 -22.117 -18.853 1.00 97.25 465 ILE A O 1
ATOM 3634 N N . GLN A 1 466 ? 7.218 -23.501 -18.891 1.00 96.62 466 GLN A N 1
ATOM 3635 C CA . GLN A 1 466 ? 8.018 -24.722 -19.004 1.00 96.62 466 GLN A CA 1
ATOM 3636 C C . GLN A 1 466 ? 8.868 -24.759 -20.277 1.00 96.62 466 GLN A C 1
ATOM 3638 O O . GLN A 1 466 ? 10.013 -25.206 -20.216 1.00 96.62 466 GLN A O 1
ATOM 3643 N N . ASN A 1 467 ? 8.349 -24.284 -21.411 1.00 94.38 467 ASN A N 1
ATOM 3644 C CA . ASN A 1 467 ? 9.100 -24.224 -22.665 1.00 94.38 467 ASN A CA 1
ATOM 3645 C C . ASN A 1 467 ? 10.296 -23.266 -22.548 1.00 94.38 467 ASN A C 1
ATOM 3647 O O . ASN A 1 467 ? 11.415 -23.643 -22.896 1.00 94.38 467 ASN A O 1
ATOM 3651 N N . CYS A 1 468 ? 10.101 -22.073 -21.974 1.00 96.44 468 CYS A N 1
ATOM 3652 C CA . CYS A 1 468 ? 11.198 -21.138 -21.701 1.00 96.44 468 CYS A CA 1
ATOM 3653 C C . CYS A 1 468 ? 12.250 -21.750 -20.760 1.00 96.44 468 CYS A C 1
ATOM 3655 O O . CYS A 1 468 ? 13.451 -21.690 -21.039 1.00 96.44 468 CYS A O 1
ATOM 3657 N N . HIS A 1 469 ? 11.811 -22.415 -19.686 1.00 97.50 469 HIS A N 1
ATOM 3658 C CA . HIS A 1 469 ? 12.704 -23.072 -18.727 1.00 97.50 469 HIS A CA 1
ATOM 3659 C C . HIS A 1 469 ? 13.518 -24.213 -19.339 1.00 97.50 469 HIS A C 1
ATOM 3661 O O . HIS A 1 469 ? 14.701 -24.345 -19.029 1.00 97.50 469 HIS A O 1
ATOM 3667 N N . GLN A 1 470 ? 12.928 -25.020 -20.227 1.00 96.00 470 GLN A N 1
ATOM 3668 C CA . GLN A 1 470 ? 13.646 -26.081 -20.950 1.00 96.00 470 GLN A CA 1
ATOM 3669 C C . GLN A 1 470 ? 14.767 -25.526 -21.838 1.00 96.00 470 GLN A C 1
ATOM 3671 O O . GLN A 1 470 ? 15.778 -26.199 -22.042 1.00 96.00 470 GLN A O 1
ATOM 3676 N N . LEU A 1 471 ? 14.611 -24.291 -22.317 1.00 95.12 471 LEU A N 1
ATOM 3677 C CA . LEU A 1 471 ? 15.616 -23.558 -23.087 1.00 95.12 471 LEU A CA 1
ATOM 3678 C C . LEU A 1 471 ? 16.563 -22.724 -22.202 1.00 95.12 471 LEU A C 1
ATOM 3680 O O . LEU A 1 471 ? 17.457 -22.053 -22.716 1.00 95.12 471 LEU A O 1
ATOM 3684 N N . GLY A 1 472 ? 16.414 -22.792 -20.874 1.00 96.25 472 GLY A N 1
ATOM 3685 C CA . GLY A 1 472 ? 17.300 -22.149 -19.901 1.00 96.25 472 GLY A CA 1
ATOM 3686 C C . GLY A 1 472 ? 17.037 -20.659 -19.663 1.00 96.25 472 GLY A C 1
ATOM 3687 O O . GLY A 1 472 ? 17.909 -19.983 -19.116 1.00 96.25 472 GLY A O 1
ATOM 3688 N N . VAL A 1 473 ? 15.866 -20.145 -20.051 1.00 97.56 473 VAL A N 1
ATOM 3689 C CA . VAL A 1 473 ? 15.501 -18.723 -19.932 1.00 97.56 473 VAL A CA 1
ATOM 3690 C C . VAL A 1 473 ? 14.356 -18.546 -18.936 1.00 97.56 473 VAL A C 1
ATOM 3692 O O . VAL A 1 473 ? 13.425 -19.347 -18.905 1.00 97.56 473 VAL A O 1
ATOM 3695 N N . LYS A 1 474 ? 14.432 -17.497 -18.109 1.00 98.56 474 LYS A N 1
ATOM 3696 C CA . LYS A 1 474 ? 13.393 -17.161 -17.120 1.00 98.56 474 LYS A CA 1
ATOM 3697 C C . LYS A 1 474 ? 12.184 -16.488 -17.772 1.00 98.56 474 LYS A C 1
ATOM 3699 O O . LYS A 1 474 ? 12.294 -15.935 -18.862 1.00 98.56 474 LYS A O 1
ATOM 3704 N N . VAL A 1 475 ? 11.059 -16.453 -17.069 1.00 98.31 475 VAL A N 1
ATOM 3705 C CA . VAL A 1 475 ? 9.864 -15.706 -17.475 1.00 98.31 475 VAL A CA 1
ATOM 3706 C C . VAL A 1 475 ? 9.467 -14.733 -16.375 1.00 98.31 475 VAL A C 1
ATOM 3708 O O . VAL A 1 475 ? 9.191 -15.126 -15.239 1.00 98.31 475 VAL A O 1
ATOM 3711 N N . PHE A 1 476 ? 9.473 -13.451 -16.721 1.00 98.19 476 PHE A N 1
ATOM 3712 C CA . PHE A 1 476 ? 8.972 -12.360 -15.901 1.00 98.19 476 PHE A CA 1
ATOM 3713 C C . PHE A 1 476 ? 7.572 -12.018 -16.403 1.00 98.19 476 PHE A C 1
ATOM 3715 O O . PHE A 1 476 ? 7.305 -12.077 -17.601 1.00 98.19 476 PHE A O 1
ATOM 3722 N N . ALA A 1 477 ? 6.661 -11.728 -15.484 1.00 95.56 477 ALA A N 1
ATOM 3723 C CA . ALA A 1 477 ? 5.266 -11.474 -15.798 1.00 95.56 477 ALA A CA 1
ATOM 3724 C C . ALA A 1 477 ? 4.845 -10.091 -15.326 1.00 95.56 477 ALA A C 1
ATOM 3726 O O . ALA A 1 477 ? 4.967 -9.790 -14.136 1.00 95.56 477 ALA A O 1
ATOM 3727 N N . ASP A 1 478 ? 4.264 -9.309 -16.229 1.00 89.81 478 ASP A N 1
ATOM 3728 C CA . ASP A 1 478 ? 3.662 -8.029 -15.888 1.00 89.81 478 ASP A CA 1
ATOM 3729 C C . ASP A 1 478 ? 2.188 -8.215 -15.505 1.00 89.81 478 ASP A C 1
ATOM 3731 O O . ASP A 1 478 ? 1.315 -8.446 -16.352 1.00 89.81 478 ASP A O 1
ATOM 3735 N N . SER A 1 479 ? 1.906 -8.176 -14.201 1.00 82.56 479 SER A N 1
ATOM 3736 C CA . SER A 1 479 ? 0.545 -8.221 -13.678 1.00 82.56 479 SER A CA 1
ATOM 3737 C C . SER A 1 479 ? 0.064 -6.810 -13.407 1.00 82.56 479 SER A C 1
ATOM 3739 O O . SER A 1 479 ? 0.159 -6.332 -12.281 1.00 82.56 479 SER A O 1
ATOM 3741 N N . LEU A 1 480 ? -0.488 -6.154 -14.424 1.00 83.56 480 LEU A N 1
ATOM 3742 C CA . LEU A 1 480 ? -1.085 -4.830 -14.263 1.00 83.56 480 LEU A CA 1
ATOM 3743 C C . LEU A 1 480 ? -2.595 -4.859 -14.478 1.00 83.56 480 LEU A C 1
ATOM 3745 O O . LEU A 1 480 ? -3.137 -5.555 -15.348 1.00 83.56 480 LEU A O 1
ATOM 3749 N N . GLY A 1 481 ? -3.291 -4.050 -13.681 1.00 86.69 481 GLY A N 1
ATOM 3750 C CA . GLY A 1 481 ? -4.719 -3.807 -13.821 1.00 86.69 481 GLY A CA 1
ATOM 3751 C C . GLY A 1 481 ? -5.580 -4.974 -13.322 1.00 86.69 481 GLY A C 1
ATOM 3752 O O . GLY A 1 481 ? -5.476 -5.374 -12.165 1.00 86.69 481 GLY A O 1
ATOM 3753 N N . PRO A 1 482 ? -6.505 -5.520 -14.136 1.00 88.12 482 PRO A N 1
ATOM 3754 C CA . PRO A 1 482 ? -7.550 -6.418 -13.632 1.00 88.12 482 PRO A CA 1
ATOM 3755 C C . PRO A 1 482 ? -7.025 -7.761 -13.105 1.00 88.12 482 PRO A C 1
ATOM 3757 O O . PRO A 1 482 ? -7.754 -8.459 -12.401 1.00 88.12 482 PRO A O 1
ATOM 3760 N N . PHE A 1 483 ? -5.789 -8.125 -13.447 1.00 89.81 483 PHE A N 1
ATOM 3761 C CA . PHE A 1 483 ? -5.164 -9.387 -13.058 1.00 89.81 483 PHE A CA 1
ATOM 3762 C C . PHE A 1 483 ? -4.513 -9.350 -11.677 1.00 89.81 483 PHE A C 1
ATOM 3764 O O . PHE A 1 483 ? -4.128 -10.398 -11.167 1.00 89.81 483 PHE A O 1
ATOM 3771 N N . GLU A 1 484 ? -4.459 -8.180 -11.037 1.00 93.44 484 GLU A N 1
ATOM 3772 C CA . GLU A 1 484 ? -3.808 -7.998 -9.744 1.00 93.44 484 GLU A CA 1
ATOM 3773 C C . GLU A 1 484 ? -4.658 -8.498 -8.571 1.00 93.44 484 GLU A C 1
ATOM 3775 O O . GLU A 1 484 ? -5.182 -7.747 -7.738 1.00 93.44 484 GLU A O 1
ATOM 3780 N N . GLN A 1 485 ? -4.840 -9.815 -8.546 1.00 93.06 485 GLN A N 1
ATOM 3781 C CA . GLN A 1 485 ? -5.656 -10.542 -7.590 1.00 93.06 485 GLN A CA 1
ATOM 3782 C C . GLN A 1 485 ? -4.869 -11.721 -7.026 1.00 93.06 485 GLN A C 1
ATOM 3784 O O . GLN A 1 485 ? -4.203 -12.453 -7.756 1.00 93.06 485 GLN A O 1
ATOM 3789 N N . THR A 1 486 ? -5.036 -11.973 -5.727 1.00 94.06 486 THR A N 1
ATOM 3790 C CA . THR A 1 486 ? -4.348 -13.046 -4.991 1.00 94.06 486 THR A CA 1
ATOM 3791 C C . THR A 1 486 ? -4.455 -14.412 -5.684 1.00 94.06 486 THR A C 1
ATOM 3793 O O . THR A 1 486 ? -3.488 -15.166 -5.721 1.00 94.06 486 THR A O 1
ATOM 3796 N N . GLN A 1 487 ? -5.611 -14.734 -6.278 1.00 93.81 487 GLN A N 1
ATOM 3797 C CA . GLN A 1 487 ? -5.827 -16.019 -6.959 1.00 93.81 487 GLN A CA 1
ATOM 3798 C C . GLN A 1 487 ? -5.080 -16.138 -8.294 1.00 93.81 487 GLN A C 1
ATOM 3800 O O . GLN A 1 487 ? -4.577 -17.217 -8.613 1.00 93.81 487 GLN A O 1
ATOM 3805 N N . GLU A 1 488 ? -4.965 -15.048 -9.055 1.00 96.06 488 GLU A N 1
ATOM 3806 C CA . GLU A 1 488 ? -4.199 -15.044 -10.304 1.00 96.06 488 GLU A CA 1
ATOM 3807 C C . GLU A 1 488 ? -2.700 -15.153 -10.004 1.00 96.06 488 GLU A C 1
ATOM 3809 O O . GLU A 1 488 ? -2.015 -15.981 -10.607 1.00 96.06 488 GLU A O 1
ATOM 3814 N N . TYR A 1 489 ? -2.201 -14.426 -8.999 1.00 97.44 489 TYR A N 1
ATOM 3815 C CA . TYR A 1 489 ? -0.822 -14.576 -8.526 1.00 97.44 489 TYR A CA 1
ATOM 3816 C C . TYR A 1 489 ? -0.507 -16.003 -8.097 1.00 97.44 489 TYR A C 1
ATOM 3818 O O . TYR A 1 489 ? 0.479 -16.589 -8.542 1.00 97.44 489 TYR A O 1
ATOM 3826 N N . LEU A 1 490 ? -1.371 -16.596 -7.272 1.00 96.31 490 LEU A N 1
ATOM 3827 C CA . LEU A 1 490 ? -1.198 -17.962 -6.788 1.00 96.31 490 LEU A CA 1
ATOM 3828 C C . LEU A 1 490 ? -1.151 -18.973 -7.942 1.00 96.31 490 LEU A C 1
ATOM 3830 O O . LEU A 1 490 ? -0.368 -19.923 -7.917 1.00 96.31 490 LEU A O 1
ATOM 3834 N N . LYS A 1 491 ? -1.964 -18.762 -8.979 1.00 96.62 491 LYS A N 1
ATOM 3835 C CA . LYS A 1 491 ? -1.958 -19.573 -10.198 1.00 96.62 491 LYS A CA 1
ATOM 3836 C C . LYS A 1 491 ? -0.630 -19.457 -10.954 1.00 96.62 491 LYS A C 1
ATOM 3838 O O . LYS A 1 491 ? -0.062 -20.493 -11.290 1.00 96.62 491 LYS A O 1
ATOM 3843 N N . ALA A 1 492 ? -0.105 -18.248 -11.154 1.00 97.50 492 ALA A N 1
ATOM 3844 C CA . ALA A 1 492 ? 1.191 -18.042 -11.806 1.00 97.50 492 ALA A CA 1
ATOM 3845 C C . ALA A 1 492 ? 2.356 -18.647 -10.995 1.00 97.50 492 ALA A C 1
ATOM 3847 O O . ALA A 1 492 ? 3.212 -19.329 -11.560 1.00 97.50 492 ALA A O 1
ATOM 3848 N N . ILE A 1 493 ? 2.341 -18.503 -9.663 1.00 97.75 493 ILE A N 1
ATOM 3849 C CA . ILE A 1 493 ? 3.313 -19.141 -8.756 1.00 97.75 493 ILE A CA 1
ATOM 3850 C C . ILE A 1 493 ? 3.295 -20.665 -8.928 1.00 97.75 493 ILE A C 1
ATOM 3852 O O . ILE A 1 493 ? 4.341 -21.293 -9.066 1.00 97.75 493 ILE A O 1
ATOM 3856 N N . ARG A 1 494 ? 2.107 -21.280 -8.983 1.00 96.44 494 ARG A N 1
ATOM 3857 C CA . ARG A 1 494 ? 1.958 -22.732 -9.195 1.00 96.44 494 ARG A CA 1
ATOM 3858 C C . ARG A 1 494 ? 2.427 -23.194 -10.574 1.00 96.44 494 ARG A C 1
ATOM 3860 O O . ARG A 1 494 ? 2.796 -24.356 -10.724 1.00 96.44 494 ARG A O 1
ATOM 3867 N N . TRP A 1 495 ? 2.402 -22.315 -11.570 1.00 97.69 495 TRP A N 1
ATOM 3868 C CA . TRP A 1 495 ? 2.969 -22.583 -12.891 1.00 97.69 495 TRP A CA 1
ATOM 3869 C C . TRP A 1 495 ? 4.495 -22.475 -12.932 1.00 97.69 495 TRP A C 1
ATOM 3871 O O . TRP A 1 495 ? 5.091 -22.919 -13.909 1.00 97.69 495 TRP A O 1
ATOM 3881 N N . GLY A 1 496 ? 5.118 -21.952 -11.872 1.00 97.38 496 GLY A N 1
ATOM 3882 C CA . GLY A 1 496 ? 6.565 -21.808 -11.763 1.00 97.38 496 GLY A CA 1
ATOM 3883 C C . GLY A 1 496 ? 7.105 -20.520 -12.376 1.00 97.38 496 GLY A C 1
ATOM 3884 O O . GLY A 1 496 ? 8.251 -20.513 -12.800 1.00 97.38 496 GLY A O 1
ATOM 3885 N N . ILE A 1 497 ? 6.305 -19.451 -12.459 1.00 98.31 497 ILE A N 1
ATOM 3886 C CA . ILE A 1 497 ? 6.793 -18.138 -12.914 1.00 98.31 497 ILE A CA 1
ATOM 3887 C C . ILE A 1 497 ? 8.026 -17.699 -12.100 1.00 98.31 497 ILE A C 1
ATOM 3889 O O . ILE A 1 497 ? 8.092 -17.976 -10.903 1.00 98.31 497 ILE A O 1
ATOM 3893 N N . ASP A 1 498 ? 9.003 -17.030 -12.725 1.00 98.56 498 ASP A N 1
ATOM 3894 C CA . ASP A 1 498 ? 10.246 -16.638 -12.042 1.00 98.56 498 ASP A CA 1
ATOM 3895 C C . ASP A 1 498 ? 10.113 -15.310 -11.295 1.00 98.56 498 ASP A C 1
ATOM 3897 O O . ASP A 1 498 ? 10.663 -15.156 -10.201 1.00 98.56 498 ASP A O 1
ATOM 3901 N N . LEU A 1 499 ? 9.399 -14.350 -11.889 1.00 98.50 499 LEU A N 1
ATOM 3902 C CA . LEU A 1 499 ? 9.140 -13.043 -11.298 1.00 98.50 499 LEU A CA 1
ATOM 3903 C C . LEU A 1 499 ? 7.753 -12.527 -11.679 1.00 98.50 499 LEU A C 1
ATOM 3905 O O . LEU A 1 499 ? 7.338 -12.644 -12.830 1.00 98.50 499 LEU A O 1
ATOM 3909 N N . ILE A 1 500 ? 7.073 -11.899 -10.720 1.00 98.44 500 ILE A N 1
ATOM 3910 C CA . ILE A 1 500 ? 5.836 -11.144 -10.953 1.00 98.44 500 ILE A CA 1
ATOM 3911 C C . ILE A 1 500 ? 6.089 -9.662 -10.663 1.00 98.44 500 ILE A C 1
ATOM 3913 O O . ILE A 1 500 ? 6.497 -9.307 -9.557 1.00 98.44 500 ILE A O 1
ATOM 3917 N N . GLN A 1 501 ? 5.823 -8.803 -11.640 1.00 97.69 501 GLN A N 1
ATOM 3918 C CA . GLN A 1 501 ? 5.730 -7.358 -11.464 1.00 97.69 501 GLN A CA 1
ATOM 3919 C C . GLN A 1 501 ? 4.295 -6.956 -11.102 1.00 97.69 501 GLN A C 1
ATOM 3921 O O . GLN A 1 501 ? 3.345 -7.507 -11.658 1.00 97.69 501 GLN A O 1
ATOM 3926 N N . THR A 1 502 ? 4.132 -6.034 -10.147 1.00 97.31 502 THR A N 1
ATOM 3927 C CA . THR A 1 502 ? 2.813 -5.621 -9.638 1.00 97.31 502 THR A CA 1
ATOM 3928 C C . THR A 1 502 ? 2.812 -4.219 -9.015 1.00 97.31 502 THR A C 1
ATOM 3930 O O . THR A 1 502 ? 3.822 -3.776 -8.465 1.00 97.31 502 THR A O 1
ATOM 3933 N N . ASP A 1 503 ? 1.645 -3.570 -9.027 1.00 96.25 503 ASP A N 1
ATOM 3934 C CA . ASP A 1 503 ? 1.289 -2.394 -8.221 1.00 96.25 503 ASP A CA 1
ATOM 3935 C C . ASP A 1 503 ? 0.661 -2.779 -6.855 1.00 96.25 503 ASP A C 1
ATOM 3937 O O . ASP A 1 503 ? 0.501 -1.936 -5.970 1.00 96.25 503 ASP A O 1
ATOM 3941 N N . GLN A 1 504 ? 0.291 -4.051 -6.655 1.00 96.25 504 GLN A N 1
ATOM 3942 C CA . GLN A 1 504 ? -0.453 -4.597 -5.508 1.00 96.25 504 GLN A CA 1
ATOM 3943 C C . GLN A 1 504 ? 0.414 -5.523 -4.622 1.00 96.25 504 GLN A C 1
ATOM 3945 O O . GLN A 1 504 ? 0.176 -6.739 -4.559 1.00 96.25 504 GLN A O 1
ATOM 3950 N N . PRO A 1 505 ? 1.396 -4.985 -3.868 1.00 96.31 505 PRO A N 1
ATOM 3951 C CA . PRO A 1 505 ? 2.370 -5.791 -3.131 1.00 96.31 505 PRO A CA 1
ATOM 3952 C C . PRO A 1 505 ? 1.740 -6.744 -2.113 1.00 96.31 505 PRO A C 1
ATOM 3954 O O . PRO A 1 505 ? 2.167 -7.888 -1.985 1.00 96.31 505 PRO A O 1
ATOM 3957 N N . LEU A 1 506 ? 0.710 -6.302 -1.387 1.00 95.81 506 LEU A N 1
ATOM 3958 C CA . LEU A 1 506 ? 0.108 -7.106 -0.322 1.00 95.81 506 LEU A CA 1
ATOM 3959 C C . LEU A 1 506 ? -0.693 -8.289 -0.855 1.00 95.81 506 LEU A C 1
ATOM 3961 O O . LEU A 1 506 ? -0.629 -9.373 -0.279 1.00 95.81 506 LEU A O 1
ATOM 3965 N N . LYS A 1 507 ? -1.389 -8.121 -1.983 1.00 95.44 507 LYS A N 1
ATOM 3966 C CA . LYS A 1 507 ? -2.098 -9.228 -2.636 1.00 95.44 507 LYS A CA 1
ATOM 3967 C C . LYS A 1 507 ? -1.125 -10.294 -3.133 1.00 95.44 507 LYS A C 1
ATOM 3969 O O . LYS A 1 507 ? -1.398 -11.486 -2.984 1.00 95.44 507 LYS A O 1
ATOM 3974 N N . LEU A 1 508 ? 0.020 -9.881 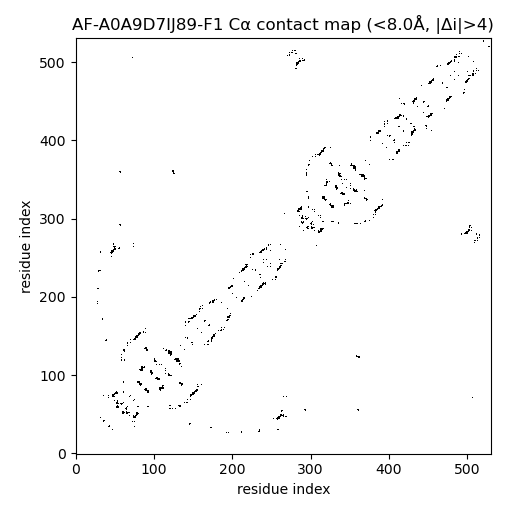-3.684 1.00 97.00 508 LEU A N 1
ATOM 3975 C CA . LEU A 1 508 ? 1.068 -10.814 -4.091 1.00 97.00 508 LEU A CA 1
ATOM 3976 C C . LEU A 1 508 ? 1.710 -11.499 -2.876 1.00 97.00 508 LEU A C 1
ATOM 3978 O O . LEU A 1 508 ? 1.832 -12.722 -2.872 1.00 97.00 508 LEU A O 1
ATOM 3982 N N . LEU A 1 509 ? 2.023 -10.761 -1.807 1.00 96.12 509 LEU A N 1
ATOM 3983 C CA . LEU A 1 509 ? 2.539 -11.346 -0.565 1.00 96.12 509 LEU A CA 1
ATOM 3984 C C . LEU A 1 509 ? 1.572 -12.364 0.055 1.00 96.12 509 LEU A C 1
ATOM 3986 O O . LEU A 1 509 ? 2.013 -13.412 0.514 1.00 96.12 509 LEU A O 1
ATOM 3990 N N . GLN A 1 510 ? 0.263 -12.111 0.030 1.00 93.19 510 GLN A N 1
ATOM 3991 C CA . GLN A 1 510 ? -0.741 -13.087 0.471 1.00 93.19 510 GLN A CA 1
ATOM 3992 C C . GLN A 1 510 ? -0.745 -14.344 -0.409 1.00 93.19 510 GLN A C 1
ATOM 3994 O O . GLN A 1 510 ? -0.835 -15.458 0.101 1.00 93.19 510 GLN A O 1
ATOM 3999 N N . ALA A 1 511 ? -0.620 -14.195 -1.731 1.00 95.31 511 ALA A N 1
ATOM 4000 C CA . ALA A 1 511 ? -0.531 -15.341 -2.635 1.00 95.31 511 ALA A CA 1
ATOM 4001 C C . ALA A 1 511 ? 0.733 -16.172 -2.366 1.00 95.31 511 ALA A C 1
ATOM 4003 O O . ALA A 1 511 ? 0.675 -17.403 -2.331 1.00 95.31 511 ALA A O 1
ATOM 4004 N N . MET A 1 512 ? 1.861 -15.500 -2.118 1.00 96.06 512 MET A N 1
ATOM 4005 C CA . MET A 1 512 ? 3.113 -16.133 -1.712 1.00 96.06 512 MET A CA 1
ATOM 4006 C C . MET A 1 512 ? 2.982 -16.852 -0.364 1.00 96.06 512 MET A C 1
ATOM 4008 O O . MET A 1 512 ? 3.444 -17.984 -0.231 1.00 96.06 512 MET A O 1
ATOM 4012 N N . GLU A 1 513 ? 2.315 -16.235 0.614 1.00 93.31 513 GLU A N 1
ATOM 4013 C CA . GLU A 1 513 ? 2.047 -16.814 1.933 1.00 93.31 513 GLU A CA 1
ATOM 4014 C C . GLU A 1 513 ? 1.245 -18.120 1.819 1.00 93.31 513 GLU A C 1
ATOM 4016 O O . GLU A 1 513 ? 1.617 -19.134 2.416 1.00 93.31 513 GLU A O 1
ATOM 4021 N N . ILE A 1 514 ? 0.183 -18.121 1.003 1.00 92.62 514 ILE A N 1
ATOM 4022 C CA . ILE A 1 514 ? -0.638 -19.310 0.731 1.00 92.62 514 ILE A CA 1
ATOM 4023 C C . ILE A 1 514 ? 0.211 -20.403 0.070 1.00 92.62 514 ILE A C 1
ATOM 4025 O O . ILE A 1 514 ? 0.260 -21.528 0.569 1.00 92.62 514 ILE A O 1
ATOM 4029 N N . ALA A 1 515 ? 0.933 -20.079 -1.007 1.00 94.06 515 ALA A N 1
ATOM 4030 C CA . ALA A 1 515 ? 1.784 -21.041 -1.711 1.00 94.06 515 ALA A CA 1
ATOM 4031 C C . ALA A 1 515 ? 2.883 -21.629 -0.805 1.00 94.06 515 ALA A C 1
ATOM 4033 O O . ALA A 1 515 ? 3.211 -22.816 -0.890 1.00 94.06 515 ALA A O 1
ATOM 4034 N N . PHE A 1 516 ? 3.449 -20.816 0.088 1.00 92.69 516 PHE A N 1
ATOM 4035 C CA . PHE A 1 516 ? 4.441 -21.258 1.063 1.00 92.69 516 PHE A CA 1
ATOM 4036 C C . PHE A 1 516 ? 3.847 -22.256 2.069 1.00 92.69 516 PHE A C 1
ATOM 4038 O O . PHE A 1 516 ? 4.445 -23.310 2.311 1.00 92.69 516 PHE A O 1
ATOM 4045 N N . LYS A 1 517 ? 2.659 -21.962 2.617 1.00 90.00 517 LYS A N 1
ATOM 4046 C CA . LYS A 1 517 ? 1.937 -22.851 3.544 1.00 90.00 517 LYS A CA 1
ATOM 4047 C C . LYS A 1 517 ? 1.597 -24.194 2.875 1.00 90.00 517 LYS A C 1
ATOM 4049 O O . LYS A 1 517 ? 1.942 -25.238 3.429 1.00 90.00 517 LYS A O 1
ATOM 4054 N N . GLU A 1 518 ? 1.074 -24.177 1.646 1.00 90.38 518 GLU A N 1
ATOM 4055 C CA . GLU A 1 518 ? 0.786 -25.387 0.848 1.00 90.38 518 GLU A CA 1
ATOM 4056 C C . GLU A 1 518 ? 2.035 -26.265 0.638 1.00 90.38 518 GLU A C 1
ATOM 4058 O O . GLU A 1 518 ? 2.002 -27.488 0.812 1.00 90.38 518 GLU A O 1
ATOM 4063 N N . ASN A 1 519 ? 3.172 -25.648 0.301 1.00 86.44 519 ASN A N 1
ATOM 4064 C CA . ASN A 1 519 ? 4.429 -26.369 0.101 1.00 86.44 519 ASN A CA 1
ATOM 4065 C C . ASN A 1 519 ? 4.964 -26.989 1.396 1.00 86.44 519 ASN A C 1
ATOM 4067 O O . ASN A 1 519 ? 5.471 -28.115 1.374 1.00 86.44 519 ASN A O 1
ATOM 4071 N N . LYS A 1 520 ? 4.844 -26.281 2.523 1.00 84.50 520 LYS A N 1
ATOM 4072 C CA . LYS A 1 520 ? 5.271 -26.776 3.835 1.00 84.50 520 LYS A CA 1
ATOM 4073 C C . LYS A 1 520 ? 4.454 -27.992 4.270 1.00 84.50 520 LYS A C 1
ATOM 4075 O O . LYS A 1 520 ? 5.040 -28.986 4.692 1.00 84.50 520 LYS A O 1
ATOM 4080 N N . GLU A 1 521 ? 3.133 -27.949 4.114 1.00 83.31 521 GLU A N 1
ATOM 4081 C CA . GLU A 1 521 ? 2.245 -29.076 4.431 1.00 83.31 521 GLU A CA 1
ATOM 4082 C C . GLU A 1 521 ? 2.531 -30.305 3.563 1.00 83.31 521 GLU A C 1
ATOM 4084 O O . GLU A 1 521 ? 2.515 -31.434 4.055 1.00 83.31 521 GLU A O 1
ATOM 4089 N N . ARG A 1 522 ? 2.862 -30.101 2.281 1.00 80.56 522 ARG A N 1
ATOM 4090 C CA . ARG A 1 522 ? 3.259 -31.194 1.383 1.00 80.56 522 ARG A CA 1
ATOM 4091 C C . ARG A 1 522 ? 4.563 -31.872 1.818 1.00 80.56 522 ARG A C 1
ATOM 4093 O O . ARG A 1 522 ? 4.715 -33.075 1.615 1.00 80.56 522 ARG A O 1
ATOM 4100 N N . LEU A 1 523 ? 5.509 -31.108 2.367 1.00 78.38 523 LEU A N 1
ATOM 4101 C CA . LEU A 1 523 ? 6.824 -31.606 2.789 1.00 78.38 523 LEU A CA 1
ATOM 4102 C C . LEU A 1 523 ? 6.815 -32.219 4.200 1.00 78.38 523 LEU A C 1
ATOM 4104 O O . LEU A 1 523 ? 7.607 -33.123 4.458 1.00 78.38 523 LEU A O 1
ATOM 4108 N N . ASP A 1 524 ? 5.921 -31.774 5.087 1.00 72.25 524 ASP A N 1
ATOM 4109 C CA . ASP A 1 524 ? 5.737 -32.333 6.433 1.00 72.25 524 ASP A CA 1
ATOM 4110 C C . ASP A 1 524 ? 4.244 -32.466 6.811 1.00 72.25 524 ASP A C 1
ATOM 4112 O O . ASP A 1 524 ? 3.716 -31.696 7.622 1.00 72.25 524 ASP A O 1
ATOM 4116 N N . PRO A 1 525 ? 3.543 -33.482 6.275 1.00 61.84 525 PRO A N 1
ATOM 4117 C CA . PRO A 1 525 ? 2.128 -33.715 6.572 1.00 61.84 525 PRO A CA 1
ATOM 4118 C C . PRO A 1 525 ? 1.873 -34.187 8.016 1.00 61.84 525 PRO A C 1
ATOM 4120 O O . PRO A 1 525 ? 0.723 -34.338 8.423 1.00 61.84 525 PRO A O 1
ATOM 4123 N N . SER A 1 526 ? 2.922 -34.442 8.810 1.00 59.41 526 SER A N 1
ATOM 4124 C CA . SER A 1 526 ? 2.803 -34.898 10.200 1.00 59.41 526 SER A CA 1
ATOM 4125 C C . SER A 1 526 ? 2.675 -33.752 11.215 1.00 59.41 526 SER A C 1
ATOM 4127 O O . SER A 1 526 ? 2.224 -33.978 12.343 1.00 59.41 526 SER A O 1
ATOM 4129 N N . GLY A 1 527 ? 3.020 -32.522 10.812 1.00 52.97 527 GLY A N 1
ATOM 4130 C CA . GLY A 1 527 ? 2.998 -31.326 11.658 1.00 52.97 527 GLY A CA 1
ATOM 4131 C C . GLY A 1 527 ? 1.619 -30.681 11.852 1.00 52.97 527 GLY A C 1
ATOM 4132 O O . GLY A 1 527 ? 1.392 -30.057 12.885 1.00 52.97 527 GLY A O 1
ATOM 4133 N N . SER A 1 528 ? 0.676 -30.868 10.921 1.00 47.53 528 SER A N 1
ATOM 4134 C CA . SER A 1 528 ? -0.662 -30.241 10.951 1.00 47.53 528 SER A CA 1
ATOM 4135 C C . SER A 1 528 ? -1.644 -30.883 11.944 1.00 47.53 528 SER A C 1
ATOM 4137 O O . SER A 1 528 ? -2.683 -30.309 12.251 1.00 47.53 528 SER A O 1
ATOM 4139 N N . ASN A 1 529 ? -1.302 -32.042 12.521 1.00 37.78 529 ASN A N 1
ATOM 4140 C CA . ASN A 1 529 ? -2.106 -32.721 13.549 1.00 37.78 529 ASN A CA 1
ATOM 4141 C C . ASN A 1 529 ? -1.776 -32.306 14.995 1.00 37.78 529 ASN A C 1
ATOM 4143 O O . ASN A 1 529 ? -2.260 -32.922 15.949 1.00 37.78 529 ASN A O 1
ATOM 4147 N N . LYS A 1 530 ? -0.971 -31.258 15.189 1.00 35.78 530 LYS A N 1
ATOM 4148 C CA . LYS A 1 530 ? -0.776 -30.627 16.499 1.00 35.78 530 LYS A CA 1
ATOM 4149 C C . LYS A 1 530 ? -1.308 -29.196 16.439 1.00 35.78 530 LYS A C 1
ATOM 4151 O O . LYS A 1 530 ? -0.547 -28.280 16.162 1.00 35.78 530 LYS A O 1
ATOM 4156 N N . LYS A 1 531 ? -2.629 -29.123 16.640 1.00 36.44 531 LYS A N 1
ATOM 4157 C CA . LYS A 1 531 ? -3.500 -27.958 16.872 1.00 36.44 531 LYS A CA 1
ATOM 4158 C C . LYS A 1 531 ? -2.802 -26.645 17.207 1.00 36.44 531 LYS A C 1
ATOM 4160 O O . LYS A 1 531 ? -2.017 -26.643 18.185 1.00 36.44 531 LYS A O 1
#

Mean predicted aligned error: 7.11 Å